Protein AF-A0A2R7Y1U4-F1 (afdb_monomer)

Nearest PDB structures (foldseek):
  4x4o-assembly2_C  TM=8.647E-01  e=2.074E-34  Archaeoglobus fulgidus DSM 4304
  3ovs-assembly1_A  TM=8.631E-01  e=2.302E-34  Archaeoglobus fulgidus
  3ov7-assembly1_A  TM=8.648E-01  e=6.208E-34  Archaeoglobus fulgidus
  4x4u-assembly1_A  TM=8.280E-01  e=6.891E-34  Archaeoglobus fulgidus DSM 4304
  1ueu-assembly1_A  TM=8.247E-01  e=1.035E-31  Archaeoglobus fulgidus

InterPro domains:
  IPR002934 Polymerase, nucleotidyl transferase domain [PF01909] (90-199)
  IPR006116 2-5OAS/ClassI-CCAase, nucleotidyltransferase domain [cd05400] (78-207)
  IPR008229 tRNA nucleotidyltransferase, archaea [MF_01264] (43-530)
  IPR008229 tRNA nucleotidyltransferase, archaea [PTHR39643] (60-505)
  IPR008229 tRNA nucleotidyltransferase, archaea [TIGR03671] (65-480)
  IPR011068 Nucleotidyltransferase, class I-like, C-terminal [SSF55003] (317-501)
  IPR015329 tRNA nucleotidyltransferase, substrate binding [PF09249] (214-331)
  IPR042090 tRNA nucleotidyltransferase, domain 2 [G3DSA:1.10.1410.30] (68-330)
  IPR043519 Nucleotidyltransferase superfamily [G3DSA:3.30.460.10] (74-210)
  IPR043519 Nucleotidyltransferase superfamily [SSF81301] (62-253)
  IPR048833 CCA-adding enzyme, C-terminal domain [PF21133] (350-491)

Mean predicted aligned error: 10.54 Å

Radius of gyration: 30.82 Å; Cα contacts (8 Å, |Δi|>4): 790; chains: 1; bounding box: 58×95×91 Å

Organism: NCBI:txid1980982

pLDDT: mean 85.06, std 21.33, range [22.83, 98.62]

Foldseek 3Di:
DDDDDDDDDDDDDDDDDDDDDDDDDDDDDDDDDDDDDDDDDDDDDDDDDDDDDDDPPQDALVNLLVVLLVQFQDDPVRLVVLVVVLVVLQVLLCVLLVPQPFFDGKDWFDCSLQVQGTPLQAETEIETEGAPPDDQVSLQVSQVRSLVVSQVVLVWDWDFFDDQFGWIWTAHPNHIYIYGYAYQDDQPRGPDPCNCGVVLSVVLNVQDDDCLSSQLSSLQLLCVLLQQEDLFLQRLHAYSSNSSLLQSQQVGNLSSLVVLLVDDFLAEAESQCPDVDPVRLCVLVVNDRYAYQDNRHNSDGNSPSHDPVSSVSSNVSSNVCNVRPDNSSRDQFCCLVPQDDLVLLLVLQPPWWKKKWKFFADDHRRRVVSVQVVQQLVLLVVLCVVVPWAWDDKDKDDDDRMIMIMTTTPDQFADQKDKDWADFCPDPCVVVVCVCAVPDPQFPDDQDDDDRTTITIGGDPGTGNVVSSLVCLVVVVTRGRPSCSVRRNVIDMDGGSVVQSVVCVVDSRSSSVSSCRSVVDRSSRDDDDD

Sequence (530 aa):
MQGQVRKGQVKARIDYKGCRKHGVRVAAGRETVPQEERLNPERPHIQQPFRGRGRVNLNTVEEVTAQVLQKVRPSLVESEKLMRLADRLLEAVKDASRNYEGVLDARLEGSVAKGTWIRGREEVDVFVQFSRELGKDRLEKAILEIGNVVIKKFGGKTRLRYAEHPYVEGMLNGIRVNVVACYRVEPGMWLSAVDRTPYHTEYVKSRLAGALADEIRLTKAFMLGCGVYGAEIRVGGFSGYLAELLTLNYGGFLKMVEAASSWRPPVCIDIEGHYASKKEALEAFGRPHIVVVDPVDKKRNVAAAVTETKLSEFILASRLFLNSPSERFFYIPERVSKCRTMTEVRRALRGRCILGLRLRVQQKPPDVLWGEIKHTLMGIRRALEHEGFRTFRYDAWSEDDTCVMLFELQGLNLPPYYLHCGPPVYLDNAFDFVKKHVEAQDTVAGPWVSGSRLYVLKSRSKTSVVDILRIRLTRGDVSVSAGLMDAIKKARIYKSGEELAKLASRNVSFRQFLFDFLEARPPFLSRQGQ

Structure (mmCIF, N/CA/C/O backbone):
data_AF-A0A2R7Y1U4-F1
#
_entry.id   AF-A0A2R7Y1U4-F1
#
loop_
_atom_site.group_PDB
_atom_site.id
_atom_site.type_symbol
_atom_site.label_atom_id
_atom_site.label_alt_id
_atom_site.label_comp_id
_atom_site.label_asym_id
_atom_site.label_entity_id
_atom_site.label_seq_id
_atom_site.pdbx_PDB_ins_code
_atom_site.Cartn_x
_atom_site.Cartn_y
_atom_site.Cartn_z
_atom_site.occupancy
_atom_site.B_iso_or_equiv
_atom_site.auth_seq_id
_atom_site.auth_comp_id
_atom_site.auth_asym_id
_atom_site.auth_atom_id
_atom_site.pdbx_PDB_model_num
ATOM 1 N N . MET A 1 1 ? -26.266 46.726 -52.551 1.00 34.06 1 MET A N 1
ATOM 2 C CA . MET A 1 1 ? -25.598 45.908 -53.590 1.00 34.06 1 MET A CA 1
ATOM 3 C C . MET A 1 1 ? -25.314 44.551 -52.952 1.00 34.06 1 MET A C 1
ATOM 5 O O . MET A 1 1 ? -24.596 44.524 -51.967 1.00 34.06 1 MET A O 1
ATOM 9 N N . GLN A 1 2 ? -26.159 43.529 -53.163 1.00 27.98 2 GLN A N 1
ATOM 10 C CA . GLN A 1 2 ? -25.957 42.438 -54.150 1.00 27.98 2 GLN A CA 1
ATOM 11 C C . GLN A 1 2 ? -24.521 41.864 -54.083 1.00 27.98 2 GLN A C 1
ATOM 13 O O . GLN A 1 2 ? -23.588 42.627 -54.267 1.00 27.98 2 GLN A O 1
ATOM 18 N N . GLY A 1 3 ? -24.232 40.582 -53.831 1.00 28.14 3 GLY A N 1
ATOM 19 C CA . GLY A 1 3 ? -25.039 39.362 -53.780 1.00 28.14 3 GLY A CA 1
ATOM 20 C C . GLY A 1 3 ? -24.232 38.158 -53.236 1.00 28.14 3 GLY A C 1
ATOM 21 O O . GLY A 1 3 ? -23.062 38.278 -52.884 1.00 28.14 3 GLY A O 1
ATOM 22 N N . GLN A 1 4 ? -24.922 37.019 -53.126 1.00 28.58 4 GLN A N 1
ATOM 23 C CA . GLN A 1 4 ? -24.526 35.705 -52.580 1.00 28.58 4 GLN A CA 1
ATOM 24 C C . GLN A 1 4 ? -23.368 35.011 -53.328 1.00 28.58 4 GLN A C 1
ATOM 26 O O . GLN A 1 4 ? -23.217 35.273 -54.509 1.00 28.58 4 GLN A O 1
ATOM 31 N N . VAL A 1 5 ? -22.699 34.016 -52.704 1.00 30.44 5 VAL A N 1
ATOM 32 C CA . VAL A 1 5 ? -22.713 32.577 -53.107 1.00 30.44 5 VAL A CA 1
ATOM 33 C C . VAL A 1 5 ? -22.249 31.674 -51.936 1.00 30.44 5 VAL A C 1
ATOM 35 O O . VAL A 1 5 ? -21.261 31.945 -51.261 1.00 30.44 5 VAL A O 1
ATOM 38 N N . ARG A 1 6 ? -22.985 30.571 -51.718 1.00 30.47 6 ARG A N 1
ATOM 39 C CA . ARG A 1 6 ? -22.749 29.454 -50.776 1.00 30.47 6 ARG A CA 1
ATOM 40 C C . ARG A 1 6 ? -21.617 28.516 -51.231 1.00 30.47 6 ARG A C 1
ATOM 42 O O . ARG A 1 6 ? -21.578 28.186 -52.410 1.00 30.47 6 ARG A O 1
ATOM 49 N N . LYS A 1 7 ? -20.894 27.882 -50.296 1.00 28.45 7 LYS A N 1
ATOM 50 C CA . LYS A 1 7 ? -20.468 26.466 -50.415 1.00 28.45 7 LYS A CA 1
ATOM 51 C C . LYS A 1 7 ? -20.475 25.788 -49.042 1.00 28.45 7 LYS A C 1
ATOM 53 O O . LYS A 1 7 ? -19.878 26.289 -48.097 1.00 28.45 7 LYS A O 1
ATOM 58 N N . GLY A 1 8 ? -21.191 24.670 -48.947 1.00 25.39 8 GLY A N 1
ATOM 59 C CA . GLY A 1 8 ? -21.202 23.781 -47.787 1.00 25.39 8 GLY A CA 1
ATOM 60 C C . GLY A 1 8 ? -20.561 22.425 -48.084 1.00 25.39 8 GLY A C 1
ATOM 61 O O . GLY A 1 8 ? -20.034 22.221 -49.172 1.00 25.39 8 GLY A O 1
ATOM 62 N N . GLN A 1 9 ? -20.741 21.524 -47.111 1.00 25.47 9 GLN A N 1
ATOM 63 C CA . GLN A 1 9 ? -20.527 20.064 -47.077 1.00 25.47 9 GLN A CA 1
ATOM 64 C C . GLN A 1 9 ? -19.312 19.606 -46.256 1.00 25.47 9 GLN A C 1
ATOM 66 O O . GLN A 1 9 ? -18.181 19.958 -46.550 1.00 25.47 9 GLN A O 1
ATOM 71 N N . VAL A 1 10 ? -19.519 19.048 -45.053 1.00 27.16 10 VAL A N 1
ATOM 72 C CA . VAL A 1 10 ? -20.069 17.724 -44.646 1.00 27.16 10 VAL A CA 1
ATOM 73 C C . VAL A 1 10 ? -18.917 16.776 -44.291 1.00 27.16 10 VAL A C 1
ATOM 75 O O . VAL A 1 10 ? -18.123 16.365 -45.128 1.00 27.16 10 VAL A O 1
ATOM 78 N N . LYS A 1 11 ? -18.866 16.430 -42.998 1.00 26.75 11 LYS A N 1
ATOM 79 C CA . LYS A 1 11 ? -18.093 15.325 -42.424 1.00 26.75 11 LYS A CA 1
ATOM 80 C C . LYS A 1 11 ? -18.663 13.998 -42.930 1.00 26.75 11 LYS A C 1
ATOM 82 O O . LYS A 1 11 ? -19.859 13.767 -42.765 1.00 26.75 11 LYS A O 1
ATOM 87 N N . ALA A 1 12 ? -17.813 13.102 -43.426 1.00 26.19 12 ALA A N 1
ATOM 88 C CA . ALA A 1 12 ? -18.178 11.711 -43.676 1.00 26.19 12 ALA A CA 1
ATOM 89 C C . ALA A 1 12 ? -17.306 10.763 -42.840 1.00 26.19 12 ALA A C 1
ATOM 91 O O . ALA A 1 12 ? -16.081 10.753 -42.940 1.00 26.19 12 ALA A O 1
ATOM 92 N N . ARG A 1 13 ? -17.991 9.989 -41.990 1.00 24.48 13 ARG A N 1
ATOM 93 C CA . ARG A 1 13 ? -17.541 8.733 -41.378 1.00 24.48 13 ARG A CA 1
ATOM 94 C C . ARG A 1 13 ? -17.302 7.695 -42.478 1.00 24.48 13 ARG A C 1
ATOM 96 O O . ARG A 1 13 ? -18.065 7.670 -43.439 1.00 24.48 13 ARG A O 1
ATOM 103 N N . ILE A 1 14 ? -16.346 6.788 -42.285 1.00 27.44 14 ILE A N 1
ATOM 104 C CA . ILE A 1 14 ? -16.296 5.530 -43.040 1.00 27.44 14 ILE A CA 1
ATOM 105 C C . ILE A 1 14 ? -16.290 4.371 -42.041 1.00 27.44 14 ILE A C 1
ATOM 107 O O . ILE A 1 14 ? -15.313 4.144 -41.329 1.00 27.44 14 ILE A O 1
ATOM 111 N N . ASP A 1 15 ? -17.434 3.689 -41.997 1.00 25.16 15 ASP A N 1
ATOM 112 C CA . ASP A 1 15 ? -17.650 2.369 -41.412 1.00 25.16 15 ASP A CA 1
ATOM 113 C C . ASP A 1 15 ? -17.139 1.285 -42.374 1.00 25.16 15 ASP A C 1
ATOM 115 O O . ASP A 1 15 ? -17.360 1.349 -43.584 1.00 25.16 15 ASP A O 1
ATOM 119 N N . TYR A 1 16 ? -16.511 0.247 -41.823 1.00 26.11 16 TYR A N 1
ATOM 120 C CA . TYR A 1 16 ? -16.141 -0.975 -42.537 1.00 26.11 16 TYR A CA 1
ATOM 121 C C . TYR A 1 16 ? -17.285 -2.000 -42.468 1.00 26.11 16 TYR A C 1
ATOM 123 O O . TYR A 1 16 ? -17.517 -2.576 -41.406 1.00 26.11 16 TYR A O 1
ATOM 131 N N . LYS A 1 17 ? -17.945 -2.307 -43.599 1.00 25.41 17 LYS A N 1
ATOM 132 C CA . LYS A 1 17 ? -18.719 -3.555 -43.796 1.00 25.41 17 LYS A CA 1
ATOM 133 C C . LYS A 1 17 ? -18.801 -4.003 -45.269 1.00 25.41 17 LYS A C 1
ATOM 135 O O . LYS A 1 17 ? -19.378 -3.300 -46.084 1.00 25.41 17 LYS A O 1
ATOM 140 N N . GLY A 1 18 ? -18.376 -5.256 -45.516 1.00 23.77 18 GLY A N 1
ATOM 141 C CA . GLY A 1 18 ? -18.828 -6.174 -46.591 1.00 23.77 18 GLY A CA 1
ATOM 142 C C . GLY A 1 18 ? -18.260 -5.922 -48.001 1.00 23.77 18 GLY A C 1
ATOM 143 O O . GLY A 1 18 ? -18.030 -4.789 -48.365 1.00 23.77 18 GLY A O 1
ATOM 144 N N . CYS A 1 19 ? -18.047 -6.893 -48.897 1.00 24.47 19 CYS A N 1
ATOM 145 C CA . CYS A 1 19 ? -18.413 -8.306 -48.932 1.00 24.47 19 CYS A CA 1
ATOM 146 C C . CYS A 1 19 ? -17.718 -9.010 -50.131 1.00 24.47 19 CYS A C 1
ATOM 148 O O . CYS A 1 19 ? -17.633 -8.436 -51.206 1.00 24.47 19 CYS A O 1
ATOM 150 N N . ARG A 1 20 ? -17.408 -10.304 -49.938 1.00 25.50 20 ARG A N 1
ATOM 151 C CA . ARG A 1 20 ? -17.505 -11.455 -50.876 1.00 25.50 20 ARG A CA 1
ATOM 152 C C . ARG A 1 20 ? -16.573 -11.625 -52.099 1.00 25.50 20 ARG A C 1
ATOM 154 O O . ARG A 1 20 ? -16.676 -10.935 -53.097 1.00 25.50 20 ARG A O 1
ATOM 161 N N . LYS A 1 21 ? -15.876 -12.776 -52.023 1.00 27.44 21 LYS A N 1
ATOM 162 C CA . LYS A 1 21 ? -15.829 -13.930 -52.956 1.00 27.44 21 LYS A CA 1
ATOM 163 C C . LYS A 1 21 ? -15.573 -13.636 -54.436 1.00 27.44 21 LYS A C 1
ATOM 165 O O . LYS A 1 21 ? -16.469 -13.126 -55.082 1.00 27.44 21 LYS A O 1
ATOM 170 N N . HIS A 1 22 ? -14.495 -14.205 -54.981 1.00 28.02 22 HIS A N 1
ATOM 171 C CA . HIS A 1 22 ? -14.512 -15.025 -56.203 1.00 28.02 22 HIS A CA 1
ATOM 172 C C . HIS A 1 22 ? -13.488 -16.155 -56.027 1.00 28.02 22 HIS A C 1
ATOM 174 O O . HIS A 1 22 ? -12.379 -15.924 -55.551 1.00 28.02 22 HIS A O 1
ATOM 180 N N . GLY A 1 23 ? -13.908 -17.388 -56.311 1.00 22.83 23 GLY A N 1
ATOM 181 C CA . GLY A 1 23 ? -13.067 -18.577 -56.237 1.00 22.83 23 GLY A CA 1
ATOM 182 C C . GLY A 1 23 ? -12.497 -18.946 -57.599 1.00 22.83 23 GLY A C 1
ATOM 183 O O . GLY A 1 23 ? -13.116 -18.673 -58.621 1.00 22.83 23 GLY A O 1
ATOM 184 N N . VAL A 1 24 ? -11.363 -19.642 -57.588 1.00 25.42 24 VAL A N 1
ATOM 185 C CA . VAL A 1 24 ? -10.916 -20.493 -58.693 1.00 25.42 24 VAL A CA 1
ATOM 186 C C . VAL A 1 24 ? -10.382 -21.789 -58.083 1.00 25.42 24 VAL A C 1
ATOM 188 O O . VAL A 1 24 ? -9.516 -21.772 -57.212 1.00 25.42 24 VAL A O 1
ATOM 191 N N . ARG A 1 25 ? -10.972 -22.910 -58.511 1.00 23.92 25 ARG A N 1
ATOM 192 C CA . ARG A 1 25 ? -10.515 -24.287 -58.280 1.00 23.92 25 ARG A CA 1
ATOM 193 C C . ARG A 1 25 ? -9.400 -24.603 -59.276 1.00 23.92 25 ARG A C 1
ATOM 195 O O . ARG A 1 25 ? -9.642 -24.404 -60.460 1.00 23.92 25 ARG A O 1
ATOM 202 N N . VAL A 1 26 ? -8.306 -25.230 -58.839 1.00 27.55 26 VAL A N 1
ATOM 203 C CA . VAL A 1 26 ? -7.574 -26.237 -59.637 1.00 27.55 26 VAL A CA 1
ATOM 204 C C . VAL A 1 26 ? -7.063 -27.342 -58.699 1.00 27.55 26 VAL A C 1
ATOM 206 O O . VAL A 1 26 ? -6.854 -27.117 -57.510 1.00 27.55 26 VAL A O 1
ATOM 209 N N . ALA A 1 27 ? -7.011 -28.556 -59.238 1.00 25.14 27 ALA A N 1
ATOM 210 C CA . ALA A 1 27 ? -7.126 -29.847 -58.585 1.00 25.14 27 ALA A CA 1
ATOM 211 C C . ALA A 1 27 ? -5.825 -30.470 -58.035 1.00 25.14 27 ALA A C 1
ATOM 213 O O . ALA A 1 27 ? -4.728 -30.208 -58.507 1.00 25.14 27 ALA A O 1
ATOM 214 N N . ALA A 1 28 ? -6.059 -31.349 -57.055 1.00 24.42 28 ALA A N 1
ATOM 215 C CA . ALA A 1 28 ? -5.363 -32.572 -56.644 1.00 24.42 28 ALA A CA 1
ATOM 216 C C . ALA A 1 28 ? -3.987 -32.929 -57.251 1.00 24.42 28 ALA A C 1
ATOM 218 O O . ALA A 1 28 ? -3.880 -33.289 -58.419 1.00 24.42 28 ALA A O 1
ATOM 219 N N . GLY A 1 29 ? -2.999 -33.055 -56.360 1.00 24.56 29 GLY A N 1
ATOM 220 C CA . GLY A 1 29 ? -1.845 -33.946 -56.482 1.00 24.56 29 GLY A CA 1
ATOM 221 C C . GLY A 1 29 ? -1.675 -34.701 -55.161 1.00 24.56 29 GLY A C 1
ATOM 222 O O . GLY A 1 29 ? -1.570 -34.079 -54.107 1.00 24.56 29 GLY A O 1
ATOM 223 N N . ARG A 1 30 ? -1.765 -36.033 -55.214 1.00 25.11 30 ARG A N 1
ATOM 224 C CA . ARG A 1 30 ? -1.589 -36.966 -54.092 1.00 25.11 30 ARG A CA 1
ATOM 225 C C . ARG A 1 30 ? -0.098 -37.124 -53.804 1.00 25.11 30 ARG A C 1
ATOM 227 O O . ARG A 1 30 ? 0.609 -37.529 -54.715 1.00 25.11 30 ARG A O 1
ATOM 234 N N . GLU A 1 31 ? 0.324 -36.969 -52.554 1.00 26.20 31 GLU A N 1
ATOM 235 C CA . GLU A 1 31 ? 1.513 -37.655 -52.039 1.00 26.20 31 GLU A CA 1
ATOM 236 C C . GLU A 1 31 ? 1.228 -38.214 -50.642 1.00 26.20 31 GLU A C 1
ATOM 238 O O . GLU A 1 31 ? 0.614 -37.588 -49.778 1.00 26.20 31 GLU A O 1
ATOM 243 N N . THR A 1 32 ? 1.591 -39.479 -50.514 1.00 26.11 32 THR A N 1
ATOM 244 C CA . THR A 1 32 ? 1.300 -40.448 -49.465 1.00 26.11 32 THR A CA 1
ATOM 245 C C . THR A 1 32 ? 2.274 -40.317 -48.297 1.00 26.11 32 THR A C 1
ATOM 247 O O . THR A 1 32 ? 3.482 -40.306 -48.514 1.00 26.11 32 THR A O 1
ATOM 250 N N . VAL A 1 33 ? 1.763 -40.317 -47.064 1.00 28.05 33 VAL A N 1
ATOM 251 C CA . VAL A 1 33 ? 2.556 -40.500 -45.834 1.00 28.05 33 VAL A CA 1
ATOM 252 C C . VAL A 1 33 ? 2.113 -41.819 -45.179 1.00 28.05 33 VAL A C 1
ATOM 254 O O . VAL A 1 33 ? 0.899 -42.030 -45.083 1.00 28.05 33 VAL A O 1
ATOM 257 N N . PRO A 1 34 ? 3.022 -42.727 -44.765 1.00 29.17 34 PRO A N 1
ATOM 258 C CA . PRO A 1 34 ? 2.639 -44.045 -44.259 1.00 29.17 34 PRO A CA 1
ATOM 259 C C . PRO A 1 34 ? 2.031 -44.002 -42.853 1.00 29.17 34 PRO A C 1
ATOM 261 O O . PRO A 1 34 ? 2.403 -43.181 -42.015 1.00 29.17 34 PRO A O 1
ATOM 264 N N . GLN A 1 35 ? 1.102 -44.932 -42.627 1.00 25.19 35 GLN A N 1
ATOM 265 C CA . GLN A 1 35 ? 0.493 -45.279 -41.347 1.00 25.19 35 GLN A CA 1
ATOM 266 C C . GLN A 1 35 ? 1.374 -46.257 -40.565 1.00 25.19 35 GLN A C 1
ATOM 268 O O . GLN A 1 35 ? 1.851 -47.216 -41.152 1.00 25.19 35 GLN A O 1
ATOM 273 N N . GLU A 1 36 ? 1.457 -46.051 -39.253 1.00 27.39 36 GLU A N 1
ATOM 274 C CA . GLU A 1 36 ? 1.649 -47.026 -38.161 1.00 27.39 36 GLU A CA 1
ATOM 275 C C . GLU A 1 36 ? 1.475 -46.184 -36.873 1.00 27.39 36 GLU A C 1
ATOM 277 O O . GLU A 1 36 ? 1.949 -45.055 -36.816 1.00 27.39 36 GLU A O 1
ATOM 282 N N . GLU A 1 37 ? 0.759 -46.520 -35.804 1.00 26.80 37 GLU A N 1
ATOM 283 C CA . GLU A 1 37 ? -0.024 -47.676 -35.389 1.00 26.80 37 GLU A CA 1
ATOM 284 C C . GLU A 1 37 ? -0.929 -47.164 -34.237 1.00 26.80 37 GLU A C 1
ATOM 286 O O . GLU A 1 37 ? -0.520 -46.312 -33.443 1.00 26.80 37 GLU A O 1
ATOM 291 N N . ARG A 1 38 ? -2.187 -47.618 -34.150 1.00 25.62 38 ARG A N 1
ATOM 292 C CA . ARG A 1 38 ? -3.106 -47.283 -33.044 1.00 25.62 38 ARG A CA 1
ATOM 293 C C . ARG A 1 38 ? -2.990 -48.343 -31.952 1.00 25.62 38 ARG A C 1
ATOM 295 O O . ARG A 1 38 ? -3.300 -49.495 -32.229 1.00 25.62 38 ARG A O 1
ATOM 302 N N . LEU A 1 39 ? -2.724 -47.942 -30.708 1.00 27.94 39 LEU A N 1
ATOM 303 C CA . LEU A 1 39 ? -3.038 -48.729 -29.510 1.00 27.94 39 LEU A CA 1
ATOM 304 C C . LEU A 1 39 ? -3.683 -47.827 -28.442 1.00 27.94 39 LEU A C 1
ATOM 306 O O . LEU A 1 39 ? -3.224 -46.720 -28.166 1.00 27.94 39 LEU A O 1
ATOM 310 N N . ASN A 1 40 ? -4.816 -48.304 -27.924 1.00 29.34 40 ASN A N 1
ATOM 311 C CA . ASN A 1 40 ? -5.717 -47.675 -26.952 1.00 29.34 40 ASN A CA 1
ATOM 312 C C . ASN A 1 40 ? -5.166 -47.823 -25.501 1.00 29.34 40 ASN A C 1
ATOM 314 O O . ASN A 1 40 ? -4.244 -48.607 -25.288 1.00 29.34 40 ASN A O 1
ATOM 318 N N . PRO A 1 41 ? -5.706 -47.094 -24.499 1.00 36.16 41 PRO A N 1
ATOM 319 C CA . PRO A 1 41 ? -5.023 -46.739 -23.255 1.00 36.16 41 PRO A CA 1
ATOM 320 C C . PRO A 1 41 ? -5.261 -47.722 -22.099 1.00 36.16 41 PRO A C 1
ATOM 322 O O . PRO A 1 41 ? -6.386 -48.160 -21.875 1.00 36.16 41 PRO A O 1
ATOM 325 N N . GLU A 1 42 ? -4.242 -47.938 -21.262 1.00 28.98 42 GLU A N 1
ATOM 326 C CA . GLU A 1 42 ? -4.411 -48.487 -19.912 1.00 28.98 42 GLU A CA 1
ATOM 327 C C . GLU A 1 42 ? -3.620 -47.684 -18.856 1.00 28.98 42 GLU A C 1
ATOM 329 O O . GLU A 1 42 ? -2.410 -47.521 -18.948 1.00 28.98 42 GLU A O 1
ATOM 334 N N . ARG A 1 43 ? -4.370 -47.209 -17.847 1.00 29.42 43 ARG A N 1
ATOM 335 C CA . ARG A 1 43 ? -4.039 -46.970 -16.421 1.00 29.42 43 ARG A CA 1
ATOM 336 C C . ARG A 1 43 ? -2.798 -46.122 -16.052 1.00 29.42 43 ARG A C 1
ATOM 338 O O . ARG A 1 43 ? -1.666 -46.560 -16.229 1.00 29.42 43 ARG A O 1
ATOM 345 N N . PRO A 1 44 ? -2.965 -44.978 -15.353 1.00 32.12 44 PRO A N 1
ATOM 346 C CA . PRO A 1 44 ? -1.840 -44.313 -14.706 1.00 32.12 44 PRO A CA 1
ATOM 347 C C . PRO A 1 44 ? -1.431 -45.047 -13.418 1.00 32.12 44 PRO A C 1
ATOM 349 O O . PRO A 1 44 ? -2.225 -45.231 -12.494 1.00 32.12 44 PRO A O 1
ATOM 352 N N . HIS A 1 45 ? -0.156 -45.433 -13.362 1.00 29.53 45 HIS A N 1
ATOM 353 C CA . HIS A 1 45 ? 0.532 -45.902 -12.165 1.00 29.53 45 HIS A CA 1
ATOM 354 C C . HIS A 1 45 ? 0.449 -44.866 -11.033 1.00 29.53 45 HIS A C 1
ATOM 356 O O . HIS A 1 45 ? 0.969 -43.755 -11.136 1.00 29.53 45 HIS A O 1
ATOM 362 N N . ILE A 1 46 ? -0.159 -45.270 -9.918 1.00 32.31 46 ILE A N 1
ATOM 363 C CA . ILE A 1 46 ? -0.089 -44.574 -8.634 1.00 32.31 46 ILE A CA 1
ATOM 364 C C . ILE A 1 46 ? 1.330 -44.770 -8.085 1.00 32.31 46 ILE A C 1
ATOM 366 O O . ILE A 1 46 ? 1.663 -45.837 -7.567 1.00 32.31 46 ILE A O 1
ATOM 370 N N . GLN A 1 47 ? 2.182 -43.750 -8.202 1.00 30.30 47 GLN A N 1
ATOM 371 C CA . GLN A 1 47 ? 3.420 -43.685 -7.426 1.00 30.30 47 GLN A CA 1
ATOM 372 C C . GLN A 1 47 ? 3.071 -43.355 -5.971 1.00 30.30 47 GLN A C 1
ATOM 374 O O . GLN A 1 47 ? 2.531 -42.293 -5.662 1.00 30.30 47 GLN A O 1
ATOM 379 N N . GLN A 1 48 ? 3.353 -44.305 -5.081 1.00 29.91 48 GLN A N 1
ATOM 380 C CA . GLN A 1 48 ? 3.218 -44.155 -3.635 1.00 29.91 48 GLN A CA 1
ATOM 381 C C . GLN A 1 48 ? 4.167 -43.063 -3.108 1.00 29.91 48 GLN A C 1
ATOM 383 O O . GLN A 1 48 ? 5.315 -42.990 -3.555 1.00 29.91 48 GLN A O 1
ATOM 388 N N . PRO A 1 49 ? 3.758 -42.247 -2.121 1.00 31.92 49 PRO A N 1
ATOM 389 C CA . PRO A 1 49 ? 4.665 -41.304 -1.493 1.00 31.92 49 PRO A CA 1
ATOM 390 C C . PRO A 1 49 ? 5.621 -42.022 -0.531 1.00 31.92 49 PRO A C 1
ATOM 392 O O . PRO A 1 49 ? 5.228 -42.864 0.280 1.00 31.92 49 PRO A O 1
ATOM 395 N N . PHE A 1 50 ? 6.892 -41.630 -0.619 1.00 28.31 50 PHE A N 1
ATOM 396 C CA . PHE A 1 50 ? 7.974 -41.932 0.315 1.00 28.31 50 PHE A CA 1
ATOM 397 C C . PHE A 1 50 ? 7.510 -41.822 1.781 1.00 28.31 50 PHE A C 1
ATOM 399 O O . PHE A 1 50 ? 7.196 -40.736 2.271 1.00 28.31 50 PHE A O 1
ATOM 406 N N . ARG A 1 51 ? 7.523 -42.943 2.515 1.00 33.06 51 ARG A N 1
ATOM 407 C CA . ARG A 1 51 ? 7.372 -42.969 3.978 1.00 33.06 51 ARG A CA 1
ATOM 408 C C . ARG A 1 51 ? 8.674 -42.515 4.644 1.00 33.06 51 ARG A C 1
ATOM 410 O O . ARG A 1 51 ? 9.508 -43.333 5.018 1.00 33.06 51 ARG A O 1
ATOM 417 N N . GLY A 1 52 ? 8.825 -41.207 4.827 1.00 30.61 52 GLY A N 1
ATOM 418 C CA . GLY A 1 52 ? 9.754 -40.637 5.803 1.00 30.61 52 GLY A CA 1
ATOM 419 C C . GLY A 1 52 ? 9.081 -40.549 7.173 1.00 30.61 52 GLY A C 1
ATOM 420 O O . GLY A 1 52 ? 8.100 -39.828 7.333 1.00 30.61 52 GLY A O 1
ATOM 421 N N . ARG A 1 53 ? 9.584 -41.299 8.161 1.00 38.69 53 ARG A N 1
ATOM 422 C CA . ARG A 1 53 ? 9.143 -41.218 9.561 1.00 38.69 53 ARG A CA 1
ATOM 423 C C . ARG A 1 53 ? 9.546 -39.866 10.158 1.00 38.69 53 ARG A C 1
ATOM 425 O O . ARG A 1 53 ? 10.723 -39.607 10.370 1.00 38.69 53 ARG A O 1
ATOM 432 N N . GLY A 1 54 ? 8.550 -39.062 10.495 1.00 32.59 54 GLY A N 1
ATOM 433 C CA . GLY A 1 54 ? 8.625 -37.934 11.416 1.00 32.59 54 GLY A CA 1
ATOM 434 C C . GLY A 1 54 ? 7.194 -37.614 11.832 1.00 32.59 54 GLY A C 1
ATOM 435 O O . GLY A 1 54 ? 6.325 -37.548 10.968 1.00 32.59 54 GLY A O 1
ATOM 436 N N . ARG A 1 55 ? 6.908 -37.513 13.134 1.00 36.38 55 ARG A N 1
ATOM 437 C CA . ARG A 1 55 ? 5.569 -37.158 13.638 1.00 36.38 55 ARG A CA 1
ATOM 438 C C . ARG A 1 55 ? 5.156 -35.812 13.034 1.00 36.38 55 ARG A C 1
ATOM 440 O O . ARG A 1 55 ? 5.654 -34.777 13.465 1.00 36.38 55 ARG A O 1
ATOM 447 N N . VAL A 1 56 ? 4.274 -35.820 12.038 1.00 38.84 56 VAL A N 1
ATOM 448 C CA . VAL A 1 56 ? 3.634 -34.597 11.554 1.00 38.84 56 VAL A CA 1
ATOM 449 C C . VAL A 1 56 ? 2.465 -34.339 12.493 1.00 38.84 56 VAL A C 1
ATOM 451 O O . VAL A 1 56 ? 1.391 -34.906 12.319 1.00 38.84 56 VAL A O 1
ATOM 454 N N . ASN A 1 57 ? 2.682 -33.515 13.517 1.00 45.91 57 ASN A N 1
ATOM 455 C CA . ASN A 1 57 ? 1.563 -32.799 14.118 1.00 45.91 57 ASN A CA 1
ATOM 456 C C . ASN A 1 57 ? 1.055 -31.836 13.039 1.00 45.91 57 ASN A C 1
ATOM 458 O O . ASN A 1 57 ? 1.649 -30.783 12.809 1.00 45.91 57 ASN A O 1
ATOM 462 N N . LEU A 1 58 ? 0.024 -32.243 12.298 1.00 57.50 58 LEU A N 1
ATOM 463 C CA . LEU A 1 58 ? -0.768 -31.313 11.505 1.00 57.50 58 LEU A CA 1
ATOM 464 C C . LEU A 1 58 ? -1.627 -30.555 12.512 1.00 57.50 58 LEU A C 1
ATOM 466 O O . LEU A 1 58 ? -2.636 -31.088 12.962 1.00 57.50 58 LEU A O 1
ATOM 470 N N . ASN A 1 59 ? -1.195 -29.359 12.912 1.00 74.69 59 ASN A N 1
ATOM 471 C CA . ASN A 1 59 ? -2.050 -28.504 13.727 1.00 74.69 59 ASN A CA 1
ATOM 472 C C . ASN A 1 59 ? -3.338 -28.230 12.943 1.00 74.69 59 ASN A C 1
ATOM 474 O O . ASN A 1 59 ? -3.291 -27.950 11.738 1.00 74.69 59 ASN A O 1
ATOM 478 N N . THR A 1 60 ? -4.476 -28.296 13.623 1.00 89.62 60 THR A N 1
ATOM 479 C CA . THR A 1 60 ? -5.753 -27.897 13.024 1.00 89.62 60 THR A CA 1
ATOM 480 C C . THR A 1 60 ? -5.786 -26.379 12.822 1.00 89.62 60 THR A C 1
ATOM 482 O O . THR A 1 60 ? -4.995 -25.635 13.416 1.00 89.62 60 THR A O 1
ATOM 485 N N . VAL A 1 61 ? -6.675 -25.888 11.953 1.00 92.00 61 VAL A N 1
ATOM 486 C CA . VAL A 1 61 ? -6.820 -24.436 11.757 1.00 92.00 61 VAL A CA 1
ATOM 487 C C . VAL A 1 61 ? -7.232 -23.776 13.073 1.00 92.00 61 VAL A C 1
ATOM 489 O O . VAL A 1 61 ? -6.699 -22.725 13.419 1.00 92.00 61 VAL A O 1
ATOM 492 N N . GLU A 1 62 ? -8.109 -24.435 13.822 1.00 92.69 62 GLU A N 1
ATOM 493 C CA . GLU A 1 62 ? -8.643 -24.017 15.113 1.00 92.69 62 GLU A CA 1
ATOM 494 C C . GLU A 1 62 ? -7.549 -23.902 16.182 1.00 92.69 62 GLU A C 1
ATOM 496 O O . GLU A 1 62 ? -7.491 -22.913 16.912 1.00 92.69 62 GLU A O 1
ATOM 501 N N . GLU A 1 63 ? -6.640 -24.878 16.261 1.00 94.56 63 GLU A N 1
ATOM 502 C CA . GLU A 1 63 ? -5.506 -24.832 17.191 1.00 94.56 63 GLU A CA 1
ATOM 503 C C . GLU A 1 63 ? -4.575 -23.656 16.887 1.00 94.56 63 GLU A C 1
ATOM 505 O O . GLU A 1 63 ? -4.172 -22.922 17.794 1.00 94.56 63 GLU A O 1
ATOM 510 N N . VAL A 1 64 ? -4.247 -23.451 15.607 1.00 96.19 64 VAL A N 1
ATOM 511 C CA . VAL A 1 64 ? -3.364 -22.357 15.185 1.00 96.19 64 VAL A CA 1
ATOM 512 C C . VAL A 1 64 ? -4.012 -21.004 15.455 1.00 96.19 64 VAL A C 1
ATOM 514 O O . VAL A 1 64 ? -3.360 -20.116 16.005 1.00 96.19 64 VAL A O 1
ATOM 517 N N . THR A 1 65 ? -5.282 -20.816 15.092 1.00 96.38 65 THR A N 1
ATOM 518 C CA . THR A 1 65 ? -5.970 -19.538 15.310 1.00 96.38 65 THR A CA 1
ATOM 519 C C . THR A 1 65 ? -6.140 -19.241 16.795 1.00 96.38 65 THR A C 1
ATOM 521 O O . THR A 1 65 ? -5.924 -18.098 17.192 1.00 96.38 65 THR A O 1
ATOM 524 N N . ALA A 1 66 ? -6.413 -20.242 17.637 1.00 95.94 66 ALA A N 1
ATOM 525 C CA . ALA A 1 66 ? -6.470 -20.063 19.087 1.00 95.94 66 ALA A CA 1
ATOM 526 C C . ALA A 1 66 ? -5.119 -19.608 19.673 1.00 95.94 66 ALA A C 1
ATOM 528 O O . ALA A 1 66 ? -5.075 -18.660 20.462 1.00 95.94 66 ALA A O 1
ATOM 529 N N . GLN A 1 67 ? -4.008 -20.226 19.253 1.00 95.75 67 GLN A N 1
ATOM 530 C CA . GLN A 1 67 ? -2.653 -19.844 19.682 1.00 95.75 67 GLN A CA 1
ATOM 531 C C . GLN A 1 67 ? -2.290 -18.423 19.237 1.00 95.75 67 GLN A C 1
ATOM 533 O O . GLN A 1 67 ? -1.776 -17.625 20.026 1.00 95.75 67 GLN A O 1
ATOM 538 N N . VAL A 1 68 ? -2.598 -18.079 17.984 1.00 96.19 68 VAL A N 1
ATOM 539 C CA . VAL A 1 68 ? -2.378 -16.727 17.459 1.00 96.19 68 VAL A CA 1
ATOM 540 C C . VAL A 1 68 ? -3.218 -15.718 18.230 1.00 96.19 68 VAL A C 1
ATOM 542 O O . VAL A 1 68 ? -2.702 -14.664 18.611 1.00 96.19 68 VAL A O 1
ATOM 545 N N . LEU A 1 69 ? -4.487 -16.035 18.500 1.00 95.50 69 LEU A N 1
ATOM 546 C CA . LEU A 1 69 ? -5.412 -15.136 19.177 1.00 95.50 69 LEU A CA 1
ATOM 547 C C . LEU A 1 69 ? -4.902 -14.735 20.564 1.00 95.50 69 LEU A C 1
ATOM 549 O O . LEU A 1 69 ? -4.931 -13.552 20.888 1.00 95.50 69 LEU A O 1
ATOM 553 N N . GLN A 1 70 ? -4.341 -15.667 21.341 1.00 94.25 70 GLN A N 1
ATOM 554 C CA . GLN A 1 70 ? -3.730 -15.360 22.646 1.00 94.25 70 GLN A CA 1
ATOM 555 C C . GLN A 1 70 ? -2.619 -14.296 22.556 1.00 94.25 70 GLN A C 1
ATOM 557 O O . GLN A 1 70 ? -2.426 -13.494 23.476 1.00 94.25 70 GLN A O 1
ATOM 562 N N . LYS A 1 71 ? -1.896 -14.262 21.432 1.00 93.56 71 LYS A N 1
ATOM 563 C CA . LYS A 1 71 ? -0.781 -13.337 21.197 1.00 93.56 71 LYS A CA 1
ATOM 564 C C . LYS A 1 71 ? -1.256 -11.993 20.646 1.00 93.56 71 LYS A C 1
ATOM 566 O O . LYS A 1 71 ? -0.748 -10.959 21.081 1.00 93.56 71 LYS A O 1
ATOM 571 N N . VAL A 1 72 ? -2.222 -11.991 19.722 1.00 94.12 72 VAL A N 1
ATOM 572 C CA . VAL A 1 72 ? -2.688 -10.768 19.033 1.00 94.12 72 VAL A CA 1
ATOM 573 C C . VAL A 1 72 ? -3.806 -10.036 19.773 1.00 94.12 72 VAL A C 1
ATOM 575 O O . VAL A 1 72 ? -3.982 -8.832 19.569 1.00 94.12 72 VAL A O 1
ATOM 578 N N . ARG A 1 73 ? -4.562 -10.735 20.631 1.00 94.56 73 ARG A N 1
ATOM 579 C CA . ARG A 1 73 ? -5.625 -10.149 21.447 1.00 94.56 73 ARG A CA 1
ATOM 580 C C . ARG A 1 73 ? -5.021 -9.332 22.591 1.00 94.56 73 ARG A C 1
ATOM 582 O O . ARG A 1 73 ? -4.266 -9.883 23.394 1.00 94.56 73 ARG A O 1
ATOM 589 N N . PRO A 1 74 ? -5.378 -8.045 22.713 1.00 92.38 74 PRO A N 1
ATOM 590 C CA . PRO A 1 74 ? -5.042 -7.262 23.890 1.00 92.38 74 PRO A CA 1
ATOM 591 C C . PRO A 1 74 ? -5.638 -7.865 25.162 1.00 92.38 74 PRO A C 1
ATOM 593 O O . PRO A 1 74 ? -6.780 -8.328 25.174 1.00 92.38 74 PRO A O 1
ATOM 596 N N . SER A 1 75 ? -4.885 -7.820 26.255 1.00 92.81 75 SER A N 1
ATOM 597 C CA . SER A 1 75 ? -5.405 -8.142 27.583 1.00 92.81 75 SER A CA 1
ATOM 598 C C . SER A 1 75 ? -6.425 -7.090 28.028 1.00 92.81 75 SER A C 1
ATOM 600 O O . SER A 1 75 ? -6.471 -5.972 27.501 1.00 92.81 75 SER A O 1
ATOM 602 N N . LEU A 1 76 ? -7.234 -7.434 29.033 1.00 91.94 76 LEU A N 1
ATOM 603 C CA . LEU A 1 76 ? -8.175 -6.490 29.643 1.00 91.94 76 LEU A CA 1
ATOM 604 C C . LEU A 1 76 ? -7.441 -5.256 30.187 1.00 91.94 76 LEU A C 1
ATOM 606 O O . LEU A 1 76 ? -7.826 -4.132 29.887 1.00 91.94 76 LEU A O 1
ATOM 610 N N . VAL A 1 77 ? -6.310 -5.462 30.867 1.00 93.62 77 VAL A N 1
ATOM 611 C CA . VAL A 1 77 ? -5.485 -4.379 31.424 1.00 93.62 77 VAL A CA 1
ATOM 612 C C . VAL A 1 77 ? -4.927 -3.462 30.330 1.00 93.62 77 VAL A C 1
ATOM 614 O O . VAL A 1 77 ? -4.954 -2.242 30.483 1.00 93.62 77 VAL A O 1
ATOM 617 N N . GLU A 1 78 ? -4.419 -4.020 29.225 1.00 92.31 78 GLU A N 1
ATOM 618 C CA . GLU A 1 78 ? -3.958 -3.226 28.073 1.00 92.31 78 GLU A CA 1
ATOM 619 C C . GLU A 1 78 ? -5.114 -2.423 27.459 1.00 92.31 78 GLU A C 1
ATOM 621 O O . GLU A 1 78 ? -4.960 -1.233 27.188 1.00 92.31 78 GLU A O 1
ATOM 626 N N . SER A 1 79 ? -6.286 -3.047 27.312 1.00 92.56 79 SER A N 1
ATOM 627 C CA . SER A 1 79 ? -7.486 -2.412 26.751 1.00 92.56 79 SER A CA 1
ATOM 628 C C . SER A 1 79 ? -7.994 -1.260 27.611 1.00 92.56 79 SER A C 1
ATOM 630 O O . SER A 1 79 ? -8.240 -0.174 27.094 1.00 92.56 79 SER A O 1
ATOM 632 N N . GLU A 1 80 ? -8.084 -1.447 28.926 1.00 93.94 80 GLU A N 1
ATOM 633 C CA . GLU A 1 80 ? -8.487 -0.395 29.864 1.00 93.94 80 GLU A CA 1
ATOM 634 C C . GLU A 1 80 ? -7.474 0.749 29.932 1.00 93.94 80 GLU A C 1
ATOM 636 O O . GLU A 1 80 ? -7.844 1.910 30.100 1.00 93.94 80 GLU A O 1
ATOM 641 N N . LYS A 1 81 ? -6.172 0.449 29.853 1.00 93.62 81 LYS A N 1
ATOM 642 C CA . LYS A 1 81 ? -5.129 1.484 29.807 1.00 93.62 81 LYS A CA 1
ATOM 643 C C . LYS A 1 81 ? -5.241 2.314 28.530 1.00 93.62 81 LYS A C 1
ATOM 645 O O . LYS A 1 81 ? -5.202 3.540 28.613 1.00 93.62 81 LYS A O 1
ATOM 650 N N . LEU A 1 82 ? -5.409 1.659 27.380 1.00 94.25 82 LEU A N 1
ATOM 651 C CA . LEU A 1 82 ? -5.534 2.339 26.094 1.00 94.25 82 LEU A CA 1
ATOM 652 C C . LEU A 1 82 ? -6.825 3.161 26.013 1.00 94.25 82 LEU A C 1
ATOM 654 O O . LEU A 1 82 ? -6.765 4.311 25.592 1.00 94.25 82 LEU A O 1
ATOM 658 N N . MET A 1 83 ? -7.959 2.625 26.479 1.00 94.62 83 MET A N 1
ATOM 659 C CA . MET A 1 83 ? -9.217 3.379 26.523 1.00 94.62 83 MET A CA 1
ATOM 660 C C . MET A 1 83 ? -9.135 4.580 27.462 1.00 94.62 83 MET A C 1
ATOM 662 O O . MET A 1 83 ? -9.481 5.677 27.048 1.00 94.62 83 MET A O 1
ATOM 666 N N . ARG A 1 84 ? -8.558 4.441 28.664 1.00 94.88 84 ARG A N 1
ATOM 667 C CA . ARG A 1 84 ? -8.344 5.598 29.556 1.00 94.88 84 ARG A CA 1
ATOM 668 C C . ARG A 1 84 ? -7.489 6.689 28.914 1.00 94.88 84 ARG A C 1
ATOM 670 O O . ARG A 1 84 ? -7.734 7.872 29.138 1.00 94.88 84 ARG A O 1
ATOM 677 N N . LEU A 1 85 ? -6.468 6.313 28.144 1.00 94.19 85 LEU A N 1
ATOM 678 C CA . LEU A 1 85 ? -5.682 7.279 27.378 1.00 94.19 85 LEU A CA 1
ATOM 679 C C . LEU A 1 85 ? -6.530 7.928 26.277 1.00 94.19 85 LEU A C 1
ATOM 681 O O . LEU A 1 85 ? -6.494 9.148 26.140 1.00 94.19 85 LEU A O 1
ATOM 685 N N . ALA A 1 86 ? -7.289 7.132 25.524 1.00 95.56 86 ALA A N 1
ATOM 686 C CA . ALA A 1 86 ? -8.162 7.607 24.457 1.00 95.56 86 ALA A CA 1
ATOM 687 C C . ALA A 1 86 ? -9.226 8.589 24.971 1.00 95.56 86 ALA A C 1
ATOM 689 O O . ALA A 1 86 ? -9.389 9.653 24.384 1.00 95.56 86 ALA A O 1
ATOM 690 N N . ASP A 1 87 ? -9.866 8.294 26.103 1.00 96.31 87 ASP A N 1
ATOM 691 C CA . ASP A 1 87 ? -10.871 9.158 26.730 1.00 96.31 87 ASP A CA 1
ATOM 692 C C . ASP A 1 87 ? -10.253 10.478 27.206 1.00 96.31 87 ASP A C 1
ATOM 694 O O . ASP A 1 87 ? -10.783 11.557 26.946 1.00 96.31 87 ASP A O 1
ATOM 698 N N . ARG A 1 88 ? -9.072 10.420 27.839 1.00 96.00 88 ARG A N 1
ATOM 699 C CA . ARG A 1 88 ? -8.334 11.627 28.246 1.00 96.00 88 ARG A CA 1
ATOM 700 C C . ARG A 1 88 ? -7.913 12.482 27.054 1.00 96.00 88 ARG A C 1
ATOM 702 O O . ARG A 1 88 ? -7.924 13.707 27.158 1.00 96.00 88 ARG A O 1
ATOM 709 N N . LEU A 1 89 ? -7.494 11.854 25.957 1.00 95.50 89 LEU A N 1
ATOM 710 C CA . LEU A 1 89 ? -7.139 12.554 24.725 1.00 95.50 89 LEU A CA 1
ATOM 711 C C . LEU A 1 89 ? -8.366 13.188 24.086 1.00 95.50 89 LEU A C 1
ATOM 713 O O . LEU A 1 89 ? -8.302 14.352 23.708 1.00 95.50 89 LEU A O 1
ATOM 717 N N . LEU A 1 90 ? -9.475 12.453 24.008 1.00 96.75 90 LEU A N 1
ATOM 718 C CA . LEU A 1 90 ? -10.737 12.953 23.485 1.00 96.75 90 LEU A CA 1
ATOM 719 C C . LEU A 1 90 ? -11.207 14.183 24.265 1.00 96.75 90 LEU A C 1
ATOM 721 O O . LEU A 1 90 ? -11.520 15.196 23.647 1.00 96.75 90 LEU A O 1
ATOM 725 N N . GLU A 1 91 ? -11.191 14.130 25.598 1.00 96.62 91 GLU A N 1
ATOM 726 C CA . GLU A 1 91 ? -11.588 15.274 26.424 1.00 96.62 91 GLU A CA 1
ATOM 727 C C . GLU A 1 91 ? -10.639 16.461 26.237 1.00 96.62 91 GLU A C 1
ATOM 729 O O . GLU A 1 91 ? -11.080 17.589 26.047 1.00 96.62 91 GLU A O 1
ATOM 734 N N . ALA A 1 92 ? -9.327 16.216 26.181 1.00 95.62 92 ALA A N 1
ATOM 735 C CA . ALA A 1 92 ? -8.364 17.280 25.926 1.00 95.62 92 ALA A CA 1
ATOM 736 C C . ALA A 1 92 ? -8.518 17.911 24.533 1.00 95.62 92 ALA A C 1
ATOM 738 O O . ALA A 1 92 ? -8.306 19.115 24.395 1.00 95.62 92 ALA A O 1
ATOM 739 N N . VAL A 1 93 ? -8.875 17.121 23.513 1.00 96.06 93 VAL A N 1
ATOM 740 C CA . VAL A 1 93 ? -9.213 17.630 22.177 1.00 96.06 93 VAL A CA 1
ATOM 741 C C . VAL A 1 93 ? -10.474 18.477 22.248 1.00 96.06 93 VAL A C 1
ATOM 743 O O . VAL A 1 93 ? -10.437 19.599 21.756 1.00 96.06 93 VAL A O 1
ATOM 746 N N . LYS A 1 94 ? -11.538 17.997 22.906 1.00 95.81 94 LYS A N 1
ATOM 747 C CA . LYS A 1 94 ? -12.778 18.762 23.099 1.00 95.81 94 LYS A CA 1
ATOM 748 C C . LYS A 1 94 ? -12.508 20.093 23.791 1.00 95.81 94 LYS A C 1
ATOM 750 O O . LYS A 1 94 ? -12.918 21.130 23.280 1.00 95.81 94 LYS A O 1
ATOM 755 N N . ASP A 1 95 ? -11.774 20.079 24.901 1.00 94.50 95 ASP A N 1
ATOM 756 C CA . ASP A 1 95 ? -11.369 21.281 25.632 1.00 94.50 95 ASP A CA 1
ATOM 757 C C . ASP A 1 95 ? -10.599 22.261 24.738 1.00 94.50 95 ASP A C 1
ATOM 759 O O . ASP A 1 95 ? -10.921 23.448 24.698 1.00 94.50 95 ASP A O 1
ATOM 763 N N . ALA A 1 96 ? -9.593 21.770 24.005 1.00 93.62 96 ALA A N 1
ATOM 764 C CA . ALA A 1 96 ? -8.765 22.596 23.131 1.00 93.62 96 ALA A CA 1
ATOM 765 C C . ALA A 1 96 ? -9.542 23.143 21.925 1.00 93.62 96 ALA A C 1
ATOM 767 O O . ALA A 1 96 ? -9.207 24.212 21.425 1.00 93.62 96 ALA A O 1
ATOM 768 N N . SER A 1 97 ? -10.578 22.438 21.463 1.00 93.44 97 SER A N 1
ATOM 769 C CA . SER A 1 97 ? -11.345 22.803 20.275 1.00 93.44 97 SER A CA 1
ATOM 770 C C . SER A 1 97 ? -12.585 23.663 20.560 1.00 93.44 97 SER A C 1
ATOM 772 O O . SER A 1 97 ? -13.157 24.198 19.617 1.00 93.44 97 SER A O 1
ATOM 774 N N . ARG A 1 98 ? -13.009 23.826 21.826 1.00 88.88 98 ARG A N 1
ATOM 775 C CA . ARG A 1 98 ? -14.260 24.526 22.215 1.00 88.88 98 ARG A CA 1
ATOM 776 C C . ARG A 1 98 ? -14.405 25.944 21.654 1.00 88.88 98 ARG A C 1
ATOM 778 O O . ARG A 1 98 ? -15.513 26.342 21.321 1.00 88.88 98 ARG A O 1
ATOM 785 N N . ASN A 1 99 ? -13.306 26.692 21.559 1.00 86.00 99 ASN A N 1
ATOM 786 C CA . ASN A 1 99 ? -13.320 28.099 21.136 1.00 86.00 99 ASN A CA 1
ATOM 787 C C . ASN A 1 99 ? -12.963 28.298 19.656 1.00 86.00 99 ASN A C 1
ATOM 789 O O . ASN A 1 99 ? -12.816 29.435 19.209 1.00 86.00 99 ASN A O 1
ATOM 793 N N . TYR A 1 100 ? -12.784 27.215 18.898 1.00 91.06 100 TYR A N 1
ATOM 794 C CA . TYR A 1 100 ? -12.462 27.304 17.479 1.00 91.06 100 TYR A CA 1
ATOM 795 C C . TYR A 1 100 ? -13.735 27.455 16.646 1.00 91.06 100 TYR A C 1
ATOM 797 O O . TYR A 1 100 ? -14.686 26.685 16.782 1.00 91.06 100 TYR A O 1
ATOM 805 N N . GLU A 1 101 ? -13.728 28.438 15.745 1.00 88.94 101 GLU A N 1
ATOM 806 C CA . GLU A 1 101 ? -14.821 28.673 14.802 1.00 88.94 101 GLU A CA 1
ATOM 807 C C . GLU A 1 101 ? -15.121 27.401 13.994 1.00 88.94 101 GLU A C 1
ATOM 809 O O . GLU A 1 101 ? -14.231 26.774 13.416 1.00 88.94 101 GLU A O 1
ATOM 814 N N . GLY A 1 102 ? -16.399 27.026 13.942 1.00 89.31 102 GLY A N 1
ATOM 815 C CA . GLY A 1 102 ? -16.871 25.917 13.123 1.00 89.31 102 GLY A CA 1
ATOM 816 C C . GLY A 1 102 ? -16.605 24.521 13.687 1.00 89.31 102 GLY A C 1
ATOM 817 O O . GLY A 1 102 ? -17.005 23.568 13.028 1.00 89.31 102 GLY A O 1
ATOM 818 N N . VAL A 1 103 ? -15.993 24.351 14.865 1.00 93.75 103 VAL A N 1
ATOM 819 C CA . VAL A 1 103 ? -15.936 23.036 15.532 1.00 93.75 103 VAL A CA 1
ATOM 820 C C . VAL A 1 103 ? -17.312 22.680 16.093 1.00 93.75 103 VAL A C 1
ATOM 822 O O . VAL A 1 103 ? -17.951 23.490 16.756 1.00 93.75 103 VAL A O 1
ATOM 825 N N . LEU A 1 104 ? -17.762 21.450 15.844 1.00 93.38 104 LEU A N 1
ATOM 826 C CA . LEU A 1 104 ? -19.066 20.947 16.277 1.00 93.38 104 LEU A CA 1
ATOM 827 C C . LEU A 1 104 ? -18.961 19.883 17.373 1.00 93.38 104 LEU A C 1
ATOM 829 O O . LEU A 1 104 ? -19.798 19.857 18.269 1.00 93.38 104 LEU A O 1
ATOM 833 N N . ASP A 1 105 ? -17.980 18.980 17.285 1.00 93.94 105 ASP A N 1
ATOM 834 C CA . ASP A 1 105 ? -17.718 17.926 18.280 1.00 93.94 105 ASP A CA 1
ATOM 835 C C . ASP A 1 105 ? -16.364 17.254 18.000 1.00 93.94 105 ASP A C 1
ATOM 837 O O . ASP A 1 105 ? -15.732 17.505 16.974 1.00 93.94 105 ASP A O 1
ATOM 841 N N . ALA A 1 106 ? -15.950 16.343 18.877 1.00 95.88 106 ALA A N 1
ATOM 842 C CA . ALA A 1 106 ? -14.887 15.387 18.609 1.00 95.88 106 ALA A CA 1
ATOM 843 C C . ALA A 1 106 ? -15.321 13.967 18.995 1.00 95.88 106 ALA A C 1
ATOM 845 O O . ALA A 1 106 ? -16.042 13.766 19.977 1.00 95.88 106 ALA A O 1
ATOM 846 N N . ARG A 1 107 ? -14.863 12.968 18.235 1.00 96.19 107 ARG A N 1
ATOM 847 C CA . ARG A 1 107 ? -15.210 11.553 18.424 1.00 96.19 107 ARG A CA 1
ATOM 848 C C . ARG A 1 107 ? -13.970 10.673 18.352 1.00 96.19 107 ARG A C 1
ATOM 850 O O . ARG A 1 107 ? -13.021 10.971 17.631 1.00 96.19 107 ARG A O 1
ATOM 857 N N . LEU A 1 108 ? -13.994 9.583 19.110 1.00 96.50 108 LEU A N 1
ATOM 858 C CA . LEU A 1 108 ? -13.009 8.516 18.991 1.00 96.50 108 LEU A CA 1
ATOM 859 C C . LEU A 1 108 ? -13.413 7.601 17.834 1.00 96.50 108 LEU A C 1
ATOM 861 O O . LEU A 1 108 ? -14.534 7.095 17.810 1.00 96.50 108 LEU A O 1
ATOM 865 N N . GLU A 1 109 ? -12.487 7.362 16.916 1.00 95.75 109 GLU A N 1
ATOM 866 C CA . GLU A 1 109 ? -12.697 6.571 15.709 1.00 95.75 109 GLU A CA 1
ATOM 867 C C . GLU A 1 109 ? -11.660 5.439 15.607 1.00 95.75 109 GLU A C 1
ATOM 869 O O . GLU A 1 109 ? -10.910 5.138 16.543 1.00 95.75 109 GLU A O 1
ATOM 874 N N . GLY A 1 110 ? -11.641 4.746 14.469 1.00 92.94 110 GLY A N 1
ATOM 875 C CA . GLY A 1 110 ? -10.609 3.755 14.184 1.00 92.94 110 GLY A CA 1
ATOM 876 C C . GLY A 1 110 ? -10.747 2.463 14.996 1.00 92.94 110 GLY A C 1
ATOM 877 O O . GLY A 1 110 ? -11.801 2.118 15.538 1.00 92.94 110 GLY A O 1
ATOM 878 N N . SER A 1 111 ? -9.683 1.659 14.999 1.00 92.94 111 SER A N 1
ATOM 879 C CA . SER A 1 111 ? -9.735 0.288 15.538 1.00 92.94 111 SER A CA 1
ATOM 880 C C . SER A 1 111 ? -9.891 0.224 17.062 1.00 92.94 111 SER A C 1
ATOM 882 O O . SER A 1 111 ? -10.431 -0.761 17.571 1.00 92.94 111 SER A O 1
ATOM 884 N N . VAL A 1 112 ? -9.487 1.277 17.778 1.00 93.44 112 VAL A N 1
ATOM 885 C CA . VAL A 1 112 ? -9.703 1.411 19.225 1.00 93.44 112 VAL A CA 1
ATOM 886 C C . VAL A 1 112 ? -11.181 1.654 19.523 1.00 93.44 112 VAL A C 1
ATOM 888 O O . VAL A 1 112 ? -11.753 0.883 20.289 1.00 93.44 112 VAL A O 1
ATOM 891 N N . ALA A 1 113 ? -11.838 2.602 18.840 1.00 92.62 113 ALA A N 1
ATOM 892 C CA . ALA A 1 113 ? -13.274 2.868 19.013 1.00 92.62 113 ALA A CA 1
ATOM 893 C C . ALA A 1 113 ? -14.165 1.645 18.739 1.00 92.62 113 ALA A C 1
ATOM 895 O O . ALA A 1 113 ? -15.226 1.477 19.349 1.00 92.62 113 ALA A O 1
ATOM 896 N N . LYS A 1 114 ? -13.732 0.801 17.797 1.00 93.00 114 LYS A N 1
ATOM 897 C CA . LYS A 1 114 ? -14.402 -0.448 17.411 1.00 93.00 114 LYS A CA 1
ATOM 898 C C . LYS A 1 114 ? -14.029 -1.637 18.299 1.00 93.00 114 LYS A C 1
ATOM 900 O O . LYS A 1 114 ? -14.675 -2.671 18.213 1.00 93.00 114 LYS A O 1
ATOM 905 N N . GLY A 1 115 ? -12.972 -1.538 19.105 1.00 92.50 115 GLY A N 1
ATOM 906 C CA . GLY A 1 115 ? -12.461 -2.672 19.874 1.00 92.50 115 GLY A CA 1
ATOM 907 C C . GLY A 1 115 ? -11.916 -3.807 18.997 1.00 92.50 115 GLY A C 1
ATOM 908 O O . GLY A 1 115 ? -12.042 -4.968 19.374 1.00 92.50 115 GLY A O 1
ATOM 909 N N . THR A 1 116 ? -11.309 -3.496 17.845 1.00 93.88 116 THR A N 1
ATOM 910 C CA . THR A 1 116 ? -10.763 -4.467 16.865 1.00 93.88 116 THR A CA 1
ATOM 911 C C . THR A 1 116 ? -9.263 -4.284 16.597 1.00 93.88 116 THR A C 1
ATOM 913 O O . THR A 1 116 ? -8.737 -4.721 15.566 1.00 93.88 116 THR A O 1
ATOM 916 N N . TRP A 1 117 ? -8.567 -3.578 17.487 1.00 93.81 117 TRP A N 1
ATOM 917 C CA . TRP A 1 117 ? -7.128 -3.338 17.407 1.00 93.81 117 TRP A CA 1
ATOM 918 C C . TRP A 1 117 ? -6.317 -4.577 17.831 1.00 93.81 117 TRP A C 1
ATOM 920 O O . TRP A 1 117 ? -6.796 -5.421 18.597 1.00 93.81 117 TRP A O 1
ATOM 930 N N . ILE A 1 118 ? -5.097 -4.688 17.300 1.00 92.81 118 ILE A N 1
ATOM 931 C CA . ILE A 1 118 ? -4.151 -5.783 17.569 1.00 92.81 118 ILE A CA 1
ATOM 932 C C . ILE A 1 118 ? -3.077 -5.294 18.543 1.00 92.81 118 ILE A C 1
ATOM 934 O O . ILE A 1 118 ? -2.554 -4.192 18.364 1.00 92.81 118 ILE A O 1
ATOM 938 N N . ARG A 1 119 ? -2.711 -6.129 19.525 1.00 91.19 119 ARG A N 1
ATOM 939 C CA . ARG A 1 119 ? -1.609 -5.865 20.466 1.00 91.19 119 ARG A CA 1
ATOM 940 C C . ARG A 1 119 ? -0.321 -5.461 19.730 1.00 91.19 119 ARG A C 1
ATOM 942 O O . ARG A 1 119 ? 0.063 -6.100 18.751 1.00 91.19 119 ARG A O 1
ATOM 949 N N . GLY A 1 120 ? 0.360 -4.423 20.217 1.00 87.88 120 GLY A N 1
ATOM 950 C CA . GLY A 1 120 ? 1.603 -3.894 19.644 1.00 87.88 120 GLY A CA 1
ATOM 951 C C . GLY A 1 120 ? 1.404 -3.014 18.405 1.00 87.88 120 GLY A C 1
ATOM 952 O O . GLY A 1 120 ? 2.376 -2.644 17.740 1.00 87.88 120 GLY A O 1
ATOM 953 N N . ARG A 1 121 ? 0.151 -2.713 18.043 1.00 88.81 121 ARG A N 1
ATOM 954 C CA . ARG A 1 121 ? -0.221 -1.767 16.980 1.00 88.81 121 ARG A CA 1
ATOM 955 C C . ARG A 1 121 ? -1.279 -0.784 17.468 1.00 88.81 121 ARG A C 1
ATOM 957 O O . ARG A 1 121 ? -2.242 -0.496 16.762 1.00 88.81 121 ARG A O 1
ATOM 964 N N . GLU A 1 122 ? -1.090 -0.301 18.686 1.00 90.19 122 GLU A N 1
ATOM 965 C CA . GLU A 1 122 ? -1.942 0.680 19.340 1.00 90.19 122 GLU A CA 1
ATOM 966 C C . GLU A 1 122 ? -1.948 1.995 18.555 1.00 90.19 122 GLU A C 1
ATOM 968 O O . GLU A 1 122 ? -0.897 2.572 18.253 1.00 90.19 122 GLU A O 1
ATOM 973 N N . GLU A 1 123 ? -3.149 2.475 18.242 1.00 93.06 123 GLU A N 1
ATOM 974 C CA . GLU A 1 123 ? -3.356 3.725 17.522 1.00 93.06 123 GLU A CA 1
ATOM 975 C C . GLU A 1 123 ? -4.674 4.356 17.958 1.00 93.06 123 GLU A C 1
ATOM 977 O O . GLU A 1 123 ? -5.729 3.729 17.864 1.00 93.06 123 GLU A O 1
ATOM 982 N N . VAL A 1 124 ? -4.597 5.573 18.493 1.00 95.19 124 VAL A N 1
ATOM 983 C CA . VAL A 1 124 ? -5.756 6.334 18.962 1.00 95.19 124 VAL A CA 1
ATOM 984 C C . VAL A 1 124 ? -6.086 7.395 17.924 1.00 95.19 124 VAL A C 1
ATOM 986 O O . VAL A 1 124 ? -5.324 8.342 17.739 1.00 95.19 124 VAL A O 1
ATOM 989 N N . ASP A 1 125 ? -7.239 7.248 17.282 1.00 95.56 125 ASP A N 1
ATOM 990 C CA . ASP A 1 125 ? -7.720 8.162 16.252 1.00 95.56 125 ASP A CA 1
ATOM 991 C C . ASP A 1 125 ? -8.826 9.057 16.824 1.00 95.56 125 ASP A C 1
ATOM 993 O O . ASP A 1 125 ? -9.933 8.590 17.089 1.00 95.56 125 ASP A O 1
ATOM 997 N N . VAL A 1 126 ? -8.542 10.346 17.021 1.00 96.56 126 VAL A N 1
ATOM 998 C CA . VAL A 1 126 ? -9.528 11.340 17.468 1.00 96.56 126 VAL A CA 1
ATOM 999 C C . VAL A 1 126 ? -9.900 12.238 16.296 1.00 96.56 126 VAL A C 1
ATOM 1001 O O . VAL A 1 126 ? -9.061 12.954 15.752 1.00 96.56 126 VAL A O 1
ATOM 1004 N N . PHE A 1 127 ? -11.169 12.205 15.908 1.00 96.06 127 PHE A N 1
ATOM 1005 C CA . PHE A 1 127 ? -11.704 12.989 14.803 1.00 96.06 127 PHE A CA 1
ATOM 1006 C C . PHE A 1 127 ? -12.409 14.229 15.341 1.00 96.06 127 PHE A C 1
ATOM 1008 O O . PHE A 1 127 ? -13.348 14.116 16.125 1.00 96.06 127 PHE A O 1
ATOM 1015 N N . VAL A 1 128 ? -11.980 15.408 14.897 1.00 96.12 128 VAL A N 1
ATOM 1016 C CA . VAL A 1 128 ? -12.639 16.689 15.174 1.00 96.12 128 VAL A CA 1
ATOM 1017 C C . VAL A 1 128 ? -13.590 16.992 14.023 1.00 96.12 128 VAL A C 1
ATOM 1019 O O . VAL A 1 128 ? -13.179 17.043 12.862 1.00 96.12 128 VAL A O 1
ATOM 1022 N N . GLN A 1 129 ? -14.870 17.149 14.345 1.00 95.19 129 GLN A N 1
ATOM 1023 C CA . GLN A 1 129 ? -15.933 17.419 13.389 1.00 95.19 129 GLN A CA 1
ATOM 1024 C C . GLN A 1 129 ? -16.132 18.922 13.237 1.00 95.19 129 GLN A C 1
ATOM 1026 O O . GLN A 1 129 ? -16.468 19.606 14.201 1.00 95.19 129 GLN A O 1
ATOM 1031 N N . PHE A 1 130 ? -15.976 19.415 12.014 1.00 95.38 130 PHE A N 1
ATOM 1032 C CA . PHE A 1 130 ? -16.191 20.810 11.651 1.00 95.38 130 PHE A CA 1
ATOM 1033 C C . PHE A 1 130 ? -17.490 20.993 10.855 1.00 95.38 130 PHE A C 1
ATOM 1035 O O . PHE A 1 130 ? -17.972 20.070 10.190 1.00 95.38 130 PHE A O 1
ATOM 1042 N N . SER A 1 131 ? -18.049 22.202 10.893 1.00 94.44 131 SER A N 1
ATOM 1043 C CA . SER A 1 131 ? -19.145 22.630 10.026 1.00 94.44 131 SER A CA 1
ATOM 1044 C C . SER A 1 131 ? -18.711 22.597 8.566 1.00 94.44 131 SER A C 1
ATOM 1046 O O . SER A 1 131 ? -17.618 23.045 8.220 1.00 94.44 131 SER A O 1
ATOM 1048 N N . ARG A 1 132 ? -19.605 22.118 7.697 1.00 92.31 132 ARG A N 1
ATOM 1049 C CA . ARG A 1 132 ? -19.408 22.074 6.241 1.00 92.31 132 ARG A CA 1
ATOM 1050 C C . ARG A 1 132 ? -19.200 23.448 5.593 1.00 92.31 132 ARG A C 1
ATOM 1052 O O . ARG A 1 132 ? -18.748 23.515 4.457 1.00 92.31 132 ARG A O 1
ATOM 1059 N N . GLU A 1 133 ? -19.561 24.520 6.294 1.00 91.44 133 GLU A N 1
ATOM 1060 C CA . GLU A 1 133 ? -19.390 25.907 5.844 1.00 91.44 133 GLU A CA 1
ATOM 1061 C C . GLU A 1 133 ? -17.951 26.408 6.037 1.00 91.44 133 GLU A C 1
ATOM 1063 O O . GLU A 1 133 ? -17.542 27.391 5.418 1.00 91.44 133 GLU A O 1
ATOM 1068 N N . LEU A 1 134 ? -17.155 25.727 6.871 1.00 91.38 134 LEU A N 1
ATOM 1069 C CA . LEU A 1 134 ? -15.782 26.123 7.143 1.00 91.38 134 LEU A CA 1
ATOM 1070 C C . LEU A 1 134 ? -14.870 25.759 5.963 1.00 91.38 134 LEU A C 1
ATOM 1072 O O . LEU A 1 134 ? -14.718 24.591 5.601 1.00 91.38 134 LEU A O 1
ATOM 1076 N N . GLY A 1 135 ? -14.204 26.759 5.387 1.00 89.50 135 GLY A N 1
ATOM 1077 C CA . GLY A 1 135 ? -13.245 26.545 4.303 1.00 89.50 135 GLY A CA 1
ATOM 1078 C C . GLY A 1 135 ? -12.064 25.654 4.713 1.00 89.50 135 GLY A C 1
ATOM 1079 O O . GLY A 1 135 ? -11.592 25.713 5.852 1.00 89.50 135 GLY A O 1
ATOM 1080 N N . LYS A 1 136 ? -11.553 24.864 3.758 1.00 87.56 136 LYS A N 1
ATOM 1081 C CA . LYS A 1 136 ? -10.471 23.885 3.967 1.00 87.56 136 LYS A CA 1
ATOM 1082 C C . LYS A 1 136 ? -9.238 24.487 4.654 1.00 87.56 136 LYS A C 1
ATOM 1084 O O . LYS A 1 136 ? -8.734 23.896 5.601 1.00 87.56 136 LYS A O 1
ATOM 1089 N N . ASP A 1 137 ? -8.814 25.682 4.243 1.00 88.19 137 ASP A N 1
ATOM 1090 C CA . ASP A 1 137 ? -7.631 26.357 4.800 1.00 88.19 137 ASP A CA 1
ATOM 1091 C C . ASP A 1 137 ? -7.797 26.725 6.284 1.00 88.19 137 ASP A C 1
ATOM 1093 O O . ASP A 1 137 ? -6.838 26.679 7.056 1.00 88.19 137 ASP A O 1
ATOM 1097 N N . ARG A 1 138 ? -9.013 27.107 6.707 1.00 90.31 138 ARG A N 1
ATOM 1098 C CA . ARG A 1 138 ? -9.305 27.411 8.119 1.00 90.31 138 ARG A CA 1
ATOM 1099 C C . ARG A 1 138 ? -9.366 26.135 8.949 1.00 90.31 138 ARG A C 1
ATOM 1101 O O . ARG A 1 138 ? -8.787 26.097 10.030 1.00 90.31 138 ARG A O 1
ATOM 1108 N N . LEU A 1 139 ? -10.014 25.097 8.419 1.00 90.38 139 LEU A N 1
ATOM 1109 C CA . LEU A 1 139 ? -10.059 23.769 9.031 1.00 90.38 139 LEU A CA 1
ATOM 1110 C C . LEU A 1 139 ? -8.644 23.209 9.237 1.00 90.38 139 LEU A C 1
ATOM 1112 O O . LEU A 1 139 ? -8.333 22.699 10.312 1.00 90.38 139 LEU A O 1
ATOM 1116 N N . GLU A 1 140 ? -7.772 23.353 8.238 1.00 89.44 140 GLU A N 1
ATOM 1117 C CA . GLU A 1 140 ? -6.372 22.943 8.317 1.00 89.44 140 GLU A CA 1
ATOM 1118 C C . GLU A 1 140 ? -5.626 23.689 9.426 1.00 89.44 140 GLU A C 1
ATOM 1120 O O . GLU A 1 140 ? -5.052 23.056 10.307 1.00 89.44 140 GLU A O 1
ATOM 1125 N N . LYS A 1 141 ? -5.688 25.023 9.462 1.00 89.62 141 LYS A N 1
ATOM 1126 C CA . LYS A 1 141 ? -5.049 25.795 10.542 1.00 89.62 141 LYS A CA 1
ATOM 1127 C C . LYS A 1 141 ? -5.549 25.372 11.926 1.00 89.62 141 LYS A C 1
ATOM 1129 O O . LYS A 1 141 ? -4.733 25.100 12.805 1.00 89.62 141 LYS A O 1
ATOM 1134 N N . ALA A 1 142 ? -6.865 25.235 12.090 1.00 91.69 142 ALA A N 1
ATOM 1135 C CA . ALA A 1 142 ? -7.472 24.840 13.356 1.00 91.69 142 ALA A CA 1
ATOM 1136 C C . ALA A 1 142 ? -6.990 23.458 13.825 1.00 91.69 142 ALA A C 1
ATOM 1138 O O . ALA A 1 142 ? -6.554 23.315 14.966 1.00 91.69 142 ALA A O 1
ATOM 1139 N N . ILE A 1 143 ? -7.005 22.438 12.957 1.00 92.56 143 ILE A N 1
ATOM 1140 C CA . ILE A 1 143 ? -6.592 21.085 13.362 1.00 92.56 143 ILE A CA 1
ATOM 1141 C C . ILE A 1 143 ? -5.100 21.001 13.674 1.00 92.56 143 ILE A C 1
ATOM 1143 O O . ILE A 1 143 ? -4.707 20.280 14.594 1.00 92.56 143 ILE A O 1
ATOM 1147 N N . LEU A 1 144 ? -4.270 21.762 12.952 1.00 90.31 144 LEU A N 1
ATOM 1148 C CA . LEU A 1 144 ? -2.843 21.832 13.234 1.00 90.31 144 LEU A CA 1
ATOM 1149 C C . LEU A 1 144 ? -2.583 22.425 14.617 1.00 90.31 144 LEU A C 1
ATOM 1151 O O . LEU A 1 144 ? -1.755 21.896 15.359 1.00 90.31 144 LEU A O 1
ATOM 1155 N N . GLU A 1 145 ? -3.286 23.489 14.988 1.00 91.38 145 GLU A N 1
ATOM 1156 C CA . GLU A 1 145 ? -3.160 24.101 16.309 1.00 91.38 145 GLU A CA 1
ATOM 1157 C C . GLU A 1 145 ? -3.681 23.177 17.414 1.00 91.38 145 GLU A C 1
ATOM 1159 O O . GLU A 1 145 ? -2.925 22.852 18.334 1.00 91.38 145 GLU A O 1
ATOM 1164 N N . ILE A 1 146 ? -4.916 22.675 17.283 1.00 92.94 146 ILE A N 1
ATOM 1165 C CA . ILE A 1 146 ? -5.550 21.769 18.255 1.00 92.94 146 ILE A CA 1
ATOM 1166 C C . ILE A 1 146 ? -4.666 20.539 18.483 1.00 92.94 146 ILE A C 1
ATOM 1168 O O . ILE A 1 146 ? -4.301 20.227 19.619 1.00 92.94 146 ILE A O 1
ATOM 1172 N N . GLY A 1 147 ? -4.265 19.858 17.405 1.00 92.50 147 GLY A N 1
ATOM 1173 C CA . GLY A 1 147 ? -3.436 18.661 17.486 1.00 92.50 147 GLY A CA 1
ATOM 1174 C C . GLY A 1 147 ? -2.074 18.935 18.127 1.00 92.50 147 GLY A C 1
ATOM 1175 O O . GLY A 1 147 ? -1.638 18.172 18.990 1.00 92.50 147 GLY A O 1
ATOM 1176 N N . ASN A 1 148 ? -1.417 20.050 17.780 1.00 90.69 148 ASN A N 1
ATOM 1177 C CA . ASN A 1 148 ? -0.142 20.429 18.395 1.00 90.69 148 ASN A CA 1
ATOM 1178 C C . ASN A 1 148 ? -0.268 20.735 19.889 1.00 90.69 148 ASN A C 1
ATOM 1180 O O . ASN A 1 148 ? 0.583 20.292 20.662 1.00 90.69 148 ASN A O 1
ATOM 1184 N N . VAL A 1 149 ? -1.297 21.476 20.298 1.00 92.31 149 VAL A N 1
ATOM 1185 C CA . VAL A 1 149 ? -1.541 21.808 21.708 1.00 92.31 149 VAL A CA 1
ATOM 1186 C C . VAL A 1 149 ? -1.791 20.538 22.513 1.00 92.31 149 VAL A C 1
ATOM 1188 O O . VAL A 1 149 ? -1.128 20.313 23.528 1.00 92.31 149 VAL A O 1
ATOM 1191 N N . VAL A 1 150 ? -2.692 19.674 22.041 1.00 93.00 150 VAL A N 1
ATOM 1192 C CA . VAL A 1 150 ? -3.062 18.445 22.751 1.00 93.00 150 VAL A CA 1
ATOM 1193 C C . VAL A 1 150 ? -1.880 17.489 22.840 1.00 93.00 150 VAL A C 1
ATOM 1195 O O . VAL A 1 150 ? -1.537 17.050 23.933 1.00 93.00 150 VAL A O 1
ATOM 1198 N N . ILE A 1 151 ? -1.194 17.195 21.735 1.00 91.56 151 ILE A N 1
ATOM 1199 C CA . ILE A 1 151 ? -0.085 16.230 21.760 1.00 91.56 151 ILE A CA 1
ATOM 1200 C C . ILE A 1 151 ? 1.052 16.728 22.666 1.00 91.56 151 ILE A C 1
ATOM 1202 O O . ILE A 1 151 ? 1.580 15.947 23.461 1.00 91.56 151 ILE A O 1
ATOM 1206 N N . LYS A 1 152 ? 1.389 18.026 22.624 1.00 90.75 152 LYS A N 1
ATOM 1207 C CA . LYS A 1 152 ? 2.402 18.611 23.520 1.00 90.75 152 LYS A CA 1
ATOM 1208 C C . LYS A 1 152 ? 1.973 18.580 24.988 1.00 90.75 152 LYS A C 1
ATOM 1210 O O . LYS A 1 152 ? 2.805 18.278 25.839 1.00 90.75 152 LYS A O 1
ATOM 1215 N N . LYS A 1 153 ? 0.691 18.828 25.294 1.00 91.62 153 LYS A N 1
ATOM 1216 C CA . LYS A 1 153 ? 0.134 18.744 26.661 1.00 91.62 153 LYS A CA 1
ATOM 1217 C C . LYS A 1 153 ? 0.340 17.359 27.286 1.00 91.62 153 LYS A C 1
ATOM 1219 O O . LYS A 1 153 ? 0.520 17.258 28.494 1.00 91.62 153 LYS A O 1
ATOM 1224 N N . PHE A 1 154 ? 0.363 16.305 26.473 1.00 91.12 154 PHE A N 1
ATOM 1225 C CA . PHE A 1 154 ? 0.636 14.933 26.915 1.00 91.12 154 PHE A CA 1
ATOM 1226 C C . PHE A 1 154 ? 2.124 14.538 26.817 1.00 91.12 154 PHE A C 1
ATOM 1228 O O . PHE A 1 154 ? 2.457 13.362 26.955 1.00 91.12 154 PHE A O 1
ATOM 1235 N N . GLY A 1 155 ? 3.031 15.495 26.587 1.00 86.62 155 GLY A N 1
ATOM 1236 C CA . GLY A 1 155 ? 4.475 15.253 26.484 1.00 86.62 155 GLY A CA 1
ATOM 1237 C C . GLY A 1 155 ? 4.917 14.609 25.165 1.00 86.62 155 GLY A C 1
ATOM 1238 O O . GLY A 1 155 ? 6.044 14.127 25.056 1.00 86.62 155 GLY A O 1
ATOM 1239 N N . GLY A 1 156 ? 4.040 14.579 24.160 1.00 85.06 156 GLY A N 1
ATOM 1240 C CA . GLY A 1 156 ? 4.320 13.997 22.855 1.00 85.06 156 GLY A CA 1
ATOM 1241 C C . GLY A 1 156 ? 5.108 14.911 21.929 1.00 85.06 156 GLY A C 1
ATOM 1242 O O . GLY A 1 156 ? 5.057 16.139 22.017 1.00 85.06 156 GLY A O 1
ATOM 1243 N N . LYS A 1 157 ? 5.793 14.294 20.965 1.00 82.88 157 LYS A N 1
ATOM 1244 C CA . LYS A 1 157 ? 6.355 14.997 19.805 1.00 82.88 157 LYS A CA 1
ATOM 1245 C C . LYS A 1 157 ? 5.379 14.891 18.644 1.00 82.88 157 LYS A C 1
ATOM 1247 O O . LYS A 1 157 ? 4.956 13.784 18.309 1.00 82.88 157 LYS A O 1
ATOM 1252 N N . THR A 1 158 ? 5.055 16.020 18.026 1.00 80.88 158 THR A N 1
ATOM 1253 C CA . THR A 1 158 ? 4.231 16.038 16.820 1.00 80.88 158 THR A CA 1
ATOM 1254 C C . THR A 1 158 ? 5.059 15.756 15.578 1.00 80.88 158 THR A C 1
ATOM 1256 O O . THR A 1 158 ? 6.213 16.172 15.451 1.00 80.88 158 THR A O 1
ATOM 1259 N N . ARG A 1 159 ? 4.451 15.039 14.640 1.00 71.81 159 ARG A N 1
ATOM 1260 C CA . ARG A 1 159 ? 4.878 14.943 13.252 1.00 71.81 159 ARG A CA 1
ATOM 1261 C C . ARG A 1 159 ? 3.715 15.438 12.408 1.00 71.81 159 ARG A C 1
ATOM 1263 O O . ARG A 1 159 ? 2.690 14.777 12.284 1.00 71.81 159 ARG A O 1
ATOM 1270 N N . LEU A 1 160 ? 3.879 16.635 11.857 1.00 63.38 160 LEU A N 1
ATOM 1271 C CA . LEU A 1 160 ? 2.959 17.173 10.864 1.00 63.38 160 LEU A CA 1
ATOM 1272 C C . LEU A 1 160 ? 3.012 16.275 9.631 1.00 63.38 160 LEU A C 1
ATOM 1274 O O . LEU A 1 160 ? 4.068 16.133 9.013 1.00 63.38 160 LEU A O 1
ATOM 1278 N N . ARG A 1 161 ? 1.886 15.660 9.281 1.00 64.62 161 ARG A N 1
ATOM 1279 C CA . ARG A 1 161 ? 1.758 14.897 8.046 1.00 64.62 161 ARG A CA 1
ATOM 1280 C C . ARG A 1 161 ? 0.632 15.514 7.235 1.00 64.62 161 ARG A C 1
ATOM 1282 O O . ARG A 1 161 ? -0.537 15.385 7.565 1.00 64.62 161 ARG A O 1
ATOM 1289 N N . TYR A 1 162 ? 1.009 16.200 6.168 1.00 56.06 162 TYR A N 1
ATOM 1290 C CA . TYR A 1 162 ? 0.049 16.660 5.176 1.00 56.06 162 TYR A CA 1
ATOM 1291 C C . TYR A 1 162 ? -0.426 15.447 4.357 1.00 56.06 162 TYR A C 1
ATOM 1293 O O . TYR A 1 162 ? 0.357 14.548 4.076 1.00 56.06 162 TYR A O 1
ATOM 1301 N N . ALA A 1 163 ? -1.700 15.384 3.998 1.00 53.41 163 ALA A N 1
ATOM 1302 C CA . ALA A 1 163 ? -2.265 14.472 2.999 1.00 53.41 163 ALA A CA 1
ATOM 1303 C C . ALA A 1 163 ? -3.405 15.224 2.285 1.00 53.41 163 ALA A C 1
ATOM 1305 O O . ALA A 1 163 ? -3.508 16.441 2.428 1.00 53.41 163 ALA A O 1
ATOM 1306 N N . GLU A 1 164 ? -4.287 14.544 1.541 1.00 59.91 164 GLU A N 1
ATOM 1307 C CA . GLU A 1 164 ? -5.509 15.180 1.004 1.00 59.91 164 GLU A CA 1
ATOM 1308 C C . GLU A 1 164 ? -6.370 15.836 2.105 1.00 59.91 164 GLU A C 1
ATOM 1310 O O . GLU A 1 164 ? -7.061 16.829 1.835 1.00 59.91 164 GLU A O 1
ATOM 1315 N N . HIS A 1 165 ? -6.257 15.331 3.344 1.00 70.62 165 HIS A N 1
ATOM 1316 C CA . HIS A 1 165 ? -6.901 15.848 4.550 1.00 70.62 165 HIS A CA 1
ATOM 1317 C C . HIS A 1 165 ? -5.873 16.156 5.649 1.00 70.62 165 HIS A C 1
ATOM 1319 O O . HIS A 1 165 ? -4.944 15.368 5.844 1.00 70.62 165 HIS A O 1
ATOM 1325 N N . PRO A 1 166 ? -6.023 17.283 6.365 1.00 76.38 166 PRO A N 1
ATOM 1326 C CA . PRO A 1 166 ? -5.078 17.686 7.394 1.00 76.38 166 PRO A CA 1
ATOM 1327 C C . PRO A 1 166 ? -5.267 16.854 8.670 1.00 76.38 166 PRO A C 1
ATOM 1329 O O . PRO A 1 166 ? -6.379 16.695 9.180 1.00 76.38 166 PRO A O 1
ATOM 1332 N N . TYR A 1 167 ? -4.161 16.330 9.192 1.00 86.44 167 TYR A N 1
ATOM 1333 C CA . TYR A 1 167 ? -4.111 15.644 10.477 1.00 86.44 167 TYR A CA 1
ATOM 1334 C C . TYR A 1 167 ? -2.782 15.909 11.182 1.00 86.44 167 TYR A C 1
ATOM 1336 O O . TYR A 1 167 ? -1.765 16.230 10.560 1.00 86.44 167 TYR A O 1
ATOM 1344 N N . VAL A 1 168 ? -2.791 15.757 12.502 1.00 89.62 168 VAL A N 1
ATOM 1345 C CA . VAL A 1 168 ? -1.586 15.816 13.328 1.00 89.62 168 VAL A CA 1
ATOM 1346 C C . VAL A 1 168 ? -1.348 14.441 13.927 1.00 89.62 168 VAL A C 1
ATOM 1348 O O . VAL A 1 168 ? -2.180 13.937 14.678 1.00 89.62 168 VAL A O 1
ATOM 1351 N N . GLU A 1 169 ? -0.202 13.846 13.608 1.00 90.75 169 GLU A N 1
ATOM 1352 C CA . GLU A 1 169 ? 0.252 12.605 14.230 1.00 90.75 169 GLU A CA 1
ATOM 1353 C C . GLU A 1 169 ? 1.180 12.930 15.408 1.00 90.75 169 GLU A C 1
ATOM 1355 O O . GLU A 1 169 ? 2.030 13.826 15.342 1.00 90.75 169 GLU A O 1
ATOM 1360 N N . GLY A 1 170 ? 1.044 12.180 16.494 1.00 90.62 170 GLY A N 1
ATOM 1361 C CA . GLY A 1 170 ? 1.895 12.236 17.671 1.00 90.62 170 GLY A CA 1
ATOM 1362 C C . GLY A 1 170 ? 2.267 10.848 18.173 1.00 90.62 170 GLY A C 1
ATOM 1363 O O . GLY A 1 170 ? 1.630 9.848 17.846 1.00 90.62 170 GLY A O 1
ATOM 1364 N N . MET A 1 171 ? 3.308 10.796 19.001 1.00 89.69 171 MET A N 1
ATOM 1365 C CA . MET A 1 171 ? 3.703 9.588 19.725 1.00 89.69 171 MET A CA 1
ATOM 1366 C C . MET A 1 171 ? 3.654 9.861 21.228 1.00 89.69 171 MET A C 1
ATOM 1368 O O . MET A 1 171 ? 4.375 10.739 21.707 1.00 89.69 171 MET A O 1
ATOM 1372 N N . LEU A 1 172 ? 2.834 9.103 21.959 1.00 88.75 172 LEU A N 1
ATOM 1373 C CA . LEU A 1 172 ? 2.664 9.196 23.412 1.00 88.75 172 LEU A CA 1
ATOM 1374 C C . LEU A 1 172 ? 2.979 7.844 24.048 1.00 88.75 172 LEU A C 1
ATOM 1376 O O . LEU A 1 172 ? 2.242 6.887 23.845 1.00 88.75 172 LEU A O 1
ATOM 1380 N N . ASN A 1 173 ? 4.070 7.744 24.812 1.00 84.06 173 ASN A N 1
ATOM 1381 C CA . ASN A 1 173 ? 4.472 6.498 25.488 1.00 84.06 173 ASN A CA 1
ATOM 1382 C C . ASN A 1 173 ? 4.502 5.262 24.558 1.00 84.06 173 ASN A C 1
ATOM 1384 O O . ASN A 1 173 ? 4.112 4.169 24.956 1.00 84.06 173 ASN A O 1
ATOM 1388 N N . GLY A 1 174 ? 4.936 5.442 23.304 1.00 85.00 174 GLY A N 1
ATOM 1389 C CA . GLY A 1 174 ? 4.974 4.378 22.291 1.00 85.00 174 GLY A CA 1
ATOM 1390 C C . GLY A 1 174 ? 3.653 4.122 21.551 1.00 85.00 174 GLY A C 1
ATOM 1391 O O . GLY A 1 174 ? 3.639 3.307 20.634 1.00 85.00 174 GLY A O 1
ATOM 1392 N N . ILE A 1 175 ? 2.576 4.833 21.893 1.00 89.88 175 ILE A N 1
ATOM 1393 C CA . ILE A 1 175 ? 1.268 4.758 21.231 1.00 89.88 175 ILE A CA 1
ATOM 1394 C C . ILE A 1 175 ? 1.161 5.877 20.194 1.00 89.88 175 ILE A C 1
ATOM 1396 O O . ILE A 1 175 ? 1.427 7.046 20.499 1.00 89.88 175 ILE A O 1
ATOM 1400 N N . ARG A 1 176 ? 0.752 5.529 18.967 1.00 92.06 176 ARG A N 1
ATOM 1401 C CA . ARG A 1 176 ? 0.449 6.524 17.931 1.00 92.06 176 ARG A CA 1
ATOM 1402 C C . ARG A 1 176 ? -0.886 7.194 18.227 1.00 92.06 176 ARG A C 1
ATOM 1404 O O . ARG A 1 176 ? -1.857 6.525 18.572 1.00 92.06 176 ARG A O 1
ATOM 1411 N N . VAL A 1 177 ? -0.929 8.510 18.076 1.00 93.81 177 VAL A N 1
ATOM 1412 C CA . VAL A 1 177 ? -2.143 9.309 18.241 1.00 93.81 177 VAL A CA 1
ATOM 1413 C C . VAL A 1 177 ? -2.328 10.171 17.010 1.00 93.81 177 VAL A C 1
ATOM 1415 O O . VAL A 1 177 ? -1.414 10.908 16.648 1.00 93.81 177 VAL A O 1
ATOM 1418 N N . ASN A 1 178 ? -3.509 10.114 16.409 1.00 93.69 178 ASN A N 1
ATOM 1419 C CA . ASN A 1 178 ? -3.883 10.959 15.287 1.00 93.69 178 ASN A CA 1
ATOM 1420 C C . ASN A 1 178 ? -5.023 11.880 15.704 1.00 93.69 178 ASN A C 1
ATOM 1422 O O . ASN A 1 178 ? -6.052 11.421 16.197 1.00 93.69 178 ASN A O 1
ATOM 1426 N N . VAL A 1 179 ? -4.849 13.177 15.470 1.00 94.12 179 VAL A N 1
ATOM 1427 C CA . VAL A 1 179 ? -5.918 14.172 15.577 1.00 94.12 179 VAL A CA 1
ATOM 1428 C C . VAL A 1 179 ? -6.278 14.594 14.158 1.00 94.12 179 VAL A C 1
ATOM 1430 O O . VAL A 1 179 ? -5.475 15.228 13.472 1.00 94.12 179 VAL A O 1
ATOM 1433 N N . VAL A 1 180 ? -7.451 14.171 13.692 1.00 93.38 180 VAL A N 1
ATOM 1434 C CA . VAL A 1 180 ? -7.865 14.248 12.284 1.00 93.38 180 VAL A CA 1
ATOM 1435 C C . VAL A 1 180 ? -9.049 15.194 12.152 1.00 93.38 180 VAL A C 1
ATOM 1437 O O . VAL A 1 180 ? -9.996 15.109 12.928 1.00 93.38 180 VAL A O 1
ATOM 1440 N N . ALA A 1 181 ? -9.027 16.082 11.163 1.00 93.31 181 ALA A N 1
ATOM 1441 C CA . ALA A 1 181 ? -10.190 16.904 10.860 1.00 93.31 181 ALA A CA 1
ATOM 1442 C C . ALA A 1 181 ? -11.127 16.201 9.876 1.00 93.31 181 ALA A C 1
ATOM 1444 O O . ALA A 1 181 ? -10.679 15.611 8.893 1.00 93.31 181 ALA A O 1
ATOM 1445 N N . CYS A 1 182 ? -12.430 16.324 10.104 1.00 93.81 182 CYS A N 1
ATOM 1446 C CA . CYS A 1 182 ? -13.462 15.904 9.162 1.00 93.81 182 CYS A CA 1
ATOM 1447 C C . CYS A 1 182 ? -14.649 16.867 9.207 1.00 93.81 182 CYS A C 1
ATOM 1449 O O . CYS A 1 182 ? -14.822 17.606 10.179 1.00 93.81 182 CYS A O 1
ATOM 1451 N N . TYR A 1 183 ? -15.482 16.855 8.172 1.00 94.38 183 TYR A N 1
ATOM 1452 C CA . TYR A 1 183 ? -16.730 17.606 8.182 1.00 94.38 183 TYR A CA 1
ATOM 1453 C C . TYR A 1 183 ? -17.873 16.762 8.745 1.00 94.38 183 TYR A C 1
ATOM 1455 O O . TYR A 1 183 ? -17.984 15.569 8.457 1.00 94.38 183 TYR A O 1
ATOM 1463 N N . ARG A 1 184 ? -18.773 17.390 9.512 1.00 94.62 184 ARG A N 1
ATOM 1464 C CA . ARG A 1 184 ? -20.076 16.798 9.832 1.00 94.62 184 ARG A CA 1
ATOM 1465 C C . ARG A 1 184 ? -21.010 17.018 8.645 1.00 94.62 184 ARG A C 1
ATOM 1467 O O . ARG A 1 184 ? -21.458 18.136 8.396 1.00 94.62 184 ARG A O 1
ATOM 1474 N N . VAL A 1 185 ? -21.286 15.946 7.917 1.00 93.88 185 VAL A N 1
ATOM 1475 C CA . VAL A 1 185 ? -22.121 15.943 6.710 1.00 93.88 185 VAL A CA 1
ATOM 1476 C C . VAL A 1 185 ? -23.100 14.788 6.764 1.00 93.88 185 VAL A C 1
ATOM 1478 O O . VAL A 1 185 ? -22.801 13.759 7.354 1.00 93.88 185 VAL A O 1
ATOM 1481 N N . GLU A 1 186 ? -24.256 14.948 6.130 1.00 91.81 186 GLU A N 1
ATOM 1482 C CA . GLU A 1 186 ? -25.217 13.857 5.975 1.00 91.81 186 GLU A CA 1
ATOM 1483 C C . GLU A 1 186 ? -24.664 12.746 5.062 1.00 91.81 186 GLU A C 1
ATOM 1485 O O . GLU A 1 186 ? -23.884 13.037 4.143 1.00 91.81 186 GLU A O 1
ATOM 1490 N N . PRO A 1 187 ? -25.084 11.479 5.257 1.00 90.12 187 PRO A N 1
ATOM 1491 C CA . PRO A 1 187 ? -24.705 10.384 4.374 1.00 90.12 187 PRO A CA 1
ATOM 1492 C C . PRO A 1 187 ? -24.938 10.703 2.894 1.00 90.12 187 PRO A C 1
ATOM 1494 O O . PRO A 1 187 ? -26.026 11.094 2.482 1.00 90.12 187 PRO A O 1
ATOM 1497 N N . GLY A 1 188 ? -23.895 10.531 2.080 1.00 88.69 188 GLY A N 1
ATOM 1498 C CA . GLY A 1 188 ? -23.919 10.829 0.645 1.00 88.69 188 GLY A CA 1
ATOM 1499 C C . GLY A 1 188 ? -23.509 12.258 0.271 1.00 88.69 188 GLY A C 1
ATOM 1500 O O . GLY A 1 188 ? -23.214 12.500 -0.899 1.00 88.69 188 GLY A O 1
ATOM 1501 N N . MET A 1 189 ? -23.403 13.175 1.239 1.00 92.69 189 MET A N 1
ATOM 1502 C CA . MET A 1 189 ? -22.962 14.566 1.042 1.00 92.69 189 MET A CA 1
ATOM 1503 C C . MET A 1 189 ? -21.485 14.769 1.422 1.00 92.69 189 MET A C 1
ATOM 1505 O O . MET A 1 189 ? -21.103 15.806 1.964 1.00 92.69 189 MET A O 1
ATOM 1509 N N . TRP A 1 190 ? -20.652 13.763 1.148 1.00 93.00 190 TRP A N 1
ATOM 1510 C CA . TRP A 1 190 ? -19.228 13.742 1.488 1.00 93.00 190 TRP A CA 1
ATOM 1511 C C . TRP A 1 190 ? -18.464 14.876 0.793 1.00 93.00 190 TRP A C 1
ATOM 1513 O O . TRP A 1 190 ? -18.480 14.967 -0.435 1.00 93.00 190 TRP A O 1
ATOM 1523 N N . LEU A 1 191 ? -17.738 15.693 1.556 1.00 89.38 191 LEU A N 1
ATOM 1524 C CA . LEU A 1 191 ? -16.792 16.678 1.012 1.00 89.38 191 LEU A CA 1
ATOM 1525 C C . LEU A 1 191 ? -15.387 16.082 0.868 1.00 89.38 191 LEU A C 1
ATOM 1527 O O . LEU A 1 191 ? -14.536 16.602 0.148 1.00 89.38 191 LEU A O 1
ATOM 1531 N N . SER A 1 192 ? -15.140 14.998 1.594 1.00 87.75 192 SER A N 1
ATOM 1532 C CA . SER A 1 192 ? -13.816 14.487 1.888 1.00 87.75 192 SER A CA 1
ATOM 1533 C C . SER A 1 192 ? -13.858 12.959 2.054 1.00 87.75 192 SER A C 1
ATOM 1535 O O . SER A 1 192 ? -14.918 12.364 2.280 1.00 87.75 192 SER A O 1
ATOM 1537 N N . ALA A 1 193 ? -12.714 12.281 1.917 1.00 87.19 193 ALA A N 1
ATOM 1538 C CA . ALA A 1 193 ? -12.628 10.840 2.158 1.00 87.19 193 ALA A CA 1
ATOM 1539 C C . ALA A 1 193 ? -12.901 10.497 3.632 1.00 87.19 193 ALA A C 1
ATOM 1541 O O . ALA A 1 193 ? -13.595 9.518 3.916 1.00 87.19 193 ALA A O 1
ATOM 1542 N N . VAL A 1 194 ? -12.387 11.328 4.545 1.00 89.81 194 VAL A N 1
ATOM 1543 C CA . VAL A 1 194 ? -12.412 11.111 6.000 1.00 89.81 194 VAL A CA 1
ATOM 1544 C C . VAL A 1 194 ? -13.767 11.411 6.644 1.00 89.81 194 VAL A C 1
ATOM 1546 O O . VAL A 1 194 ? -14.025 10.929 7.743 1.00 89.81 194 VAL A O 1
ATOM 1549 N N . ASP A 1 195 ? -14.665 12.114 5.948 1.00 93.00 195 ASP A N 1
ATOM 1550 C CA . ASP A 1 195 ? -16.032 12.393 6.423 1.00 93.00 195 ASP A CA 1
ATOM 1551 C C . ASP A 1 195 ? -16.866 11.112 6.598 1.00 93.00 195 ASP A C 1
ATOM 1553 O O . ASP A 1 195 ? -17.816 11.079 7.376 1.00 93.00 195 ASP A O 1
ATOM 1557 N N . ARG A 1 196 ? -16.499 10.035 5.889 1.00 94.56 196 ARG A N 1
ATOM 1558 C CA . ARG A 1 196 ? -17.158 8.724 5.994 1.00 94.56 196 ARG A CA 1
ATOM 1559 C C . ARG A 1 196 ? -16.763 7.961 7.257 1.00 94.56 196 ARG A C 1
ATOM 1561 O O . ARG A 1 196 ? -17.502 7.074 7.672 1.00 94.56 196 ARG A O 1
ATOM 1568 N N . THR A 1 197 ? -15.617 8.278 7.865 1.00 94.31 197 THR A N 1
ATOM 1569 C CA . THR A 1 197 ? -15.038 7.477 8.955 1.00 94.31 197 THR A CA 1
ATOM 1570 C C . THR A 1 197 ? -15.980 7.306 10.154 1.00 94.31 197 THR A C 1
ATOM 1572 O O . THR A 1 197 ? -16.120 6.165 10.597 1.00 94.31 197 THR A O 1
ATOM 1575 N N . PRO A 1 198 ? -16.691 8.344 10.646 1.00 94.62 198 PRO A N 1
ATOM 1576 C CA . PRO A 1 198 ? -17.656 8.162 11.734 1.00 94.62 198 PRO A CA 1
ATOM 1577 C C . PRO A 1 198 ? -18.766 7.160 11.385 1.00 94.62 198 PRO A C 1
ATOM 1579 O O . PRO A 1 198 ? -19.100 6.284 12.183 1.00 94.62 198 PRO A O 1
ATOM 1582 N N . TYR A 1 199 ? -19.277 7.219 10.153 1.00 96.00 199 TYR A N 1
ATOM 1583 C CA . TYR A 1 199 ? -20.291 6.289 9.651 1.00 96.00 199 TYR A CA 1
ATOM 1584 C C . TYR A 1 199 ? -19.736 4.872 9.472 1.00 96.00 199 TYR A C 1
ATOM 1586 O O . TYR A 1 199 ? -20.430 3.896 9.750 1.00 96.00 199 TYR A O 1
ATOM 1594 N N . HIS A 1 200 ? -18.470 4.728 9.065 1.00 96.38 200 HIS A N 1
ATOM 1595 C CA . HIS A 1 200 ? -17.786 3.431 9.021 1.00 96.38 200 HIS A CA 1
ATOM 1596 C C . HIS A 1 200 ? -17.659 2.808 10.407 1.00 96.38 200 HIS A C 1
ATOM 1598 O O . HIS A 1 200 ? -17.908 1.611 10.568 1.00 96.38 200 HIS A O 1
ATOM 1604 N N . THR A 1 201 ? -17.285 3.605 11.408 1.00 95.81 201 THR A N 1
ATOM 1605 C CA . THR A 1 201 ? -17.187 3.152 12.797 1.00 95.81 201 THR A CA 1
ATOM 1606 C C . THR A 1 201 ? -18.545 2.709 13.324 1.00 95.81 201 THR A C 1
ATOM 1608 O O . THR A 1 201 ? -18.644 1.610 13.867 1.00 95.81 201 THR A O 1
ATOM 1611 N N . GLU A 1 202 ? -19.597 3.507 13.129 1.00 95.69 202 GLU A N 1
ATOM 1612 C CA . GLU A 1 202 ? -20.966 3.157 13.531 1.00 95.69 202 GLU A CA 1
ATOM 1613 C C . GLU A 1 202 ? -21.459 1.885 12.834 1.00 95.69 202 GLU A C 1
ATOM 1615 O O . GLU A 1 202 ? -21.942 0.963 13.499 1.00 95.69 202 GLU A O 1
ATOM 1620 N N . TYR A 1 203 ? -21.256 1.786 11.517 1.00 96.56 203 TYR A N 1
ATOM 1621 C CA . TYR A 1 203 ? -21.625 0.612 10.732 1.00 96.56 203 TYR A CA 1
ATOM 1622 C C . TYR A 1 203 ? -20.973 -0.660 11.282 1.00 96.56 203 TYR A C 1
ATOM 1624 O O . TYR A 1 203 ? -21.662 -1.651 11.531 1.00 96.56 203 TYR A O 1
ATOM 1632 N N . VAL A 1 204 ? -19.660 -0.631 11.532 1.00 96.69 204 VAL A N 1
ATOM 1633 C CA . VAL A 1 204 ? -18.944 -1.792 12.077 1.00 96.69 204 VAL A CA 1
ATOM 1634 C C . VAL A 1 204 ? -19.423 -2.097 13.493 1.00 96.69 204 VAL A C 1
ATOM 1636 O O . VAL A 1 204 ? -19.778 -3.241 13.760 1.00 96.69 204 VAL A O 1
ATOM 1639 N N . LYS A 1 205 ? -19.515 -1.100 14.384 1.00 95.19 205 LYS A N 1
ATOM 1640 C CA . LYS A 1 205 ? -19.966 -1.303 15.774 1.00 95.19 205 LYS A CA 1
ATOM 1641 C C . LYS A 1 205 ? -21.356 -1.928 15.852 1.00 95.19 205 LYS A C 1
ATOM 1643 O O . LYS A 1 205 ? -21.547 -2.831 16.657 1.00 95.19 205 LYS A O 1
ATOM 1648 N N . SER A 1 206 ? -22.287 -1.514 14.992 1.00 95.00 206 SER A N 1
ATOM 1649 C CA . SER A 1 206 ? -23.647 -2.075 14.951 1.00 95.00 206 SER A CA 1
ATOM 1650 C C . SER A 1 206 ? -23.699 -3.569 14.597 1.00 95.00 206 SER A C 1
ATOM 1652 O O . SER A 1 206 ? -24.683 -4.236 14.897 1.00 95.00 206 SER A O 1
ATOM 1654 N N . ARG A 1 207 ? -22.641 -4.098 13.967 1.00 94.19 207 ARG A N 1
ATOM 1655 C CA . ARG A 1 207 ? -22.535 -5.488 13.490 1.00 94.19 207 ARG A CA 1
ATOM 1656 C C . ARG A 1 207 ? -21.481 -6.305 14.243 1.00 94.19 207 ARG A C 1
ATOM 1658 O O . ARG A 1 207 ? -21.321 -7.495 13.978 1.00 94.19 207 ARG A O 1
ATOM 1665 N N . LEU A 1 208 ? -20.756 -5.693 15.180 1.00 91.19 208 LEU A N 1
ATOM 1666 C CA . LEU A 1 208 ? -19.838 -6.403 16.064 1.00 91.19 208 LEU A CA 1
ATOM 1667 C C . LEU A 1 208 ? -20.641 -7.107 17.161 1.00 91.19 208 LEU A C 1
ATOM 1669 O O . LEU A 1 208 ? -21.058 -6.487 18.133 1.00 91.19 208 LEU A O 1
ATOM 1673 N N . ALA A 1 209 ? -20.827 -8.416 17.011 1.00 82.50 209 ALA A N 1
ATOM 1674 C CA . ALA A 1 209 ? -21.458 -9.268 18.013 1.00 82.50 209 ALA A CA 1
ATOM 1675 C C . ALA A 1 209 ? -20.575 -10.479 18.352 1.00 82.50 209 ALA A C 1
ATOM 1677 O O . ALA A 1 209 ? -19.841 -10.995 17.504 1.00 82.50 209 ALA A O 1
ATOM 1678 N N . GLY A 1 210 ? -20.659 -10.943 19.602 1.00 81.12 210 GLY A N 1
ATOM 1679 C CA . GLY A 1 210 ? -19.963 -12.141 20.074 1.00 81.12 210 GLY A CA 1
ATOM 1680 C C . GLY A 1 210 ? -18.449 -12.097 19.839 1.00 81.12 210 GLY A C 1
ATOM 1681 O O . GLY A 1 210 ? -17.775 -11.133 20.198 1.00 81.12 210 GLY A O 1
ATOM 1682 N N . ALA A 1 211 ? -17.914 -13.153 19.223 1.00 87.75 211 ALA A N 1
ATOM 1683 C CA . ALA A 1 211 ? -16.480 -13.325 18.982 1.00 87.75 211 ALA A CA 1
ATOM 1684 C C . ALA A 1 211 ? -15.940 -12.574 17.743 1.00 87.75 211 ALA A C 1
ATOM 1686 O O . ALA A 1 211 ? -14.742 -12.632 17.473 1.00 87.75 211 ALA A O 1
ATOM 1687 N N . LEU A 1 212 ? -16.772 -11.836 16.991 1.00 93.56 212 LEU A N 1
ATOM 1688 C CA . LEU A 1 212 ? -16.359 -11.236 15.709 1.00 93.56 212 LEU A CA 1
ATOM 1689 C C . LEU A 1 212 ? -15.199 -10.237 15.824 1.00 93.56 212 LEU A C 1
ATOM 1691 O O . LEU A 1 212 ? -14.419 -10.093 14.883 1.00 93.56 212 LEU A O 1
ATOM 1695 N N . ALA A 1 213 ? -15.040 -9.563 16.964 1.00 94.88 213 ALA A N 1
ATOM 1696 C CA . ALA A 1 213 ? -13.892 -8.683 17.179 1.00 94.88 213 ALA A CA 1
ATOM 1697 C C . ALA A 1 213 ? -12.559 -9.456 17.160 1.00 94.88 213 ALA A C 1
ATOM 1699 O O . ALA A 1 213 ? -11.568 -8.964 16.619 1.00 94.88 213 ALA A O 1
ATOM 1700 N N . ASP A 1 214 ? -12.542 -10.672 17.710 1.00 96.12 214 ASP A N 1
ATOM 1701 C CA . ASP A 1 214 ? -11.372 -11.552 17.723 1.00 96.12 214 ASP A CA 1
ATOM 1702 C C . ASP A 1 214 ? -11.113 -12.162 16.339 1.00 96.12 214 ASP A C 1
ATOM 1704 O O . ASP A 1 214 ? -9.969 -12.184 15.884 1.00 96.12 214 ASP A O 1
ATOM 1708 N N . GLU A 1 215 ? -12.168 -12.515 15.605 1.00 97.56 215 GLU A N 1
ATOM 1709 C CA . GLU A 1 215 ? -12.065 -12.928 14.199 1.00 97.56 215 GLU A CA 1
ATOM 1710 C C . GLU A 1 215 ? -11.445 -11.826 13.323 1.00 97.56 215 GLU A C 1
ATOM 1712 O O . GLU A 1 215 ? -10.564 -12.082 12.503 1.00 97.56 215 GLU A O 1
ATOM 1717 N N . ILE A 1 216 ? -11.832 -10.562 13.533 1.00 97.88 216 ILE A N 1
ATOM 1718 C CA . ILE A 1 216 ? -11.241 -9.420 12.819 1.00 97.88 216 ILE A CA 1
ATOM 1719 C C . ILE A 1 216 ? -9.757 -9.258 13.166 1.00 97.88 216 ILE A C 1
ATOM 1721 O O . ILE A 1 216 ? -8.953 -8.948 12.281 1.00 97.88 216 ILE A O 1
ATOM 1725 N N . ARG A 1 217 ? -9.365 -9.468 14.431 1.00 97.12 217 ARG A N 1
ATOM 1726 C CA . ARG A 1 217 ? -7.947 -9.444 14.831 1.00 97.12 217 ARG A CA 1
ATOM 1727 C C . ARG A 1 217 ? -7.156 -10.529 14.111 1.0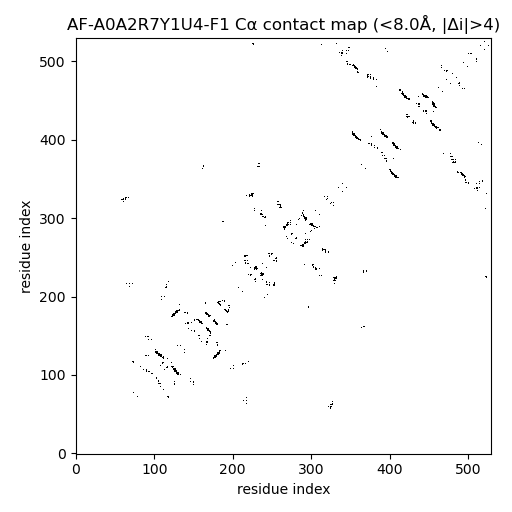0 97.12 217 ARG A C 1
ATOM 1729 O O . ARG A 1 217 ? -6.072 -10.228 13.616 1.00 97.12 217 ARG A O 1
ATOM 1736 N N . LEU A 1 218 ? -7.703 -11.741 14.001 1.00 98.00 218 LEU A N 1
ATOM 1737 C CA . LEU A 1 218 ? -7.095 -12.834 13.240 1.00 98.00 218 LEU A CA 1
ATOM 1738 C C . LEU A 1 218 ? -6.952 -12.475 11.759 1.00 98.00 218 LEU A C 1
ATOM 1740 O O . LEU A 1 218 ? -5.853 -12.599 11.222 1.00 98.00 218 LEU A O 1
ATOM 1744 N N . THR A 1 219 ? -7.997 -11.937 11.119 1.00 98.25 219 THR A N 1
ATOM 1745 C CA . THR A 1 219 ? -7.926 -11.465 9.723 1.00 98.25 219 THR A CA 1
ATOM 1746 C C . THR A 1 219 ? -6.824 -10.430 9.531 1.00 98.25 219 THR A C 1
ATOM 1748 O O . THR A 1 219 ? -5.992 -10.560 8.630 1.00 98.25 219 THR A O 1
ATOM 1751 N N . LYS A 1 220 ? -6.784 -9.402 10.385 1.00 97.50 220 LYS A N 1
ATOM 1752 C CA . LYS A 1 220 ? -5.769 -8.346 10.305 1.00 97.50 220 LYS A CA 1
ATOM 1753 C C . LYS A 1 220 ? -4.362 -8.916 10.531 1.00 97.50 220 LYS A C 1
ATOM 1755 O O . LYS A 1 220 ? -3.450 -8.578 9.780 1.00 97.50 220 LYS A O 1
ATOM 1760 N N . ALA A 1 221 ? -4.182 -9.807 11.509 1.00 96.88 221 ALA A N 1
ATOM 1761 C CA . ALA A 1 221 ? -2.904 -10.462 11.788 1.00 96.88 221 ALA A CA 1
ATOM 1762 C C . ALA A 1 221 ? -2.445 -11.348 10.620 1.00 96.88 221 ALA A C 1
ATOM 1764 O O . ALA A 1 221 ? -1.286 -11.288 10.221 1.00 96.88 221 ALA A O 1
ATOM 1765 N N . PHE A 1 222 ? -3.356 -12.101 10.007 1.00 97.75 222 PHE A N 1
ATOM 1766 C CA . PHE A 1 222 ? -3.072 -12.913 8.827 1.00 97.75 222 PHE A CA 1
ATOM 1767 C C . PHE A 1 222 ? -2.636 -12.050 7.638 1.00 97.75 222 PHE A C 1
ATOM 1769 O O . PHE A 1 222 ? -1.602 -12.303 7.023 1.00 97.75 222 PHE A O 1
ATOM 1776 N N . MET A 1 223 ? -3.365 -10.968 7.344 1.00 97.38 223 MET A N 1
ATOM 1777 C CA . MET A 1 223 ? -2.981 -10.026 6.286 1.00 97.38 223 MET A CA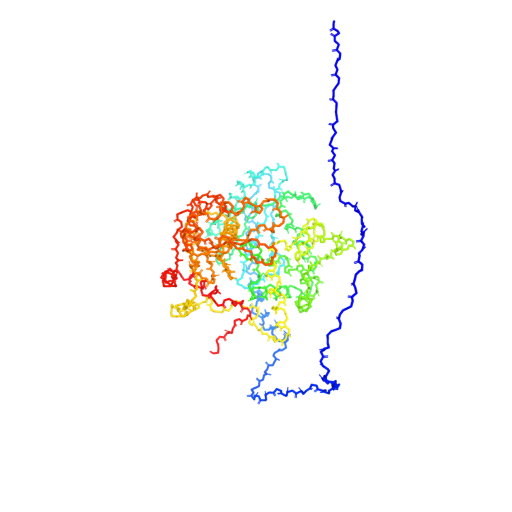 1
ATOM 1778 C C . MET A 1 223 ? -1.618 -9.373 6.564 1.00 97.38 223 MET A C 1
ATOM 1780 O O . MET A 1 223 ? -0.827 -9.170 5.639 1.00 97.38 223 MET A O 1
ATOM 1784 N N . LEU A 1 224 ? -1.326 -9.060 7.831 1.00 94.38 224 LEU A N 1
ATOM 1785 C CA . LEU A 1 224 ? -0.036 -8.524 8.267 1.00 94.38 224 LEU A CA 1
ATOM 1786 C C . LEU A 1 224 ? 1.098 -9.527 8.046 1.00 94.38 224 LEU A C 1
ATOM 1788 O O . LEU A 1 224 ? 2.089 -9.181 7.404 1.00 94.38 224 LEU A O 1
ATOM 1792 N N . GLY A 1 225 ? 0.955 -10.758 8.539 1.00 93.38 225 GLY A N 1
ATOM 1793 C CA . GLY A 1 225 ? 1.963 -11.809 8.391 1.00 93.38 225 GLY A CA 1
ATOM 1794 C C . GLY A 1 225 ? 2.199 -12.207 6.936 1.00 93.38 225 GLY A C 1
ATOM 1795 O O . GLY A 1 225 ? 3.333 -12.468 6.538 1.00 93.38 225 GLY A O 1
ATOM 1796 N N . CYS A 1 226 ? 1.160 -12.138 6.103 1.00 94.19 226 CYS A N 1
ATOM 1797 C CA . CYS A 1 226 ? 1.276 -12.361 4.666 1.00 94.19 226 CYS A CA 1
ATOM 1798 C C . CYS A 1 226 ? 1.879 -11.169 3.899 1.00 94.19 226 CYS A C 1
ATOM 1800 O O . CYS A 1 226 ? 2.223 -11.313 2.727 1.00 94.19 226 CYS A O 1
ATOM 1802 N N . GLY A 1 227 ? 2.038 -10.002 4.533 1.00 92.88 227 GLY A N 1
ATOM 1803 C CA . GLY A 1 227 ? 2.587 -8.803 3.895 1.00 92.88 227 GLY A CA 1
ATOM 1804 C C . GLY A 1 227 ? 1.633 -8.135 2.899 1.00 92.88 227 GLY A C 1
ATOM 1805 O O . GLY A 1 227 ? 2.090 -7.508 1.939 1.00 92.88 227 GLY A O 1
ATOM 1806 N N . VAL A 1 228 ? 0.321 -8.287 3.105 1.00 96.50 228 VAL A N 1
ATOM 1807 C CA . VAL A 1 228 ? -0.733 -7.694 2.261 1.00 96.50 228 VAL A CA 1
ATOM 1808 C C . VAL A 1 228 ? -1.570 -6.641 2.993 1.00 96.50 228 VAL A C 1
ATOM 1810 O O . VAL A 1 228 ? -2.460 -6.061 2.386 1.00 96.50 228 VAL A O 1
ATOM 1813 N N . TYR A 1 229 ? -1.318 -6.387 4.278 1.00 95.75 229 TYR A N 1
ATOM 1814 C CA . TYR A 1 229 ? -2.021 -5.367 5.063 1.00 95.75 229 TYR A CA 1
ATOM 1815 C C . TYR A 1 229 ? -1.423 -3.969 4.861 1.00 95.75 229 TYR A C 1
ATOM 1817 O O . TYR A 1 229 ? -0.207 -3.810 4.962 1.00 95.75 229 TYR A O 1
ATOM 1825 N N . GLY A 1 230 ? -2.284 -2.971 4.663 1.00 93.31 230 GLY A N 1
ATOM 1826 C CA . GLY A 1 230 ? -1.918 -1.570 4.435 1.00 93.31 230 GLY A CA 1
ATOM 1827 C C . GLY A 1 230 ? -2.416 -1.068 3.081 1.00 93.31 230 GLY A C 1
ATOM 1828 O O . GLY A 1 230 ? -2.151 -1.689 2.053 1.00 93.31 230 GLY A O 1
ATOM 1829 N N . ALA A 1 231 ? -3.164 0.037 3.077 1.00 92.56 231 ALA A N 1
ATOM 1830 C CA . ALA A 1 231 ? -3.723 0.643 1.861 1.00 92.56 231 ALA A CA 1
ATOM 1831 C C . ALA A 1 231 ? -2.894 1.823 1.331 1.00 92.56 231 ALA A C 1
ATOM 1833 O O . ALA A 1 231 ? -3.235 2.390 0.296 1.00 92.56 231 ALA A O 1
ATOM 1834 N N . GLU A 1 232 ? -1.806 2.179 2.014 1.00 91.25 232 GLU A N 1
ATOM 1835 C CA . GLU A 1 232 ? -0.828 3.152 1.539 1.00 91.25 232 GLU A CA 1
ATOM 1836 C C . GLU A 1 232 ? -0.261 2.742 0.171 1.00 91.25 232 GLU A C 1
ATOM 1838 O O . GLU A 1 232 ? -0.067 1.554 -0.115 1.00 91.25 232 GLU A O 1
ATOM 1843 N N . ILE A 1 233 ? 0.070 3.724 -0.671 1.00 91.00 233 ILE A N 1
ATOM 1844 C CA . ILE A 1 233 ? 0.492 3.507 -2.070 1.00 91.00 233 ILE A CA 1
ATOM 1845 C C . ILE A 1 233 ? 1.745 2.625 -2.151 1.00 91.00 233 ILE A C 1
ATOM 1847 O O . ILE A 1 233 ? 1.939 1.866 -3.104 1.00 91.00 233 ILE A O 1
ATOM 1851 N N . ARG A 1 234 ? 2.597 2.693 -1.124 1.00 91.06 234 ARG A N 1
ATOM 1852 C CA . ARG A 1 234 ? 3.780 1.839 -0.983 1.00 91.06 234 ARG A CA 1
ATOM 1853 C C . ARG A 1 234 ? 3.431 0.347 -0.997 1.00 91.06 234 ARG A C 1
ATOM 1855 O O . ARG A 1 234 ? 4.163 -0.424 -1.619 1.00 91.06 234 ARG A O 1
ATOM 1862 N N . VAL A 1 235 ? 2.376 -0.050 -0.282 1.00 91.69 235 VAL A N 1
ATOM 1863 C CA . VAL A 1 235 ? 1.970 -1.454 -0.109 1.00 91.69 235 VAL A CA 1
ATOM 1864 C C . VAL A 1 235 ? 0.930 -1.855 -1.150 1.00 91.69 235 VAL A C 1
ATOM 1866 O O . VAL A 1 235 ? 1.078 -2.913 -1.764 1.00 91.69 235 VAL A O 1
ATOM 1869 N N . GLY A 1 236 ? -0.095 -1.021 -1.358 1.00 95.06 236 GLY A N 1
ATOM 1870 C CA . GLY A 1 236 ? -1.200 -1.299 -2.275 1.00 95.06 236 GLY A CA 1
ATOM 1871 C C . GLY A 1 236 ? -1.990 -2.553 -1.886 1.00 95.06 236 GLY A C 1
ATOM 1872 O O . GLY A 1 236 ? -2.240 -3.417 -2.732 1.00 95.06 236 GLY A O 1
ATOM 1873 N N . GLY A 1 237 ? -2.276 -2.708 -0.592 1.00 97.06 237 GLY A N 1
ATOM 1874 C CA . GLY A 1 237 ? -2.901 -3.879 0.016 1.00 97.06 237 GLY A CA 1
ATOM 1875 C C . GLY A 1 237 ? -4.233 -3.574 0.709 1.00 97.06 237 GLY A C 1
ATOM 1876 O O . GLY A 1 237 ? -4.945 -2.629 0.370 1.00 97.06 237 GLY A O 1
ATOM 1877 N N . PHE A 1 238 ? -4.600 -4.425 1.666 1.00 98.19 238 PHE A N 1
ATOM 1878 C CA . PHE A 1 238 ? -5.893 -4.420 2.346 1.00 98.19 238 PHE A CA 1
ATOM 1879 C C . PHE A 1 238 ? -5.885 -3.465 3.548 1.00 98.19 238 PHE A C 1
ATOM 1881 O O . PHE A 1 238 ? -5.060 -3.601 4.452 1.00 98.19 238 PHE A O 1
ATOM 1888 N N . SER A 1 239 ? -6.819 -2.508 3.585 1.00 96.81 239 SER A N 1
ATOM 1889 C CA . SER A 1 239 ? -6.984 -1.600 4.730 1.00 96.81 239 SER A CA 1
ATOM 1890 C C . SER A 1 239 ? -7.601 -2.306 5.944 1.00 96.81 239 SER A C 1
ATOM 1892 O O . SER A 1 239 ? -8.264 -3.337 5.818 1.00 96.81 239 SER A O 1
ATOM 1894 N N . GLY A 1 240 ? -7.458 -1.708 7.131 1.00 96.00 240 GLY A N 1
ATOM 1895 C CA . GLY A 1 240 ? -8.118 -2.205 8.342 1.00 96.00 240 GLY A CA 1
ATOM 1896 C C . GLY A 1 240 ? -9.645 -2.241 8.231 1.00 96.00 240 GLY A C 1
ATOM 1897 O O . GLY A 1 240 ? -10.260 -3.188 8.712 1.00 96.00 240 GLY A O 1
ATOM 1898 N N . TYR A 1 241 ? -10.246 -1.259 7.551 1.00 97.50 241 TYR A N 1
ATOM 1899 C CA . TYR A 1 241 ? -11.688 -1.239 7.293 1.00 97.50 241 TYR A CA 1
ATOM 1900 C C . TYR A 1 241 ? -12.104 -2.320 6.285 1.00 97.50 241 TYR A C 1
ATOM 1902 O O . TYR A 1 241 ? -13.093 -3.012 6.500 1.00 97.50 241 TYR A O 1
ATOM 1910 N N . LEU A 1 242 ? -11.311 -2.552 5.232 1.00 98.38 242 LEU A N 1
ATOM 1911 C CA . LEU A 1 242 ? -11.559 -3.651 4.296 1.00 98.38 242 LEU A CA 1
ATOM 1912 C C . LEU A 1 242 ? -11.501 -5.017 4.997 1.00 98.38 242 LEU A C 1
ATOM 1914 O O . LEU A 1 242 ? -12.360 -5.862 4.768 1.00 98.38 242 LEU A O 1
ATOM 1918 N N . ALA A 1 243 ? -10.516 -5.222 5.874 1.00 98.12 243 ALA A N 1
ATOM 1919 C CA . ALA A 1 243 ? -10.394 -6.436 6.680 1.00 98.12 243 ALA A CA 1
ATOM 1920 C C . ALA A 1 243 ? -11.627 -6.670 7.572 1.00 98.12 243 ALA A C 1
ATOM 1922 O O . ALA A 1 243 ? -12.109 -7.799 7.681 1.00 98.12 243 ALA A O 1
ATOM 1923 N N . GLU A 1 244 ? -12.159 -5.607 8.180 1.00 97.88 244 GLU A N 1
ATOM 1924 C CA . GLU A 1 244 ? -13.396 -5.656 8.966 1.00 97.88 244 GLU A CA 1
ATOM 1925 C C . GLU A 1 244 ? -14.591 -6.051 8.097 1.00 97.88 244 GLU A C 1
ATOM 1927 O O . GLU A 1 244 ? -15.268 -7.023 8.419 1.00 97.88 244 GLU A O 1
ATOM 1932 N N . LEU A 1 245 ? -14.805 -5.372 6.965 1.00 98.38 245 LEU A N 1
ATOM 1933 C CA . LEU A 1 245 ? -15.913 -5.665 6.052 1.00 98.38 245 LEU A CA 1
ATOM 1934 C C . LEU A 1 245 ? -15.879 -7.097 5.514 1.00 98.38 24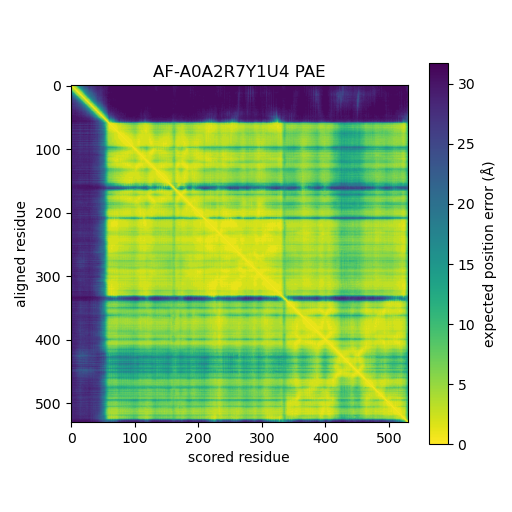5 LEU A C 1
ATOM 1936 O O . LEU A 1 245 ? -16.906 -7.769 5.505 1.00 98.38 245 LEU A O 1
ATOM 1940 N N . LEU A 1 246 ? -14.706 -7.585 5.101 1.00 98.38 246 LEU A N 1
ATOM 1941 C CA . LEU A 1 246 ? -14.552 -8.960 4.624 1.00 98.38 246 LEU A CA 1
ATOM 1942 C C . LEU A 1 246 ? -14.887 -9.968 5.728 1.00 98.38 246 LEU A C 1
ATOM 1944 O O . LEU A 1 246 ? -15.625 -10.919 5.488 1.00 98.38 246 LEU A O 1
ATOM 1948 N N . THR A 1 247 ? -14.391 -9.746 6.945 1.00 97.81 247 THR A N 1
ATOM 1949 C CA . THR A 1 247 ? -14.660 -10.654 8.071 1.00 97.81 247 THR A CA 1
ATOM 1950 C C . THR A 1 247 ? -16.142 -10.654 8.446 1.00 97.81 247 THR A C 1
ATOM 1952 O O . THR A 1 247 ? -16.705 -11.723 8.669 1.00 97.81 247 THR A O 1
ATOM 1955 N N . LEU A 1 248 ? -16.786 -9.481 8.463 1.00 96.69 248 LEU A N 1
ATOM 1956 C CA . LEU A 1 248 ? -18.224 -9.351 8.710 1.00 96.69 248 LEU A CA 1
ATOM 1957 C C . LEU A 1 248 ? -19.047 -10.054 7.623 1.00 96.69 248 LEU A C 1
ATOM 1959 O O . LEU A 1 248 ? -19.934 -10.834 7.951 1.00 96.69 248 LEU A O 1
ATOM 1963 N N . ASN A 1 249 ? -18.716 -9.839 6.345 1.00 97.12 249 ASN A N 1
ATOM 1964 C CA . ASN A 1 249 ? -19.422 -10.434 5.208 1.00 97.12 249 ASN A CA 1
ATOM 1965 C C . ASN A 1 249 ? -19.426 -11.970 5.246 1.00 97.12 249 ASN A C 1
ATOM 1967 O O . ASN A 1 249 ? -20.445 -12.592 4.969 1.00 97.12 249 ASN A O 1
ATOM 1971 N N . TYR A 1 250 ? -18.288 -12.589 5.569 1.00 97.19 250 TYR A N 1
ATOM 1972 C CA . TYR A 1 250 ? -18.182 -14.052 5.624 1.00 97.19 250 TYR A CA 1
ATOM 1973 C C . TYR A 1 250 ? -18.500 -14.638 7.009 1.00 97.19 250 TYR A C 1
ATOM 1975 O O . TYR A 1 250 ? -18.603 -15.856 7.144 1.00 97.19 250 TYR A O 1
ATOM 1983 N N . GLY A 1 251 ? -18.681 -13.799 8.033 1.00 95.38 251 GLY A N 1
ATOM 1984 C CA . GLY A 1 251 ? -19.032 -14.221 9.389 1.00 95.38 251 GLY A CA 1
ATOM 1985 C C . GLY A 1 251 ? -17.887 -14.873 10.172 1.00 95.38 251 GLY A C 1
ATOM 1986 O O . GLY A 1 251 ? -18.147 -15.772 10.968 1.00 95.38 251 GLY A O 1
ATOM 1987 N N . GLY A 1 252 ? -16.637 -14.465 9.930 1.00 96.75 252 GLY A N 1
ATOM 1988 C CA . GLY A 1 252 ? -15.455 -14.961 10.648 1.00 96.75 252 GLY A CA 1
ATOM 1989 C C . GLY A 1 252 ? -14.206 -15.108 9.775 1.00 96.75 252 GLY A C 1
ATOM 1990 O 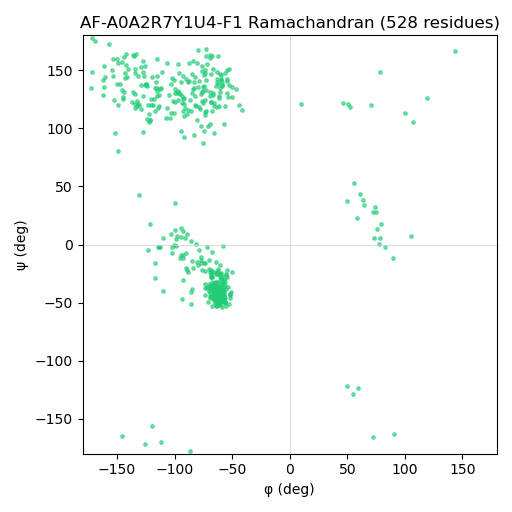O . GLY A 1 252 ? -14.277 -15.066 8.545 1.00 96.75 252 GLY A O 1
ATOM 1991 N N . PHE A 1 253 ? -13.049 -15.289 10.415 1.00 97.88 253 PHE A N 1
ATOM 1992 C CA . PHE A 1 253 ? -11.746 -15.425 9.765 1.00 97.88 253 PHE A CA 1
ATOM 1993 C C . PHE A 1 253 ? -11.677 -16.679 8.891 1.00 97.88 253 PHE A C 1
ATOM 1995 O O . PHE A 1 253 ? -11.321 -16.579 7.718 1.00 97.88 253 PHE A O 1
ATOM 2002 N N . LEU A 1 254 ? -12.056 -17.844 9.434 1.00 97.69 254 LEU A N 1
ATOM 2003 C CA . LEU A 1 254 ? -11.967 -19.120 8.714 1.00 97.69 254 LEU A CA 1
ATOM 2004 C C . LEU A 1 254 ? -12.779 -19.089 7.413 1.00 97.69 254 LEU A C 1
ATOM 2006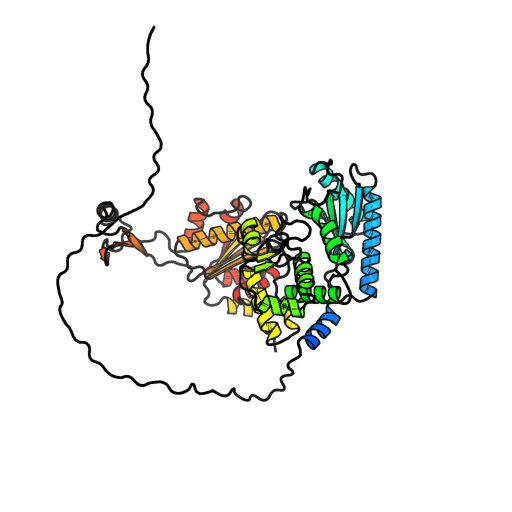 O O . LEU A 1 254 ? -12.218 -19.275 6.336 1.00 97.69 254 LEU A O 1
ATOM 2010 N N . LYS A 1 255 ? -14.066 -18.734 7.500 1.00 98.06 255 LYS A N 1
ATOM 2011 C CA . LYS A 1 255 ? -14.961 -18.619 6.336 1.00 98.06 255 LYS A CA 1
ATOM 2012 C C . LYS A 1 255 ? -14.458 -17.603 5.311 1.00 98.06 255 LYS A C 1
ATOM 2014 O O . LYS A 1 255 ? -14.572 -17.821 4.106 1.00 98.06 255 LYS A O 1
ATOM 2019 N N . MET A 1 256 ? -13.881 -16.493 5.774 1.00 98.00 256 MET A N 1
ATOM 2020 C CA . MET A 1 256 ? -13.286 -15.490 4.891 1.00 98.00 256 MET A CA 1
ATOM 2021 C C . MET A 1 256 ? -12.080 -16.059 4.135 1.00 98.00 256 MET A C 1
ATOM 2023 O O . MET A 1 256 ? -11.985 -15.876 2.922 1.00 98.00 256 MET A O 1
ATOM 2027 N N . VAL A 1 257 ? -11.190 -16.789 4.812 1.00 98.31 257 VAL A N 1
ATOM 2028 C CA . VAL A 1 257 ? -10.017 -17.417 4.188 1.00 98.31 257 VAL A CA 1
ATOM 2029 C C . VAL A 1 257 ? -10.413 -18.557 3.244 1.00 98.31 257 VAL A C 1
ATOM 2031 O O . VAL A 1 257 ? -9.843 -18.661 2.157 1.00 98.31 257 VAL A O 1
ATOM 2034 N N . GLU A 1 258 ? -11.414 -19.364 3.594 1.00 98.44 258 GLU A N 1
ATOM 2035 C CA . GLU A 1 258 ? -12.006 -20.379 2.711 1.00 98.44 258 GLU A CA 1
ATOM 2036 C C . GLU A 1 258 ? -12.540 -19.752 1.423 1.00 98.44 258 GLU A C 1
ATOM 2038 O O . GLU A 1 258 ? -12.161 -20.171 0.323 1.00 98.44 258 GLU A O 1
ATOM 2043 N N . ALA A 1 259 ? -13.334 -18.685 1.538 1.00 98.38 259 ALA A N 1
ATOM 2044 C CA . ALA A 1 259 ? -13.838 -17.955 0.383 1.00 98.38 259 ALA A CA 1
ATOM 2045 C C . ALA A 1 259 ? -12.700 -17.340 -0.446 1.00 98.38 259 ALA A C 1
ATOM 2047 O O . ALA A 1 259 ? -12.663 -17.510 -1.669 1.00 98.38 259 ALA A O 1
ATOM 2048 N N . ALA A 1 260 ? -11.737 -16.684 0.210 1.00 98.38 260 ALA A N 1
ATOM 2049 C CA . ALA A 1 260 ? -10.590 -16.058 -0.441 1.00 98.38 260 ALA A CA 1
ATOM 2050 C C . ALA A 1 260 ? -9.718 -17.067 -1.198 1.00 98.38 260 ALA A C 1
ATOM 2052 O O . ALA A 1 260 ? -9.250 -16.773 -2.298 1.00 98.38 260 ALA A O 1
ATOM 2053 N N . SER A 1 261 ? -9.565 -18.290 -0.683 1.00 98.31 261 SER A N 1
ATOM 2054 C CA . SER A 1 261 ? -8.836 -19.367 -1.366 1.00 98.31 261 SER A CA 1
ATOM 2055 C C . SER A 1 261 ? -9.452 -19.735 -2.728 1.00 98.31 261 SER A C 1
ATOM 2057 O O . SER A 1 261 ? -8.754 -20.187 -3.642 1.00 98.31 261 SER A O 1
ATOM 2059 N N . SER A 1 262 ? -10.751 -19.482 -2.896 1.00 97.81 262 SER A N 1
ATOM 2060 C CA . SER A 1 262 ? -11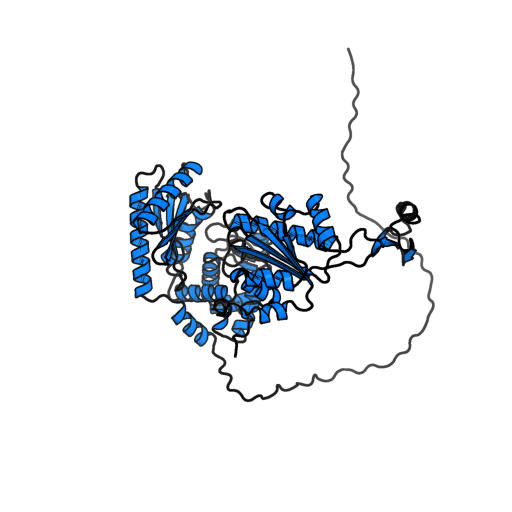.519 -19.787 -4.104 1.00 97.81 262 SER A CA 1
ATOM 2061 C C . SER A 1 262 ? -11.778 -18.568 -4.994 1.00 97.81 262 SER A C 1
ATOM 2063 O O . SER A 1 262 ? -12.347 -18.714 -6.079 1.00 97.81 262 SER A O 1
ATOM 2065 N N . TRP A 1 263 ? -11.346 -17.369 -4.588 1.00 98.31 263 TRP A N 1
ATOM 2066 C CA . TRP A 1 263 ? -11.534 -16.158 -5.382 1.00 98.31 263 TRP A CA 1
ATOM 2067 C C . TRP A 1 263 ? -10.876 -16.257 -6.762 1.00 98.31 263 TRP A C 1
ATOM 2069 O O . TRP A 1 263 ? -9.775 -16.786 -6.940 1.00 98.31 263 TRP A O 1
ATOM 2079 N N . ARG A 1 264 ? -11.571 -15.690 -7.751 1.00 96.56 264 ARG A N 1
ATOM 2080 C CA . ARG A 1 264 ? -11.092 -15.496 -9.120 1.00 96.56 264 ARG A CA 1
ATOM 2081 C C . ARG A 1 264 ? -11.321 -14.033 -9.504 1.00 96.56 264 ARG A C 1
ATOM 2083 O O . ARG A 1 264 ? -12.482 -13.616 -9.526 1.00 96.56 264 ARG A O 1
ATOM 2090 N N . PRO A 1 265 ? -10.262 -13.251 -9.778 1.00 95.81 265 PRO A N 1
ATOM 2091 C CA . PRO A 1 265 ? -10.420 -11.888 -10.267 1.00 95.81 265 PRO A CA 1
ATOM 2092 C C . PRO A 1 265 ? -11.218 -11.843 -11.592 1.00 95.81 265 PRO A C 1
ATOM 2094 O O . PRO A 1 265 ? -11.008 -12.708 -12.445 1.00 95.81 265 PRO A O 1
ATOM 2097 N N . PRO A 1 266 ? -12.121 -10.863 -11.788 1.00 96.50 266 PRO A N 1
ATOM 2098 C CA . PRO A 1 266 ? -12.469 -9.826 -10.827 1.00 96.50 266 PRO A CA 1
ATOM 2099 C C . PRO A 1 266 ? -13.366 -10.347 -9.687 1.00 96.50 266 PRO A C 1
ATOM 2101 O O . PRO A 1 266 ? -14.389 -11.009 -9.912 1.00 96.50 266 PRO A O 1
ATOM 2104 N N . VAL A 1 267 ? -13.001 -10.015 -8.449 1.00 97.62 267 VAL A N 1
ATOM 2105 C CA . VAL A 1 267 ? -13.795 -10.277 -7.237 1.00 97.62 267 VAL A CA 1
ATOM 2106 C C . VAL A 1 267 ? -14.751 -9.106 -7.020 1.00 97.62 267 VAL A C 1
ATOM 2108 O O . VAL A 1 267 ? -14.383 -7.962 -7.257 1.00 97.62 267 VAL A O 1
ATOM 2111 N N . CYS A 1 268 ? -15.985 -9.361 -6.594 1.00 97.94 268 CYS A N 1
ATOM 2112 C CA . CYS A 1 268 ? -16.925 -8.290 -6.270 1.00 97.94 268 CYS A CA 1
ATOM 2113 C C . CYS A 1 268 ? -17.791 -8.714 -5.089 1.00 97.94 268 CYS A C 1
ATOM 2115 O O . CYS A 1 268 ? -18.366 -9.802 -5.117 1.00 97.94 268 CYS A O 1
ATOM 2117 N N . ILE A 1 269 ? -17.832 -7.862 -4.070 1.00 98.19 269 ILE A N 1
ATOM 2118 C CA . ILE A 1 269 ? -18.538 -8.061 -2.808 1.00 98.19 269 ILE A CA 1
ATOM 2119 C C . ILE A 1 269 ? -19.350 -6.792 -2.557 1.00 98.19 269 ILE A C 1
ATOM 2121 O O . ILE A 1 269 ? -18.787 -5.702 -2.467 1.00 98.19 269 ILE A O 1
ATOM 2125 N N . ASP A 1 270 ? -20.664 -6.939 -2.470 1.00 97.81 270 ASP A N 1
ATOM 2126 C CA . ASP A 1 270 ? -21.603 -5.861 -2.168 1.00 97.81 270 ASP A CA 1
ATOM 2127 C C . ASP A 1 270 ? -22.472 -6.322 -1.000 1.00 97.81 270 ASP A C 1
ATOM 2129 O O . ASP A 1 270 ? -23.395 -7.112 -1.181 1.00 97.81 270 ASP A O 1
ATOM 2133 N N . ILE A 1 271 ? -22.085 -5.913 0.211 1.00 96.00 271 ILE A N 1
ATOM 2134 C CA . ILE A 1 271 ? -22.645 -6.437 1.469 1.00 96.00 271 ILE A CA 1
ATOM 2135 C C . ILE A 1 271 ? -24.113 -6.028 1.627 1.00 96.00 271 ILE A C 1
ATOM 2137 O O . ILE A 1 271 ? -24.916 -6.802 2.135 1.00 96.00 271 ILE A O 1
ATOM 2141 N N . GLU A 1 272 ? -24.454 -4.824 1.170 1.00 96.56 272 GLU A N 1
ATOM 2142 C CA . GLU A 1 272 ? -25.790 -4.235 1.316 1.00 96.56 272 GLU A CA 1
ATOM 2143 C C . GLU A 1 272 ? -26.627 -4.356 0.031 1.00 96.56 272 GLU A C 1
ATOM 2145 O O . GLU A 1 272 ? -27.773 -3.918 0.000 1.00 96.56 272 GLU A O 1
ATOM 2150 N N . GLY A 1 273 ? -26.079 -4.954 -1.036 1.00 96.44 273 GLY A N 1
ATOM 2151 C CA . GLY A 1 273 ? -26.794 -5.144 -2.300 1.00 96.44 273 GLY A CA 1
ATOM 2152 C C . GLY A 1 273 ? -27.169 -3.829 -2.990 1.00 96.44 273 GLY A C 1
ATOM 2153 O O . GLY A 1 273 ? -28.254 -3.719 -3.559 1.00 96.44 273 GLY A O 1
ATOM 2154 N N . HIS A 1 274 ? -26.288 -2.825 -2.940 1.00 96.56 274 HIS A N 1
ATOM 2155 C CA . HIS A 1 274 ? -26.484 -1.522 -3.591 1.00 96.56 274 HIS A CA 1
ATOM 2156 C C . HIS A 1 274 ? -26.649 -1.611 -5.113 1.00 96.56 274 HIS A C 1
ATOM 2158 O O . HIS A 1 274 ? -27.229 -0.704 -5.718 1.00 96.56 274 HIS A O 1
ATOM 2164 N N . TYR A 1 275 ? -26.124 -2.669 -5.729 1.00 97.25 275 TYR A N 1
ATOM 2165 C CA . TYR A 1 275 ? -26.204 -2.935 -7.162 1.00 97.25 275 TYR A CA 1
ATOM 2166 C C . TYR A 1 275 ? -27.008 -4.206 -7.452 1.00 97.25 275 TYR A C 1
ATOM 2168 O O . TYR A 1 275 ? -26.898 -5.207 -6.745 1.00 97.25 275 TYR A O 1
ATOM 2176 N N . ALA A 1 276 ? -27.761 -4.213 -8.555 1.00 95.25 276 ALA A N 1
ATOM 2177 C CA . ALA A 1 276 ? -28.616 -5.342 -8.923 1.00 95.25 276 ALA A CA 1
ATOM 2178 C C . ALA A 1 276 ? -27.812 -6.579 -9.352 1.00 95.25 276 ALA A C 1
ATOM 2180 O O . ALA A 1 276 ? -28.325 -7.699 -9.362 1.00 95.25 276 ALA A O 1
ATOM 2181 N N . SER A 1 277 ? -26.547 -6.399 -9.750 1.00 95.81 277 SER A N 1
ATOM 2182 C CA . SER A 1 277 ? -25.674 -7.513 -10.110 1.00 95.81 277 SER A CA 1
ATOM 2183 C C . SER A 1 277 ? -24.189 -7.214 -9.920 1.00 95.81 277 SER A C 1
ATOM 2185 O O . SER A 1 277 ? -23.731 -6.074 -9.999 1.00 95.81 277 SER A O 1
ATOM 2187 N N . LYS A 1 278 ? -23.400 -8.292 -9.821 1.00 93.62 278 LYS A N 1
ATOM 2188 C CA . LYS A 1 278 ? -21.929 -8.250 -9.850 1.00 93.62 278 LYS A CA 1
ATOM 2189 C C . LYS A 1 278 ? -21.384 -7.458 -11.045 1.00 93.62 278 LYS A C 1
ATOM 2191 O O . LYS A 1 278 ? -20.392 -6.744 -10.928 1.00 93.62 278 LYS A O 1
ATOM 2196 N N . LYS A 1 279 ? -22.003 -7.631 -12.217 1.00 95.44 279 LYS A N 1
ATOM 2197 C CA . LYS A 1 279 ? -21.572 -6.989 -13.464 1.00 95.44 279 LYS A CA 1
ATOM 2198 C C . LYS A 1 279 ? -21.752 -5.476 -13.384 1.00 95.44 279 LYS A C 1
ATOM 2200 O O . LYS A 1 279 ? -20.835 -4.751 -13.751 1.00 95.44 279 LYS A O 1
ATOM 2205 N N . GLU A 1 280 ? -22.899 -5.033 -12.884 1.00 96.75 280 GLU A N 1
ATOM 2206 C CA . GLU A 1 280 ? -23.221 -3.616 -12.727 1.00 96.75 280 GLU A CA 1
ATOM 2207 C C . GLU A 1 280 ? -22.250 -2.928 -11.762 1.00 96.75 280 GLU A C 1
ATOM 2209 O O . GLU A 1 280 ? -21.655 -1.913 -12.119 1.00 96.75 280 GLU A O 1
ATOM 2214 N N . ALA A 1 281 ? -22.001 -3.532 -10.595 1.00 96.19 281 ALA A N 1
ATOM 2215 C CA . ALA A 1 281 ? -21.018 -3.018 -9.645 1.00 96.19 281 ALA A CA 1
ATOM 2216 C C . ALA A 1 281 ? -19.623 -2.911 -10.288 1.00 96.19 281 ALA A C 1
ATOM 2218 O O . ALA A 1 281 ? -18.981 -1.866 -10.227 1.00 96.19 281 ALA A O 1
ATOM 2219 N N . LEU A 1 282 ? -19.156 -3.959 -10.978 1.00 95.75 282 LEU A N 1
ATOM 2220 C CA . LEU A 1 282 ? -17.866 -3.920 -11.675 1.00 95.75 282 LEU A CA 1
ATOM 2221 C C . LEU A 1 282 ? -17.805 -2.818 -12.739 1.00 95.75 282 LEU A C 1
ATOM 2223 O O . LEU A 1 282 ? -16.780 -2.151 -12.857 1.00 95.75 282 LEU A O 1
ATOM 2227 N N . GLU A 1 283 ? -18.870 -2.615 -13.512 1.00 96.62 283 GLU A N 1
ATOM 2228 C CA . GLU A 1 283 ? -18.936 -1.556 -14.523 1.00 96.62 283 GLU A CA 1
ATOM 2229 C C . GLU A 1 283 ? -18.909 -0.160 -13.892 1.00 96.62 283 GLU A C 1
ATOM 2231 O O . GLU A 1 283 ? -18.158 0.691 -14.371 1.00 96.62 283 GLU A O 1
ATOM 2236 N N . ALA A 1 284 ? -19.612 0.047 -12.774 1.00 96.19 284 ALA A N 1
ATOM 2237 C CA . ALA A 1 284 ? -19.626 1.315 -12.044 1.00 96.19 284 ALA A CA 1
ATOM 2238 C C . ALA A 1 284 ? -18.232 1.756 -11.556 1.00 96.19 284 ALA A C 1
ATOM 2240 O O . ALA A 1 284 ? -17.965 2.952 -11.457 1.00 96.19 284 ALA A O 1
ATOM 2241 N N . PHE A 1 285 ? -17.328 0.805 -11.299 1.00 96.25 285 PHE A N 1
ATOM 2242 C CA . PHE A 1 285 ? -15.962 1.071 -10.830 1.00 96.25 285 PHE A CA 1
ATOM 2243 C C . PHE A 1 285 ? -14.876 0.926 -11.907 1.00 96.25 285 PHE A C 1
ATOM 2245 O O . PHE A 1 285 ? -13.691 0.942 -11.578 1.00 96.25 285 PHE A O 1
ATOM 2252 N N . GLY A 1 286 ? -15.234 0.769 -13.187 1.00 95.81 286 GLY A N 1
ATOM 2253 C CA . GLY A 1 286 ? -14.244 0.635 -14.267 1.00 95.81 286 GLY A CA 1
ATOM 2254 C C . GLY A 1 286 ? -13.553 -0.735 -14.329 1.00 95.81 286 GLY A C 1
ATOM 2255 O O . GLY A 1 286 ? -12.430 -0.842 -14.814 1.00 95.81 286 GLY A O 1
ATOM 2256 N N . ARG A 1 287 ? -14.233 -1.789 -13.862 1.00 94.56 287 ARG A N 1
ATOM 2257 C CA . ARG A 1 287 ? -13.828 -3.208 -13.902 1.00 94.56 287 ARG A CA 1
ATOM 2258 C C . ARG A 1 287 ? -12.461 -3.517 -13.250 1.00 94.56 287 ARG A C 1
ATOM 2260 O O . ARG A 1 287 ? -11.631 -4.169 -13.887 1.00 94.56 287 ARG A O 1
ATOM 2267 N N . PRO A 1 288 ? -12.212 -3.112 -11.988 1.00 96.19 288 PRO A N 1
ATOM 2268 C CA . PRO A 1 288 ? -10.969 -3.444 -11.292 1.00 96.19 288 PRO A CA 1
ATOM 2269 C C . PRO A 1 288 ? -10.924 -4.932 -10.891 1.00 96.19 288 PRO A C 1
ATOM 2271 O O . PRO A 1 288 ? -11.933 -5.639 -10.920 1.00 96.19 288 PRO A O 1
ATOM 2274 N N . HIS A 1 289 ? -9.751 -5.412 -10.464 1.00 96.38 289 HIS A N 1
ATOM 2275 C CA . HIS A 1 289 ? -9.541 -6.813 -10.051 1.00 96.38 289 HIS A CA 1
ATOM 2276 C C . HIS A 1 289 ? -10.317 -7.203 -8.779 1.00 96.38 289 HIS A C 1
ATOM 2278 O O . HIS A 1 289 ? -10.595 -8.384 -8.560 1.00 96.38 289 HIS A O 1
ATOM 2284 N N . ILE A 1 290 ? -10.670 -6.226 -7.940 1.00 98.25 290 ILE A N 1
ATOM 2285 C CA . ILE A 1 290 ? -11.528 -6.406 -6.770 1.00 98.25 290 ILE A CA 1
ATOM 2286 C C . ILE A 1 290 ? -12.396 -5.164 -6.541 1.00 98.25 290 ILE A C 1
ATOM 2288 O O . ILE A 1 290 ? -11.914 -4.030 -6.555 1.00 98.25 290 ILE A O 1
ATOM 2292 N N . VAL A 1 291 ? -13.685 -5.396 -6.311 1.00 98.50 291 VAL A N 1
ATOM 2293 C CA . VAL A 1 291 ? -14.646 -4.405 -5.826 1.00 98.50 291 VAL A CA 1
ATOM 2294 C C . VAL A 1 291 ? -15.178 -4.875 -4.484 1.00 98.50 291 VAL A C 1
ATOM 2296 O O . VAL A 1 291 ? -15.699 -5.982 -4.372 1.00 98.50 291 VAL A O 1
ATOM 2299 N N . VAL A 1 292 ? -15.067 -4.027 -3.469 1.00 98.50 292 VAL A N 1
ATOM 2300 C CA . VAL A 1 292 ? -15.847 -4.162 -2.239 1.00 98.50 292 VAL A CA 1
ATOM 2301 C C . VAL A 1 292 ? -16.623 -2.869 -2.077 1.00 98.50 292 VAL A C 1
ATOM 2303 O O . VAL A 1 292 ? -16.020 -1.831 -1.802 1.00 98.50 292 VAL A O 1
ATOM 2306 N N . VAL A 1 293 ? -17.926 -2.922 -2.344 1.00 98.50 293 VAL A N 1
ATOM 2307 C CA . VAL A 1 293 ? -18.802 -1.747 -2.285 1.00 98.50 293 VAL A CA 1
ATOM 2308 C C . VAL A 1 293 ? -18.883 -1.288 -0.838 1.00 98.50 293 VAL A C 1
ATOM 2310 O O . VAL A 1 293 ? -19.121 -2.090 0.066 1.00 98.50 293 VAL A O 1
ATOM 2313 N N . ASP A 1 294 ? -18.626 -0.004 -0.612 1.00 98.19 294 ASP A N 1
ATOM 2314 C CA . ASP A 1 294 ? -18.715 0.575 0.717 1.00 98.19 294 ASP A CA 1
ATOM 2315 C C . ASP A 1 294 ? -20.184 0.605 1.171 1.00 98.19 294 ASP A C 1
ATOM 2317 O O . ASP A 1 294 ? -21.019 1.209 0.489 1.00 98.19 294 ASP A O 1
ATOM 2321 N N . PRO A 1 295 ? -20.530 -0.018 2.310 1.00 97.25 295 PRO A N 1
ATOM 2322 C CA . PRO A 1 295 ? -21.911 -0.070 2.761 1.00 97.25 295 PRO A CA 1
ATOM 2323 C C . PRO A 1 295 ? -22.492 1.315 3.074 1.00 97.25 295 PRO A C 1
ATOM 2325 O O . PRO A 1 295 ? -23.705 1.479 2.963 1.00 97.25 295 PRO A O 1
ATOM 2328 N N . VAL A 1 296 ? -21.662 2.314 3.417 1.00 96.50 296 VAL A N 1
ATOM 2329 C CA . VAL A 1 296 ? -22.133 3.687 3.700 1.00 96.50 296 VAL A CA 1
ATOM 2330 C C . VAL A 1 296 ? -22.066 4.614 2.482 1.00 96.50 296 VAL A C 1
ATOM 2332 O O . VAL A 1 296 ? -22.574 5.733 2.529 1.00 96.50 296 VAL A O 1
ATOM 2335 N N . ASP A 1 297 ? -21.438 4.179 1.386 1.00 96.25 297 ASP A N 1
ATOM 2336 C CA . ASP A 1 297 ? -21.323 4.952 0.148 1.00 96.25 297 ASP A CA 1
ATOM 2337 C C . ASP A 1 297 ? -21.211 4.033 -1.074 1.00 96.25 297 ASP A C 1
ATOM 2339 O O . ASP A 1 297 ? -20.117 3.639 -1.482 1.00 96.25 297 ASP A O 1
ATOM 2343 N N . LYS A 1 298 ? -22.338 3.776 -1.745 1.00 95.56 298 LYS A N 1
ATOM 2344 C CA . LYS A 1 298 ? -22.367 2.919 -2.938 1.00 95.56 298 LYS A CA 1
ATOM 2345 C C . LYS A 1 298 ? -21.400 3.339 -4.049 1.00 95.56 298 LYS A C 1
ATOM 2347 O O . LYS A 1 298 ? -21.038 2.507 -4.865 1.00 95.56 298 LYS A O 1
ATOM 2352 N N . LYS A 1 299 ? -20.960 4.605 -4.099 1.00 95.19 299 LYS A N 1
ATOM 2353 C CA . LYS A 1 299 ? -20.024 5.114 -5.119 1.00 95.19 299 LYS A CA 1
ATOM 2354 C C . LYS A 1 299 ? -18.553 4.883 -4.760 1.00 95.19 299 LYS A C 1
ATOM 2356 O O . LYS A 1 299 ? -17.677 5.333 -5.500 1.00 95.19 299 LYS A O 1
ATOM 2361 N N . ARG A 1 300 ? -18.252 4.213 -3.644 1.00 96.25 300 ARG A N 1
ATOM 2362 C CA . ARG A 1 300 ? -16.887 3.962 -3.172 1.00 96.25 300 ARG A CA 1
ATOM 2363 C C . ARG A 1 300 ? -16.545 2.474 -3.214 1.00 96.25 300 ARG A C 1
ATOM 2365 O O . ARG A 1 300 ? -17.238 1.641 -2.642 1.00 96.25 300 ARG A O 1
ATOM 2372 N N . ASN A 1 301 ? -15.406 2.160 -3.831 1.00 98.00 301 ASN A N 1
ATOM 2373 C CA . ASN A 1 301 ? -14.771 0.851 -3.721 1.00 98.00 301 ASN A CA 1
ATOM 2374 C C . ASN A 1 301 ? -13.764 0.878 -2.562 1.00 98.00 301 ASN A C 1
ATOM 2376 O O . ASN A 1 301 ? -12.712 1.512 -2.662 1.00 98.00 301 ASN A O 1
ATOM 2380 N N . VAL A 1 302 ? -14.054 0.166 -1.474 1.00 98.25 302 VAL A N 1
ATOM 2381 C CA . VAL A 1 302 ? -13.179 0.074 -0.292 1.00 98.25 302 VAL A CA 1
ATOM 2382 C C . VAL A 1 302 ? -11.842 -0.603 -0.623 1.00 98.25 302 VAL A C 1
ATOM 2384 O O . VAL A 1 302 ? -10.831 -0.337 0.029 1.00 98.25 302 VAL A O 1
ATOM 2387 N N . ALA A 1 303 ? -11.813 -1.441 -1.661 1.00 97.94 303 ALA A N 1
ATOM 2388 C CA . ALA A 1 303 ? -10.631 -2.159 -2.127 1.00 97.94 303 ALA A CA 1
ATOM 2389 C C . ALA A 1 303 ? -9.870 -1.444 -3.260 1.00 97.94 303 ALA A C 1
ATOM 2391 O O . ALA A 1 303 ? -9.012 -2.058 -3.885 1.00 97.94 303 ALA A O 1
ATOM 2392 N N . ALA A 1 304 ? -10.133 -0.155 -3.520 1.00 96.44 304 ALA A N 1
ATOM 2393 C CA . ALA A 1 304 ? -9.500 0.591 -4.616 1.00 96.44 304 ALA A CA 1
ATOM 2394 C C . ALA A 1 304 ? -7.957 0.618 -4.562 1.00 96.44 304 ALA A C 1
ATOM 2396 O O . ALA A 1 304 ? -7.310 0.673 -5.604 1.00 96.44 304 ALA A O 1
ATOM 2397 N N . ALA A 1 305 ? -7.367 0.556 -3.363 1.00 95.50 305 ALA A N 1
ATOM 2398 C CA . ALA A 1 305 ? -5.915 0.516 -3.182 1.00 95.50 305 ALA A CA 1
ATOM 2399 C C . ALA A 1 305 ? -5.300 -0.882 -3.390 1.00 95.50 305 ALA A C 1
ATOM 2401 O O . ALA A 1 305 ? -4.082 -0.996 -3.529 1.00 95.50 305 ALA A O 1
ATOM 2402 N N . VAL A 1 306 ? -6.112 -1.949 -3.398 1.00 98.12 306 VAL A N 1
ATOM 2403 C CA . VAL A 1 306 ? -5.625 -3.331 -3.488 1.00 98.12 306 VAL A CA 1
ATOM 2404 C C . VAL A 1 306 ? -5.140 -3.608 -4.909 1.00 98.12 306 VAL A C 1
ATOM 2406 O O . VAL A 1 306 ? -5.918 -3.697 -5.857 1.00 98.12 306 VAL A O 1
ATOM 2409 N N . THR A 1 307 ? -3.833 -3.789 -5.053 1.00 96.69 307 THR A N 1
ATOM 2410 C CA . THR A 1 307 ? -3.210 -4.172 -6.323 1.00 96.69 307 THR A CA 1
ATOM 2411 C C . THR A 1 307 ? -3.517 -5.626 -6.680 1.00 96.69 307 THR A C 1
ATOM 2413 O O . THR A 1 307 ? -3.730 -6.472 -5.808 1.00 96.69 307 THR A O 1
ATOM 2416 N N . GLU A 1 308 ? -3.460 -5.954 -7.974 1.00 96.69 308 GLU A N 1
ATOM 2417 C CA . GLU A 1 308 ? -3.614 -7.333 -8.458 1.00 96.69 308 GLU A CA 1
ATOM 2418 C C . GLU A 1 308 ? -2.615 -8.298 -7.799 1.00 96.69 308 GLU A C 1
ATOM 2420 O O . GLU A 1 308 ? -2.978 -9.418 -7.430 1.00 96.69 308 GLU A O 1
ATOM 2425 N N . THR A 1 309 ? -1.376 -7.845 -7.579 1.00 95.44 309 THR A N 1
ATOM 2426 C CA . THR A 1 309 ? -0.347 -8.615 -6.873 1.00 95.44 309 THR A CA 1
ATOM 2427 C C . THR A 1 309 ? -0.765 -8.917 -5.439 1.00 95.44 309 THR A C 1
ATOM 2429 O O . THR A 1 309 ? -0.729 -10.079 -5.043 1.00 95.44 309 THR A O 1
ATOM 2432 N N . LYS A 1 310 ? -1.206 -7.916 -4.662 1.00 97.31 310 LYS A N 1
ATOM 2433 C CA . LYS A 1 310 ? -1.613 -8.126 -3.261 1.00 97.31 310 LYS A CA 1
ATOM 2434 C C . LYS A 1 310 ? -2.871 -8.976 -3.131 1.00 97.31 310 LYS A C 1
ATOM 2436 O O . LYS A 1 310 ? -2.934 -9.817 -2.237 1.00 97.31 310 LYS A O 1
ATOM 2441 N N . LEU A 1 311 ? -3.823 -8.834 -4.052 1.00 98.44 311 LEU A N 1
ATOM 2442 C CA . LEU A 1 311 ? -4.971 -9.734 -4.144 1.00 98.44 311 LEU A CA 1
ATOM 2443 C C . LEU A 1 311 ? -4.525 -11.182 -4.400 1.00 98.44 311 LEU A C 1
ATOM 2445 O O . LEU A 1 311 ? -4.958 -12.096 -3.703 1.00 98.44 311 LEU A O 1
ATOM 2449 N N . SER A 1 312 ? -3.632 -11.392 -5.366 1.00 98.06 312 SER A N 1
ATOM 2450 C CA . SER A 1 312 ? -3.150 -12.729 -5.738 1.00 98.06 312 SER A CA 1
ATOM 2451 C C . SER A 1 312 ? -2.302 -13.376 -4.639 1.00 98.06 312 SER A C 1
ATOM 2453 O O . SER A 1 312 ? -2.446 -14.569 -4.374 1.00 98.06 312 SER A O 1
ATOM 2455 N N . GLU A 1 313 ? -1.452 -12.595 -3.965 1.00 97.56 313 GLU A N 1
ATOM 2456 C CA . GLU A 1 313 ? -0.693 -13.029 -2.786 1.00 97.56 313 GLU A CA 1
ATOM 2457 C C . GLU A 1 313 ? -1.629 -13.479 -1.663 1.00 97.56 313 GLU A C 1
ATOM 2459 O O . GLU A 1 313 ? -1.399 -14.534 -1.076 1.00 97.56 313 GLU A O 1
ATOM 2464 N N . PHE A 1 314 ? -2.707 -12.732 -1.407 1.00 98.31 314 PHE A N 1
ATOM 2465 C CA . PHE A 1 314 ? -3.699 -13.095 -0.400 1.00 98.31 314 PHE A CA 1
ATOM 2466 C C . PHE A 1 314 ? -4.421 -14.403 -0.745 1.00 98.31 314 PHE A C 1
ATOM 2468 O O . PHE A 1 314 ? -4.466 -15.302 0.088 1.00 98.31 314 PHE A O 1
ATOM 2475 N N . ILE A 1 315 ? -4.888 -14.564 -1.990 1.00 98.62 315 ILE A N 1
ATOM 2476 C CA . ILE A 1 315 ? -5.527 -15.807 -2.466 1.00 98.62 315 ILE A CA 1
ATOM 2477 C C . ILE A 1 315 ? -4.588 -17.009 -2.289 1.00 98.62 315 ILE A C 1
ATOM 2479 O O . ILE A 1 315 ? -4.998 -18.069 -1.806 1.00 98.62 315 ILE A O 1
ATOM 2483 N N . LEU A 1 316 ? -3.315 -16.860 -2.671 1.00 98.25 316 LEU A N 1
ATOM 2484 C CA . LEU A 1 316 ? -2.317 -17.918 -2.524 1.00 98.25 316 LEU A CA 1
ATOM 2485 C C . LEU A 1 316 ? -2.040 -18.235 -1.050 1.00 98.25 316 LEU A C 1
ATOM 2487 O O . LEU A 1 316 ? -1.995 -19.409 -0.681 1.00 98.25 316 LEU A O 1
ATOM 2491 N N . ALA A 1 317 ? -1.872 -17.213 -0.210 1.00 97.75 317 ALA A N 1
ATOM 2492 C CA . ALA A 1 317 ? -1.655 -17.389 1.219 1.00 97.75 317 ALA A CA 1
ATOM 2493 C C . ALA A 1 317 ? -2.831 -18.122 1.877 1.00 97.75 317 ALA A C 1
ATOM 2495 O O . ALA A 1 317 ? -2.603 -19.063 2.633 1.00 97.75 317 ALA A O 1
ATOM 2496 N N . SER A 1 318 ? -4.072 -17.771 1.523 1.00 98.31 318 SER A N 1
ATOM 2497 C CA . SER A 1 318 ? -5.283 -18.455 1.984 1.00 98.31 318 SER A CA 1
ATOM 2498 C C . SER A 1 318 ? -5.284 -19.942 1.625 1.00 98.31 318 SER A C 1
ATOM 2500 O O . SER A 1 318 ? -5.509 -20.781 2.493 1.00 98.31 318 SER A O 1
ATOM 2502 N N . ARG A 1 319 ? -4.953 -20.297 0.373 1.00 97.75 319 ARG A N 1
ATOM 2503 C CA . ARG A 1 319 ? -4.843 -21.707 -0.057 1.00 97.75 319 ARG A CA 1
ATOM 2504 C C . ARG A 1 319 ? -3.796 -22.478 0.740 1.00 97.75 319 ARG A C 1
ATOM 2506 O O . ARG A 1 319 ? -4.046 -23.596 1.181 1.00 97.75 319 ARG A O 1
ATOM 2513 N N . LEU A 1 320 ? -2.614 -21.890 0.908 1.00 96.88 320 LEU A N 1
ATOM 2514 C CA . LEU A 1 320 ? -1.504 -22.542 1.600 1.00 96.88 320 LEU A CA 1
ATOM 2515 C C . LEU A 1 320 ? -1.762 -22.688 3.099 1.00 96.88 320 LEU A C 1
ATOM 2517 O O . LEU A 1 320 ? -1.353 -23.692 3.678 1.00 96.88 320 LEU A O 1
ATOM 2521 N N . PHE A 1 321 ? -2.435 -21.714 3.711 1.00 97.06 321 PHE A N 1
ATOM 2522 C CA . PHE A 1 321 ? -2.831 -21.784 5.109 1.00 97.06 321 PHE A CA 1
ATOM 2523 C C . PHE A 1 321 ? -3.841 -22.906 5.349 1.00 97.06 321 PHE A C 1
ATOM 2525 O O . PHE A 1 321 ? -3.617 -23.715 6.239 1.00 97.06 321 PHE A O 1
ATOM 2532 N N . LEU A 1 322 ? -4.886 -23.016 4.523 1.00 96.69 322 LEU A N 1
ATOM 2533 C CA . LEU A 1 322 ? -5.879 -24.091 4.654 1.00 96.69 322 LEU A CA 1
ATOM 2534 C C . LEU A 1 322 ? -5.268 -25.481 4.428 1.00 96.69 322 LEU A C 1
ATOM 2536 O O . LEU A 1 322 ? -5.639 -26.436 5.100 1.00 96.69 322 LEU A O 1
ATOM 2540 N N . ASN A 1 323 ? -4.305 -25.601 3.509 1.00 95.56 323 ASN A N 1
ATOM 2541 C CA . ASN A 1 323 ? -3.624 -26.870 3.246 1.00 95.56 323 ASN A CA 1
ATOM 2542 C C . ASN A 1 323 ? -2.632 -27.268 4.353 1.00 95.56 323 ASN A C 1
ATOM 2544 O O . ASN A 1 323 ? -2.375 -28.449 4.579 1.00 95.56 323 ASN A O 1
ATOM 2548 N N . SER A 1 324 ? -1.971 -26.298 4.984 1.00 94.62 324 SER A N 1
ATOM 2549 C CA . SER A 1 324 ? -0.958 -26.549 6.015 1.00 94.62 324 SER A CA 1
ATOM 2550 C C . SER A 1 324 ? -0.950 -25.407 7.035 1.00 94.62 324 SER A C 1
ATOM 2552 O O . SER A 1 324 ? -0.101 -24.505 6.937 1.00 94.62 324 SER A O 1
ATOM 2554 N N . PRO A 1 325 ? -1.891 -25.433 8.001 1.00 94.75 325 PRO A N 1
ATOM 2555 C CA . PRO A 1 325 ? -2.071 -24.364 8.975 1.00 94.75 325 PRO A CA 1
ATOM 2556 C C . PRO A 1 325 ? -0.806 -24.137 9.798 1.00 94.75 325 PRO A C 1
ATOM 2558 O O . PRO A 1 325 ? -0.132 -25.073 10.226 1.00 94.75 325 PRO A O 1
ATOM 2561 N N . SER A 1 326 ? -0.442 -22.872 10.001 1.00 93.75 326 SER A N 1
ATOM 2562 C CA . SER A 1 326 ? 0.749 -22.512 10.768 1.00 93.75 326 SER A CA 1
ATOM 2563 C C . SER A 1 326 ? 0.681 -21.070 11.253 1.00 93.75 326 SER A C 1
ATOM 2565 O O . SER A 1 326 ? 0.249 -20.176 10.526 1.00 93.75 326 SER A O 1
ATOM 2567 N N . GLU A 1 327 ? 1.196 -20.827 12.456 1.00 93.00 327 GLU A N 1
ATOM 2568 C CA . GLU A 1 327 ? 1.339 -19.486 13.028 1.00 93.00 327 GLU A CA 1
ATOM 2569 C C . GLU A 1 327 ? 2.127 -18.525 12.118 1.00 93.00 327 GLU A C 1
ATOM 2571 O O . GLU A 1 327 ? 1.872 -17.323 12.111 1.00 93.00 327 GLU A O 1
ATOM 2576 N N . ARG A 1 328 ? 3.044 -19.038 11.283 1.00 89.56 328 ARG A N 1
ATOM 2577 C CA . ARG A 1 328 ? 3.903 -18.222 10.403 1.00 89.56 328 ARG A CA 1
ATOM 2578 C C . ARG A 1 328 ? 3.136 -17.278 9.472 1.00 89.56 328 ARG A C 1
ATOM 2580 O O . ARG A 1 328 ? 3.707 -16.294 9.022 1.00 89.56 328 ARG A O 1
ATOM 2587 N N . PHE A 1 329 ? 1.883 -17.594 9.141 1.00 94.44 329 PHE A N 1
ATOM 2588 C CA . PHE A 1 329 ? 1.059 -16.763 8.261 1.00 94.44 329 PHE A CA 1
ATOM 2589 C C . PHE A 1 329 ? 0.544 -15.492 8.950 1.00 94.44 329 PHE A C 1
ATOM 2591 O O . PHE A 1 329 ? 0.115 -14.565 8.271 1.00 94.44 329 PHE A O 1
ATOM 2598 N N . PHE A 1 330 ? 0.607 -15.428 10.282 1.00 94.62 330 PHE A N 1
ATOM 2599 C CA . PHE A 1 330 ? 0.099 -14.316 11.089 1.00 94.62 330 PHE A CA 1
ATOM 2600 C C . PHE A 1 330 ? 1.201 -13.380 11.591 1.00 94.62 330 PHE A C 1
ATOM 2602 O O . PHE A 1 330 ? 0.911 -12.323 12.152 1.00 94.62 330 PHE A O 1
ATOM 2609 N N . TYR A 1 331 ? 2.467 -13.740 11.374 1.00 87.56 331 TYR A N 1
ATOM 2610 C CA . TYR A 1 331 ? 3.613 -12.975 11.850 1.00 87.56 331 TYR A CA 1
ATOM 2611 C C . TYR A 1 331 ? 4.531 -12.600 10.703 1.00 87.56 331 TYR A C 1
ATOM 2613 O O . TYR A 1 331 ? 4.872 -13.420 9.853 1.00 87.56 331 TYR A O 1
ATOM 2621 N N . ILE A 1 332 ? 4.986 -11.349 10.714 1.00 75.88 332 ILE A N 1
ATOM 2622 C CA . ILE A 1 332 ? 6.093 -10.936 9.858 1.00 75.88 332 ILE A CA 1
ATOM 2623 C C . ILE A 1 332 ? 7.322 -11.707 10.362 1.00 75.88 332 ILE A C 1
ATOM 2625 O O . ILE A 1 332 ? 7.645 -11.584 11.545 1.00 75.88 332 ILE A O 1
ATOM 2629 N N . PRO A 1 333 ? 7.995 -12.520 9.524 1.00 61.72 333 PRO A N 1
ATOM 2630 C CA . PRO A 1 333 ? 9.112 -13.336 9.979 1.00 61.72 333 PRO A CA 1
ATOM 2631 C C . PRO A 1 333 ? 10.164 -12.492 10.709 1.00 61.72 333 PRO A C 1
ATOM 2633 O O . PRO A 1 333 ? 10.573 -11.448 10.200 1.00 61.72 333 PRO A O 1
ATOM 2636 N N . GLU A 1 334 ? 10.697 -12.987 11.832 1.00 49.22 334 GLU A N 1
ATOM 2637 C CA . GLU A 1 334 ? 11.792 -12.352 12.599 1.00 49.22 334 GLU A CA 1
ATOM 2638 C C . GLU A 1 334 ? 13.084 -12.115 11.785 1.00 49.22 334 GLU A C 1
ATOM 2640 O O . GLU A 1 334 ? 14.038 -11.509 12.262 1.00 49.22 334 GLU A O 1
ATOM 2645 N N . ARG A 1 335 ? 13.120 -12.508 10.506 1.00 46.94 335 ARG A N 1
ATOM 2646 C CA . ARG A 1 335 ? 14.1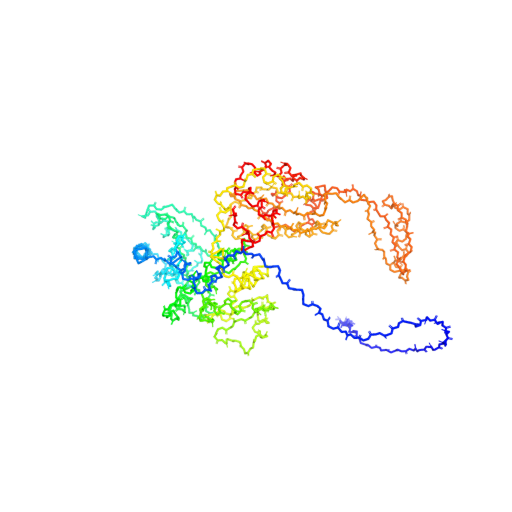32 -12.068 9.533 1.00 46.94 335 ARG A CA 1
ATOM 2647 C C . ARG A 1 335 ? 14.301 -10.540 9.505 1.00 46.94 335 ARG A C 1
ATOM 2649 O O . ARG A 1 335 ? 15.373 -10.080 9.141 1.00 46.94 335 ARG A O 1
ATOM 2656 N N . VAL A 1 336 ? 13.290 -9.772 9.919 1.00 46.03 336 VAL A N 1
ATOM 2657 C CA . VAL A 1 336 ? 13.364 -8.305 10.022 1.00 46.03 336 VAL A CA 1
ATOM 2658 C C . VAL A 1 336 ? 14.213 -7.830 11.219 1.00 46.03 336 VAL A C 1
ATOM 2660 O O . VAL A 1 336 ? 14.747 -6.726 11.168 1.00 46.03 336 VAL A O 1
ATOM 2663 N N . SER A 1 337 ? 14.409 -8.641 12.270 1.00 42.28 337 SER A N 1
ATOM 2664 C CA . SER A 1 337 ? 15.221 -8.257 13.442 1.00 42.28 337 SER A CA 1
ATOM 2665 C C . SER A 1 337 ? 16.691 -8.687 13.337 1.00 42.28 337 SER A C 1
ATOM 2667 O O . SER A 1 337 ? 17.573 -7.972 13.814 1.00 42.28 337 SER A O 1
ATOM 2669 N N . LYS A 1 338 ? 17.000 -9.794 12.644 1.00 50.56 338 LYS A N 1
ATOM 2670 C CA . LYS A 1 338 ? 18.383 -10.154 12.278 1.00 50.56 338 LYS A CA 1
ATOM 2671 C C . LYS A 1 338 ? 18.726 -9.587 10.905 1.00 50.56 338 LYS A C 1
ATOM 2673 O O . LYS A 1 338 ? 18.519 -10.239 9.885 1.00 50.56 338 LYS A O 1
ATOM 2678 N N . CYS A 1 339 ? 19.295 -8.382 10.901 1.00 60.12 339 CYS A N 1
ATOM 2679 C CA . CYS A 1 339 ? 19.876 -7.762 9.712 1.00 60.12 339 CYS A CA 1
ATOM 2680 C C . CYS A 1 339 ? 20.724 -8.785 8.939 1.00 60.12 339 CYS A C 1
ATOM 2682 O O . CYS A 1 339 ? 21.677 -9.351 9.483 1.00 60.12 339 CYS A O 1
ATOM 2684 N N . ARG A 1 340 ? 20.361 -9.038 7.676 1.00 75.00 340 ARG A N 1
ATOM 2685 C CA . ARG A 1 340 ? 21.065 -10.004 6.827 1.00 75.00 340 ARG A CA 1
ATOM 2686 C C . ARG A 1 340 ? 22.551 -9.696 6.764 1.00 75.00 340 ARG A C 1
ATOM 2688 O O . ARG A 1 340 ? 22.977 -8.535 6.698 1.00 75.00 340 ARG A O 1
ATOM 2695 N N . THR A 1 341 ? 23.357 -10.748 6.774 1.00 85.50 341 THR A N 1
ATOM 2696 C CA . THR A 1 341 ? 24.805 -10.594 6.691 1.00 85.50 341 THR A CA 1
ATOM 2697 C C . THR A 1 341 ? 25.181 -10.075 5.306 1.00 85.50 341 THR A C 1
ATOM 2699 O O . THR A 1 341 ? 24.567 -10.414 4.290 1.00 85.50 341 THR A O 1
ATOM 2702 N N . MET A 1 342 ? 26.241 -9.271 5.227 1.00 89.19 342 MET A N 1
ATOM 2703 C CA . MET A 1 342 ? 26.750 -8.819 3.928 1.00 89.19 342 MET A CA 1
ATOM 2704 C C . MET A 1 342 ? 27.198 -9.989 3.042 1.00 89.19 342 MET A C 1
ATOM 2706 O O . MET A 1 342 ? 27.164 -9.879 1.818 1.00 89.19 342 MET A O 1
ATOM 2710 N N . THR A 1 343 ? 27.579 -11.116 3.645 1.00 89.88 343 THR A N 1
ATOM 2711 C CA . THR A 1 343 ? 27.918 -12.358 2.945 1.00 89.88 343 THR A CA 1
ATOM 2712 C C . THR A 1 343 ? 26.709 -12.942 2.215 1.00 89.88 343 THR A C 1
ATOM 2714 O O . THR A 1 343 ? 26.819 -13.299 1.042 1.00 89.88 343 THR A O 1
ATOM 2717 N N . GLU A 1 344 ? 25.538 -12.988 2.860 1.00 89.31 344 GLU A N 1
ATOM 2718 C CA . GLU A 1 344 ? 24.290 -13.432 2.228 1.00 89.31 344 GLU A CA 1
ATOM 2719 C C . GLU A 1 344 ? 23.888 -12.521 1.065 1.00 89.31 344 GLU A C 1
ATOM 2721 O O . GLU A 1 344 ? 23.573 -13.024 -0.013 1.00 89.31 344 GLU A O 1
ATOM 2726 N N . VAL A 1 345 ? 23.962 -11.199 1.257 1.00 90.94 345 VAL A N 1
ATOM 2727 C CA . VAL A 1 345 ? 23.639 -10.206 0.216 1.00 90.94 345 VAL A CA 1
ATOM 2728 C C . VAL A 1 345 ? 24.565 -10.360 -0.987 1.00 90.94 345 VAL A C 1
ATOM 2730 O O . VAL A 1 345 ? 24.095 -10.484 -2.117 1.00 90.94 345 VAL A O 1
ATOM 2733 N N . ARG A 1 346 ? 25.885 -10.424 -0.764 1.00 93.00 346 ARG A N 1
ATOM 2734 C CA . ARG A 1 346 ? 26.855 -10.628 -1.850 1.00 93.00 346 ARG A CA 1
ATOM 2735 C C . ARG A 1 346 ? 26.607 -11.931 -2.589 1.00 93.00 346 ARG A C 1
ATOM 2737 O O . ARG A 1 346 ? 26.608 -11.933 -3.814 1.00 93.00 346 ARG A O 1
ATOM 2744 N N . ARG A 1 347 ? 26.344 -13.026 -1.867 1.00 92.19 347 ARG A N 1
ATOM 2745 C CA . ARG A 1 347 ? 26.002 -14.317 -2.476 1.00 92.19 347 ARG A CA 1
ATOM 2746 C C . ARG A 1 347 ? 24.760 -14.209 -3.357 1.00 92.19 347 ARG A C 1
ATOM 2748 O O . ARG A 1 347 ? 24.796 -14.721 -4.470 1.00 92.19 347 ARG A O 1
ATOM 2755 N N . ALA A 1 348 ? 23.710 -13.545 -2.878 1.00 91.12 348 ALA A N 1
ATOM 2756 C CA . ALA A 1 348 ? 22.455 -13.379 -3.606 1.00 91.12 348 ALA A CA 1
ATOM 2757 C C . ALA A 1 348 ? 22.579 -12.468 -4.842 1.00 91.12 348 ALA A C 1
ATOM 2759 O O . ALA A 1 348 ? 21.755 -12.578 -5.745 1.00 91.12 348 ALA A O 1
ATOM 2760 N N . LEU A 1 349 ? 23.596 -11.599 -4.898 1.00 92.75 349 LEU A N 1
ATOM 2761 C CA . LEU A 1 349 ? 23.900 -10.722 -6.037 1.00 92.75 349 LEU A CA 1
ATOM 2762 C C . LEU A 1 349 ? 24.740 -11.392 -7.136 1.00 92.75 349 LEU A C 1
ATOM 2764 O O . LEU A 1 349 ? 24.772 -10.892 -8.262 1.00 92.75 349 LEU A O 1
ATOM 2768 N N . ARG A 1 350 ? 25.453 -12.487 -6.836 1.00 91.69 350 ARG A N 1
ATOM 2769 C CA . ARG A 1 350 ? 26.378 -13.117 -7.794 1.00 91.69 350 ARG A CA 1
ATOM 2770 C C . ARG A 1 350 ? 25.648 -13.584 -9.054 1.00 91.69 350 ARG A C 1
ATOM 2772 O O . ARG A 1 350 ? 24.634 -14.264 -8.969 1.00 91.69 350 ARG A O 1
ATOM 2779 N N . GLY A 1 351 ? 26.200 -13.229 -10.216 1.00 89.88 351 GLY A N 1
ATOM 2780 C CA . GLY A 1 351 ? 25.679 -13.629 -11.527 1.00 89.88 351 GLY A CA 1
ATOM 2781 C C . GLY A 1 351 ? 24.388 -12.924 -11.958 1.00 89.88 351 GLY A C 1
ATOM 2782 O O . GLY A 1 351 ? 23.840 -13.269 -13.000 1.00 89.88 351 GLY A O 1
ATOM 2783 N N . ARG A 1 352 ? 23.892 -11.944 -11.190 1.00 93.00 352 ARG A N 1
ATOM 2784 C CA . ARG A 1 352 ? 22.648 -11.227 -11.502 1.00 93.00 352 ARG A CA 1
ATOM 2785 C C . ARG A 1 352 ? 22.933 -9.876 -12.137 1.00 93.00 352 ARG A C 1
ATOM 2787 O O . ARG A 1 352 ? 23.834 -9.152 -11.719 1.00 93.00 352 ARG A O 1
ATOM 2794 N N . CYS A 1 353 ? 22.116 -9.514 -13.118 1.00 95.56 353 CYS A N 1
ATOM 2795 C CA . CYS A 1 353 ? 22.165 -8.211 -13.767 1.00 95.56 353 CYS A CA 1
ATOM 2796 C C . CYS A 1 353 ? 21.162 -7.274 -13.091 1.00 95.56 353 CYS A C 1
ATOM 2798 O O . CYS A 1 353 ? 19.969 -7.319 -13.381 1.00 95.56 353 CYS A O 1
ATOM 2800 N N . ILE A 1 354 ? 21.645 -6.438 -12.169 1.00 96.00 354 ILE A N 1
ATOM 2801 C CA . ILE A 1 354 ? 20.802 -5.497 -11.425 1.00 96.00 354 ILE A CA 1
ATOM 2802 C C . ILE A 1 354 ? 21.273 -4.078 -11.682 1.00 96.00 354 ILE A C 1
ATOM 2804 O O . ILE A 1 354 ? 22.434 -3.737 -11.458 1.00 96.00 354 ILE A O 1
ATOM 2808 N N . LEU A 1 355 ? 20.336 -3.256 -12.133 1.00 97.44 355 LEU A N 1
ATOM 2809 C CA . LEU A 1 355 ? 20.491 -1.825 -12.284 1.00 97.44 355 LEU A CA 1
ATOM 2810 C C . LEU A 1 355 ? 19.892 -1.138 -11.054 1.00 97.44 355 LEU A C 1
ATOM 2812 O O . LEU A 1 355 ? 18.722 -1.347 -10.740 1.00 97.44 355 LEU A O 1
ATOM 2816 N N . GLY A 1 356 ? 20.684 -0.312 -10.372 1.00 97.50 356 GLY A N 1
ATOM 2817 C CA . GLY A 1 356 ? 20.211 0.499 -9.250 1.00 97.50 356 GLY A CA 1
ATOM 2818 C C . GLY A 1 356 ? 20.336 1.989 -9.526 1.00 97.50 356 GLY A C 1
ATOM 2819 O O . GLY A 1 356 ? 21.384 2.442 -9.974 1.00 97.50 356 GLY A O 1
ATOM 2820 N N . LEU A 1 357 ? 19.300 2.766 -9.227 1.00 97.38 357 LEU A N 1
ATOM 2821 C CA . LEU A 1 357 ? 19.321 4.225 -9.308 1.00 97.38 357 LEU A CA 1
ATOM 2822 C C . LEU A 1 357 ? 19.095 4.797 -7.918 1.00 97.38 357 LEU A C 1
ATOM 2824 O O . LEU A 1 357 ? 18.014 4.634 -7.362 1.00 97.38 357 LEU A O 1
ATOM 2828 N N . ARG A 1 358 ? 20.096 5.487 -7.365 1.00 96.81 358 ARG A N 1
ATOM 2829 C CA . ARG A 1 358 ? 19.952 6.232 -6.111 1.00 96.81 358 ARG A CA 1
ATOM 2830 C C . ARG A 1 358 ? 19.785 7.714 -6.393 1.00 96.81 358 ARG A C 1
ATOM 2832 O O . ARG A 1 358 ? 20.677 8.332 -6.979 1.00 96.81 358 ARG A O 1
ATOM 2839 N N . LEU A 1 359 ? 18.698 8.277 -5.892 1.00 95.38 359 LEU A N 1
ATOM 2840 C CA . LEU A 1 359 ? 18.377 9.693 -5.978 1.00 95.38 359 LEU A CA 1
ATOM 2841 C C . LEU A 1 359 ? 18.057 10.266 -4.593 1.00 95.38 359 LEU A C 1
ATOM 2843 O O . LEU A 1 359 ? 17.697 9.534 -3.670 1.00 95.38 359 LEU A O 1
ATOM 2847 N N . ARG A 1 360 ? 18.206 11.586 -4.472 1.00 94.94 360 ARG A N 1
ATOM 2848 C CA . ARG A 1 360 ? 17.776 12.343 -3.298 1.00 94.94 360 ARG A CA 1
ATOM 2849 C C . ARG A 1 360 ? 16.368 12.877 -3.547 1.00 94.94 360 ARG A C 1
ATOM 2851 O O . ARG A 1 360 ? 16.145 13.499 -4.582 1.00 94.94 360 ARG A O 1
ATOM 2858 N N . VAL A 1 361 ? 15.442 12.624 -2.634 1.00 93.12 361 VAL A N 1
ATOM 2859 C CA . VAL A 1 361 ? 14.033 13.020 -2.728 1.00 93.12 361 VAL A CA 1
ATOM 2860 C C . VAL A 1 361 ? 13.712 14.106 -1.709 1.00 93.12 361 VAL A C 1
ATOM 2862 O O . VAL A 1 361 ? 14.317 14.176 -0.641 1.00 93.12 361 VAL A O 1
ATOM 2865 N N . GLN A 1 362 ? 12.772 14.982 -2.054 1.00 88.06 362 GLN A N 1
ATOM 2866 C CA . GLN A 1 362 ? 12.267 15.986 -1.122 1.00 88.06 362 GLN A CA 1
ATOM 2867 C C . GLN A 1 362 ? 11.337 15.333 -0.098 1.00 88.06 362 GLN A C 1
ATOM 2869 O O . GLN A 1 362 ? 10.596 14.408 -0.434 1.00 88.06 362 GLN A O 1
ATOM 2874 N N . GLN A 1 363 ? 11.349 15.850 1.132 1.00 81.25 363 GLN A N 1
ATOM 2875 C CA . GLN A 1 363 ? 10.402 15.428 2.158 1.00 81.25 363 GLN A CA 1
ATOM 2876 C C . GLN A 1 363 ? 8.990 15.835 1.745 1.00 81.25 363 GLN A C 1
ATOM 2878 O O . GLN A 1 363 ? 8.697 17.013 1.546 1.00 81.25 363 GLN A O 1
ATOM 2883 N N . LYS A 1 364 ? 8.133 14.834 1.592 1.00 83.81 364 LYS A N 1
ATOM 2884 C CA . LYS A 1 364 ? 6.734 14.957 1.194 1.00 83.81 364 LYS A CA 1
ATOM 2885 C C . LYS A 1 364 ? 5.914 13.940 1.983 1.00 83.81 364 LYS A C 1
ATOM 2887 O O . LYS A 1 364 ? 6.484 12.983 2.517 1.00 83.81 364 LYS A O 1
ATOM 2892 N N . PRO A 1 365 ? 4.585 14.099 2.025 1.00 83.31 365 PRO A N 1
ATOM 2893 C CA . PRO A 1 365 ? 3.697 13.047 2.495 1.00 83.31 365 PRO A CA 1
ATOM 2894 C C . PRO A 1 365 ? 4.048 11.688 1.871 1.00 83.31 365 PRO A C 1
ATOM 2896 O O . PRO A 1 365 ? 4.238 11.635 0.650 1.00 83.31 365 PRO A O 1
ATOM 2899 N N . PRO A 1 366 ? 4.127 10.597 2.659 1.00 85.00 366 PRO A N 1
ATOM 2900 C CA . PRO A 1 366 ? 4.571 9.301 2.158 1.00 85.00 366 PRO A CA 1
ATOM 2901 C C . PRO A 1 366 ? 3.818 8.834 0.912 1.00 85.00 366 PRO A C 1
ATOM 2903 O O . PRO A 1 366 ? 4.459 8.447 -0.058 1.00 85.00 366 PRO A O 1
ATOM 2906 N N . ASP A 1 367 ? 2.488 8.924 0.889 1.00 86.94 367 ASP A N 1
ATOM 2907 C CA . ASP A 1 367 ? 1.706 8.478 -0.270 1.00 86.94 367 ASP A CA 1
ATOM 2908 C C . ASP A 1 367 ? 1.967 9.323 -1.518 1.00 86.94 367 ASP A C 1
ATOM 2910 O O . ASP A 1 367 ? 2.136 8.767 -2.600 1.00 86.94 367 ASP A O 1
ATOM 2914 N N . VAL A 1 368 ? 2.111 10.645 -1.380 1.00 88.50 368 VAL A N 1
ATOM 2915 C CA . VAL A 1 368 ? 2.474 11.519 -2.509 1.00 88.50 368 VAL A CA 1
ATOM 2916 C C . VAL A 1 368 ? 3.834 11.108 -3.074 1.00 88.50 368 VAL A C 1
ATOM 2918 O O . VAL A 1 368 ? 3.970 10.895 -4.279 1.00 88.50 368 VAL A O 1
ATOM 2921 N N . LEU A 1 369 ? 4.831 10.931 -2.202 1.00 91.56 369 LEU A N 1
ATOM 2922 C CA . LEU A 1 369 ? 6.168 10.501 -2.606 1.00 91.56 369 LEU A CA 1
ATOM 2923 C C . LEU A 1 369 ? 6.143 9.114 -3.266 1.00 91.56 369 LEU A C 1
ATOM 2925 O O . LEU A 1 369 ? 6.746 8.923 -4.320 1.00 91.56 369 LEU A O 1
ATOM 2929 N N . TRP A 1 370 ? 5.436 8.143 -2.686 1.00 93.19 370 TRP A N 1
ATOM 2930 C CA . TRP A 1 370 ? 5.340 6.792 -3.239 1.00 93.19 370 TRP A CA 1
ATOM 2931 C C . TRP A 1 370 ? 4.561 6.748 -4.554 1.00 93.19 370 TRP A C 1
ATOM 2933 O O . TRP A 1 370 ? 4.935 5.974 -5.436 1.00 93.19 370 TRP A O 1
ATOM 2943 N N . GLY A 1 371 ? 3.559 7.610 -4.736 1.00 93.31 371 GLY A N 1
ATOM 2944 C CA . GLY A 1 371 ? 2.899 7.826 -6.022 1.00 93.31 371 GLY A CA 1
ATOM 2945 C C . GLY A 1 371 ? 3.884 8.323 -7.080 1.00 93.31 371 GLY A C 1
ATOM 2946 O O . GLY A 1 371 ? 3.998 7.725 -8.155 1.00 93.31 371 GLY A O 1
ATOM 2947 N N . GLU A 1 372 ? 4.680 9.347 -6.750 1.00 94.88 372 GLU A N 1
ATOM 2948 C CA . GLU A 1 372 ? 5.716 9.869 -7.647 1.00 94.88 372 GLU A CA 1
ATOM 2949 C C . GLU A 1 372 ? 6.779 8.809 -7.988 1.00 94.88 372 GLU A C 1
ATOM 2951 O O . GLU A 1 372 ? 7.162 8.680 -9.160 1.00 94.88 372 GLU A O 1
ATOM 2956 N N . ILE A 1 373 ? 7.229 8.040 -6.988 1.00 96.12 373 ILE A N 1
ATOM 2957 C CA . ILE A 1 373 ? 8.208 6.954 -7.128 1.00 96.12 373 ILE A CA 1
ATOM 2958 C C . ILE A 1 373 ? 7.657 5.846 -8.023 1.00 96.12 373 ILE A C 1
ATOM 2960 O O . ILE A 1 373 ? 8.330 5.477 -8.981 1.00 96.12 373 ILE A O 1
ATOM 2964 N N . LYS A 1 374 ? 6.457 5.310 -7.755 1.00 95.31 374 LYS A N 1
ATOM 2965 C CA . LYS A 1 374 ? 5.887 4.186 -8.524 1.00 95.31 374 LYS A CA 1
ATOM 2966 C C . LYS A 1 374 ? 5.619 4.580 -9.978 1.00 95.31 374 LYS A C 1
ATOM 2968 O O . LYS A 1 374 ? 5.929 3.795 -10.876 1.00 95.31 374 LYS A O 1
ATOM 2973 N N . HIS A 1 375 ? 5.133 5.799 -10.222 1.00 95.69 375 HIS A N 1
ATOM 2974 C CA . HIS A 1 375 ? 4.960 6.326 -11.577 1.00 95.69 375 HIS A CA 1
ATOM 2975 C C . HIS A 1 375 ? 6.302 6.412 -12.327 1.00 95.69 375 HIS A C 1
ATOM 2977 O O . HIS A 1 375 ? 6.440 5.863 -13.421 1.00 95.69 375 HIS A O 1
ATOM 2983 N N . THR A 1 376 ? 7.326 6.998 -11.699 1.00 96.38 376 THR A N 1
ATOM 2984 C CA . THR A 1 376 ? 8.678 7.120 -12.277 1.00 96.38 376 THR A CA 1
ATOM 2985 C C . THR A 1 376 ? 9.332 5.757 -12.513 1.00 96.38 376 THR A C 1
ATOM 2987 O O . THR A 1 376 ? 9.920 5.514 -13.566 1.00 96.38 376 THR A O 1
ATOM 2990 N N . LEU A 1 377 ? 9.196 4.836 -11.558 1.00 96.69 377 LEU A N 1
ATOM 2991 C CA . LEU A 1 377 ? 9.702 3.469 -11.639 1.00 96.69 377 LEU A CA 1
ATOM 2992 C C . LEU A 1 377 ? 9.092 2.724 -12.840 1.00 96.69 377 LEU A C 1
ATOM 2994 O O . LEU A 1 377 ? 9.818 2.077 -13.597 1.00 96.69 377 LEU A O 1
ATOM 2998 N N . MET A 1 378 ? 7.779 2.866 -13.064 1.00 96.12 378 MET A N 1
ATOM 2999 C CA . MET A 1 378 ? 7.105 2.297 -14.234 1.00 96.12 378 MET A CA 1
ATOM 3000 C C . MET A 1 378 ? 7.546 2.968 -15.541 1.00 96.12 378 MET A C 1
ATOM 3002 O O . MET A 1 378 ? 7.736 2.278 -16.543 1.00 96.12 378 MET A O 1
ATOM 3006 N N . GLY A 1 379 ? 7.739 4.288 -15.546 1.00 96.62 379 GLY A N 1
ATOM 3007 C CA . GLY A 1 379 ? 8.248 5.011 -16.710 1.00 96.62 379 GLY A CA 1
ATOM 3008 C C . GLY A 1 379 ? 9.641 4.545 -17.132 1.00 96.62 379 GLY A C 1
ATOM 3009 O O . GLY A 1 379 ? 9.861 4.253 -18.307 1.00 96.62 379 GLY A O 1
ATOM 3010 N N . ILE A 1 380 ? 10.558 4.383 -16.173 1.00 96.75 380 ILE A N 1
ATOM 3011 C CA . ILE A 1 380 ? 11.908 3.858 -16.430 1.00 96.75 380 ILE A CA 1
ATOM 3012 C C . ILE A 1 380 ? 11.842 2.411 -16.923 1.00 96.75 380 ILE A C 1
ATOM 3014 O O . ILE A 1 380 ? 12.493 2.089 -17.912 1.00 96.75 380 ILE A O 1
ATOM 3018 N N . ARG A 1 381 ? 11.020 1.552 -16.300 1.00 97.25 381 ARG A N 1
ATOM 3019 C CA . ARG A 1 381 ? 10.799 0.174 -16.772 1.00 97.25 381 ARG A CA 1
ATOM 3020 C C . ARG A 1 381 ? 10.387 0.153 -18.249 1.00 97.25 381 ARG A C 1
ATOM 3022 O O . ARG A 1 381 ? 11.001 -0.558 -19.038 1.00 97.25 381 ARG A O 1
ATOM 3029 N N . ARG A 1 382 ? 9.379 0.949 -18.626 1.00 96.75 382 ARG A N 1
ATOM 3030 C CA . ARG A 1 382 ? 8.884 1.034 -20.011 1.00 96.75 382 ARG A CA 1
ATOM 3031 C C . ARG A 1 382 ? 9.963 1.530 -20.971 1.00 96.75 382 ARG A C 1
ATOM 3033 O O . ARG A 1 382 ? 10.085 0.992 -22.065 1.00 96.75 382 ARG A O 1
ATOM 3040 N N . ALA A 1 383 ? 10.762 2.515 -20.561 1.00 95.69 383 ALA A N 1
ATOM 3041 C CA . ALA A 1 383 ? 11.875 3.010 -21.366 1.00 95.69 383 ALA A CA 1
ATOM 3042 C C . ALA A 1 383 ? 12.954 1.933 -21.584 1.00 95.69 383 ALA A C 1
ATOM 3044 O O . ALA A 1 383 ? 13.445 1.779 -22.697 1.00 95.69 383 ALA A O 1
ATOM 3045 N N . LEU A 1 384 ? 13.290 1.152 -20.551 1.00 95.94 384 LEU A N 1
ATOM 3046 C CA . LEU A 1 384 ? 14.223 0.027 -20.665 1.00 95.94 384 LEU A CA 1
ATOM 3047 C C . LEU A 1 384 ? 13.687 -1.058 -21.615 1.00 95.94 384 LEU A C 1
ATOM 3049 O O . LEU A 1 384 ? 14.411 -1.505 -22.505 1.00 95.94 384 LEU A O 1
ATOM 3053 N N . GLU A 1 385 ? 12.417 -1.442 -21.469 1.00 95.56 385 GLU A N 1
ATOM 3054 C CA . GLU A 1 385 ? 11.766 -2.439 -22.330 1.00 95.56 385 GLU A CA 1
ATOM 3055 C C . GLU A 1 385 ? 11.688 -1.974 -23.793 1.00 95.56 385 GLU A C 1
ATOM 3057 O O . GLU A 1 385 ? 11.997 -2.752 -24.694 1.00 95.56 385 GLU A O 1
ATOM 3062 N N . HIS A 1 386 ? 11.371 -0.697 -24.034 1.00 93.06 386 HIS A N 1
ATOM 3063 C CA . HIS A 1 386 ? 11.342 -0.102 -25.375 1.00 93.06 386 HIS A CA 1
ATOM 3064 C C . HIS A 1 386 ? 12.705 -0.170 -26.086 1.00 93.06 386 HIS A C 1
ATOM 3066 O O . HIS A 1 386 ? 12.774 -0.348 -27.299 1.00 93.06 386 HIS A O 1
ATOM 3072 N N . GLU A 1 387 ? 13.807 -0.061 -25.344 1.00 92.31 387 GLU A N 1
ATOM 3073 C CA . GLU A 1 387 ? 15.167 -0.154 -25.896 1.00 92.31 387 GLU A CA 1
ATOM 3074 C C . GLU A 1 387 ? 15.612 -1.593 -26.199 1.00 92.31 387 GLU A C 1
ATOM 3076 O O . GLU A 1 387 ? 16.592 -1.811 -26.924 1.00 92.31 387 GLU A O 1
ATOM 3081 N N . GLY A 1 388 ? 14.871 -2.577 -25.684 1.00 92.75 388 GLY A N 1
ATOM 3082 C CA . GLY A 1 388 ? 15.142 -4.004 -25.833 1.00 92.75 388 GLY A CA 1
ATOM 3083 C C . GLY A 1 388 ? 15.708 -4.672 -24.579 1.00 92.75 388 GLY A C 1
ATOM 3084 O O . GLY A 1 388 ? 16.088 -5.841 -24.642 1.00 92.75 388 GLY A O 1
ATOM 3085 N N . PHE A 1 389 ? 15.769 -3.981 -23.434 1.00 95.81 389 PHE A N 1
ATOM 3086 C CA . PHE A 1 389 ? 16.132 -4.625 -22.172 1.00 95.81 389 PHE A CA 1
ATOM 3087 C C . PHE A 1 389 ? 14.940 -5.395 -21.611 1.00 95.81 389 PHE A C 1
ATOM 3089 O O . PHE A 1 389 ? 13.927 -4.820 -21.214 1.00 95.81 389 PHE A O 1
ATOM 3096 N N . ARG A 1 390 ? 15.080 -6.715 -21.500 1.00 96.12 390 ARG A N 1
ATOM 3097 C CA . ARG A 1 390 ? 14.090 -7.536 -20.806 1.00 96.12 390 ARG A CA 1
ATOM 3098 C C . ARG A 1 390 ? 14.212 -7.332 -19.295 1.00 96.12 390 ARG A C 1
ATOM 3100 O O . ARG A 1 390 ? 15.214 -7.728 -18.699 1.00 96.12 390 ARG A O 1
ATOM 3107 N N . THR A 1 391 ? 13.181 -6.745 -18.690 1.00 96.94 391 THR A N 1
ATOM 3108 C CA . THR A 1 391 ? 13.077 -6.555 -17.236 1.00 96.94 391 THR A CA 1
ATOM 3109 C C . THR A 1 391 ? 12.327 -7.726 -16.609 1.00 96.94 391 THR A C 1
ATOM 3111 O O . THR A 1 391 ? 11.208 -8.030 -17.012 1.00 96.94 391 THR A O 1
ATOM 3114 N N . PHE A 1 392 ? 12.928 -8.390 -15.621 1.00 95.38 392 PHE A N 1
ATOM 3115 C CA . PHE A 1 392 ? 12.281 -9.470 -14.874 1.00 95.38 392 PHE A CA 1
ATOM 3116 C C . PHE A 1 392 ? 11.450 -8.926 -13.718 1.00 95.38 392 PHE A C 1
ATOM 3118 O O . PHE A 1 392 ? 10.285 -9.285 -13.570 1.00 95.38 392 PHE A O 1
ATOM 3125 N N . ARG A 1 393 ? 12.052 -8.068 -12.889 1.00 94.94 393 ARG A N 1
ATOM 3126 C CA . ARG A 1 393 ? 11.424 -7.490 -11.695 1.00 94.94 393 ARG A CA 1
ATOM 3127 C C . ARG A 1 393 ? 11.979 -6.104 -11.428 1.00 94.94 393 ARG A C 1
ATOM 3129 O O . ARG A 1 393 ? 13.095 -5.786 -11.830 1.00 94.94 393 ARG A O 1
ATOM 3136 N N . TYR A 1 394 ? 11.202 -5.292 -10.734 1.00 96.69 394 TYR A N 1
ATOM 3137 C CA . TYR A 1 394 ? 11.594 -3.949 -10.347 1.00 96.69 394 TYR A CA 1
ATOM 3138 C C . TYR A 1 394 ? 10.842 -3.553 -9.085 1.00 96.69 394 TYR A C 1
ATOM 3140 O O . TYR A 1 394 ? 9.692 -3.945 -8.894 1.00 96.69 394 TYR A O 1
ATOM 3148 N N . ASP A 1 395 ? 11.500 -2.794 -8.222 1.00 96.38 395 ASP A N 1
ATOM 3149 C CA . ASP A 1 395 ? 10.871 -2.203 -7.047 1.00 96.38 395 ASP A CA 1
ATOM 3150 C C . ASP A 1 395 ? 11.671 -0.981 -6.588 1.00 96.38 395 ASP A C 1
ATOM 3152 O O . ASP A 1 395 ? 12.754 -0.696 -7.106 1.00 96.38 395 ASP A O 1
ATOM 3156 N N . ALA A 1 396 ? 11.140 -0.245 -5.622 1.00 96.94 396 ALA A N 1
ATOM 3157 C CA . ALA A 1 396 ? 11.803 0.905 -5.041 1.00 96.94 396 ALA A CA 1
ATOM 3158 C C . ALA A 1 396 ? 11.829 0.817 -3.519 1.00 96.94 396 ALA A C 1
ATOM 3160 O O . ALA A 1 396 ? 10.943 0.248 -2.889 1.00 96.94 396 ALA A O 1
ATOM 3161 N N . TRP A 1 397 ? 12.838 1.450 -2.941 1.00 96.06 397 TRP A N 1
ATOM 3162 C CA . TRP A 1 397 ? 12.977 1.678 -1.514 1.00 96.06 397 TRP A CA 1
ATOM 3163 C C . TRP A 1 397 ? 13.191 3.162 -1.267 1.00 96.06 397 TRP A C 1
ATOM 3165 O O . TRP A 1 397 ? 13.825 3.846 -2.073 1.00 96.06 397 TRP A O 1
ATOM 3175 N N . SER A 1 398 ? 12.655 3.664 -0.162 1.00 94.00 398 SER A N 1
ATOM 3176 C CA . SER A 1 398 ? 12.894 5.030 0.276 1.00 94.00 398 SER A CA 1
ATOM 3177 C C . SER A 1 398 ? 12.886 5.107 1.793 1.00 94.00 398 SER A C 1
ATOM 3179 O O . SER A 1 398 ? 12.049 4.484 2.448 1.00 94.00 398 SER A O 1
ATOM 3181 N N . GLU A 1 399 ? 13.830 5.874 2.319 1.00 91.31 399 GLU A N 1
ATOM 3182 C CA . GLU A 1 399 ? 13.973 6.216 3.727 1.00 91.31 399 GLU A CA 1
ATOM 3183 C C . GLU A 1 399 ? 14.611 7.600 3.799 1.00 91.31 399 GLU A C 1
ATOM 3185 O O . GLU A 1 399 ? 15.514 7.915 3.015 1.00 91.31 399 GLU A O 1
ATOM 3190 N N . ASP A 1 400 ? 14.107 8.428 4.709 1.00 87.25 400 ASP A N 1
ATOM 3191 C CA . ASP A 1 400 ? 14.480 9.832 4.833 1.00 87.25 400 ASP A CA 1
ATOM 3192 C C . ASP A 1 400 ? 14.418 10.555 3.477 1.00 87.25 400 ASP A C 1
ATOM 3194 O O . ASP A 1 400 ? 13.361 10.626 2.852 1.00 87.25 400 ASP A O 1
ATOM 3198 N N . ASP A 1 401 ? 15.530 11.132 3.027 1.00 90.56 401 ASP A N 1
ATOM 3199 C CA . ASP A 1 401 ? 15.648 11.861 1.766 1.00 90.56 401 ASP A CA 1
ATOM 3200 C C . ASP A 1 401 ? 16.272 11.015 0.649 1.00 90.56 401 ASP A C 1
ATOM 3202 O O . ASP A 1 401 ? 16.666 11.546 -0.389 1.00 90.56 401 ASP A O 1
ATOM 3206 N N . THR A 1 402 ? 16.394 9.702 0.838 1.00 94.31 402 THR A N 1
ATOM 3207 C CA . THR A 1 402 ? 17.016 8.802 -0.132 1.00 94.31 402 THR A CA 1
ATOM 3208 C C . THR A 1 402 ? 15.976 7.869 -0.736 1.00 94.31 402 THR A C 1
ATOM 3210 O O . THR A 1 402 ? 15.172 7.256 -0.037 1.00 94.31 402 THR A O 1
ATOM 3213 N N . CYS A 1 403 ? 16.019 7.716 -2.060 1.00 96.50 403 CYS A N 1
ATOM 3214 C CA . CYS A 1 403 ? 15.277 6.691 -2.782 1.00 96.50 403 CYS A CA 1
ATOM 3215 C C . CYS A 1 403 ? 16.230 5.867 -3.655 1.00 96.50 403 CYS A C 1
ATOM 3217 O O . CYS A 1 403 ? 17.136 6.409 -4.297 1.00 96.50 403 CYS A O 1
ATOM 3219 N N . VAL A 1 404 ? 16.032 4.549 -3.664 1.00 97.44 404 VAL A N 1
ATOM 3220 C CA . VAL A 1 404 ? 16.736 3.603 -4.527 1.00 97.44 404 VAL A CA 1
ATOM 3221 C C . VAL A 1 404 ? 15.717 2.825 -5.349 1.00 97.44 404 VAL A C 1
ATOM 3223 O O . VAL A 1 404 ? 14.887 2.115 -4.792 1.00 97.44 404 VAL A O 1
ATOM 3226 N N . MET A 1 405 ? 15.801 2.932 -6.670 1.00 98.06 405 MET A N 1
ATOM 3227 C CA . MET A 1 405 ? 15.017 2.134 -7.615 1.00 98.06 405 MET A CA 1
ATOM 3228 C C . MET A 1 405 ? 15.879 0.987 -8.139 1.00 98.06 405 MET A C 1
ATOM 3230 O O . MET A 1 405 ? 17.013 1.225 -8.560 1.00 98.06 405 MET A O 1
ATOM 3234 N N . LEU A 1 406 ? 15.362 -0.239 -8.115 1.00 98.00 406 LEU A N 1
ATOM 3235 C CA . LEU A 1 406 ? 16.054 -1.437 -8.583 1.00 98.00 406 LEU A CA 1
ATOM 3236 C C . LEU A 1 406 ? 15.323 -2.053 -9.772 1.00 98.00 406 LEU A C 1
ATOM 3238 O O . LEU A 1 406 ? 14.099 -2.163 -9.765 1.00 98.00 406 LEU A O 1
ATOM 3242 N N . PHE A 1 407 ? 16.095 -2.512 -10.752 1.00 97.94 407 PHE A N 1
ATOM 3243 C CA . PHE A 1 407 ? 15.618 -3.266 -11.905 1.00 97.94 407 PHE A CA 1
ATOM 3244 C C . PHE A 1 407 ? 16.499 -4.497 -12.084 1.00 97.94 407 PHE A C 1
ATOM 3246 O O . PHE A 1 407 ? 17.711 -4.384 -12.264 1.00 97.94 407 PHE A O 1
ATOM 3253 N N . GLU A 1 408 ? 15.894 -5.676 -12.036 1.00 97.31 408 GLU A N 1
ATOM 3254 C CA . GLU A 1 408 ? 16.546 -6.928 -12.391 1.00 97.31 408 GLU A CA 1
ATOM 3255 C C . GLU A 1 408 ? 16.311 -7.201 -13.877 1.00 97.31 408 GLU A C 1
ATOM 3257 O O . GLU A 1 408 ? 15.169 -7.339 -14.320 1.00 97.31 408 GLU A O 1
ATOM 3262 N N . LEU A 1 409 ? 17.395 -7.246 -14.646 1.00 96.94 409 LEU A N 1
ATOM 3263 C CA . LEU A 1 409 ? 17.390 -7.313 -16.104 1.00 96.94 409 LEU A CA 1
ATOM 3264 C C . LEU A 1 409 ? 17.994 -8.634 -16.586 1.00 96.94 409 LEU A C 1
ATOM 3266 O O . LEU A 1 409 ? 18.777 -9.267 -15.884 1.00 96.94 409 LEU A O 1
ATOM 3270 N N . GLN A 1 410 ? 17.691 -9.020 -17.824 1.00 95.56 410 GLN A N 1
ATOM 3271 C CA . GLN A 1 410 ? 18.372 -10.142 -18.480 1.00 95.56 410 GLN A CA 1
ATOM 3272 C C . GLN A 1 410 ? 19.863 -9.855 -18.729 1.00 95.56 410 GLN A C 1
ATOM 3274 O O . GLN A 1 410 ? 20.687 -10.763 -18.673 1.00 95.56 410 GLN A O 1
ATOM 3279 N N . GLY A 1 411 ? 20.212 -8.597 -18.999 1.00 95.44 411 GLY A N 1
ATOM 3280 C CA . GLY A 1 411 ? 21.577 -8.159 -19.264 1.00 95.44 411 GLY A CA 1
ATOM 3281 C C . GLY A 1 411 ? 21.713 -6.650 -19.086 1.00 95.44 411 GLY A C 1
ATOM 3282 O O . GLY A 1 411 ? 20.742 -5.913 -19.238 1.00 95.44 411 GLY A O 1
ATOM 3283 N N . LEU A 1 412 ? 22.921 -6.189 -18.756 1.00 95.38 412 LEU A N 1
ATOM 3284 C CA . LEU A 1 412 ? 23.231 -4.756 -18.607 1.00 95.38 412 LEU A CA 1
ATOM 3285 C C . LEU A 1 412 ? 23.777 -4.118 -19.892 1.00 95.38 412 LEU A C 1
ATOM 3287 O O . LEU A 1 412 ? 23.908 -2.897 -19.966 1.00 95.38 412 LEU A O 1
ATOM 3291 N N . ASN A 1 413 ? 24.083 -4.942 -20.895 1.00 95.62 413 ASN A N 1
ATOM 3292 C CA . ASN A 1 413 ? 24.491 -4.514 -22.224 1.00 95.62 413 ASN A CA 1
ATOM 3293 C C . ASN A 1 413 ? 23.639 -5.243 -23.262 1.00 95.62 413 ASN A C 1
ATOM 3295 O O . ASN A 1 413 ? 23.412 -6.447 -23.140 1.00 95.62 413 ASN A O 1
ATOM 3299 N N . LEU A 1 414 ? 23.192 -4.516 -24.279 1.00 94.88 414 LEU A N 1
ATOM 3300 C CA . LEU A 1 414 ? 22.562 -5.096 -25.460 1.00 94.88 414 LEU A CA 1
ATOM 3301 C C . LEU A 1 414 ? 23.624 -5.547 -26.473 1.00 94.88 414 LEU A C 1
ATOM 3303 O O . LEU A 1 414 ? 24.737 -5.012 -26.470 1.00 94.88 414 LEU A O 1
ATOM 3307 N N . PRO A 1 415 ? 23.289 -6.485 -27.375 1.00 93.81 415 PRO A N 1
ATOM 3308 C CA . PRO A 1 415 ? 24.116 -6.762 -28.543 1.00 93.81 415 PRO A CA 1
ATOM 3309 C C . PRO A 1 415 ? 24.380 -5.479 -29.352 1.00 93.81 415 PRO A C 1
ATOM 3311 O O . PRO A 1 415 ? 23.528 -4.587 -29.374 1.00 93.81 415 PRO A O 1
ATOM 3314 N N . PRO A 1 416 ? 25.525 -5.372 -30.051 1.00 93.50 416 PRO A N 1
ATOM 3315 C CA . PRO A 1 416 ? 25.885 -4.177 -30.820 1.00 93.50 416 PRO A CA 1
ATOM 3316 C C . PRO A 1 416 ? 24.984 -3.936 -32.035 1.00 93.50 416 PRO A C 1
ATOM 3318 O O . PRO A 1 416 ? 25.093 -2.896 -32.677 1.00 93.50 416 PRO A O 1
ATOM 3321 N N . TYR A 1 417 ? 24.084 -4.866 -32.344 1.00 93.38 417 TYR A N 1
ATOM 3322 C CA . TYR A 1 417 ? 23.135 -4.771 -33.437 1.00 93.38 417 TYR A CA 1
ATOM 3323 C C . TYR A 1 417 ? 21.726 -5.196 -33.010 1.00 93.38 417 TYR A C 1
ATOM 3325 O O . TYR A 1 417 ? 21.532 -5.850 -31.984 1.00 93.38 417 TYR A O 1
ATOM 3333 N N . TYR A 1 418 ? 20.724 -4.815 -33.795 1.00 92.94 418 TYR A N 1
ATOM 3334 C CA . TYR A 1 418 ? 19.341 -5.248 -33.630 1.00 92.94 418 TYR A CA 1
ATOM 3335 C C . TYR A 1 418 ? 18.668 -5.471 -34.981 1.00 92.94 418 TYR A C 1
ATOM 3337 O O . TYR A 1 418 ? 19.053 -4.888 -35.994 1.00 92.94 418 TYR A O 1
ATOM 3345 N N . LEU A 1 419 ? 17.650 -6.327 -34.981 1.00 94.25 419 LEU A N 1
ATOM 3346 C CA . LEU A 1 419 ? 16.833 -6.584 -36.156 1.00 94.25 419 LEU A CA 1
ATOM 3347 C C . LEU A 1 419 ? 15.758 -5.500 -36.282 1.00 94.25 419 LEU A C 1
ATOM 3349 O O . LEU A 1 419 ? 14.913 -5.361 -35.399 1.00 94.25 419 LEU A O 1
ATOM 3353 N N . HIS A 1 420 ? 15.768 -4.760 -37.386 1.00 94.56 420 HIS A N 1
ATOM 3354 C CA . HIS A 1 420 ? 14.716 -3.815 -37.737 1.00 94.56 420 HIS A CA 1
ATOM 3355 C C . HIS A 1 420 ? 13.791 -4.468 -38.770 1.00 94.56 420 HIS A C 1
ATOM 3357 O O . HIS A 1 420 ? 14.193 -4.761 -39.897 1.00 94.56 420 HIS A O 1
ATOM 3363 N N . CYS A 1 421 ? 12.549 -4.726 -38.353 1.00 94.50 421 CYS A N 1
ATOM 3364 C CA . CYS A 1 421 ? 11.497 -5.273 -39.204 1.00 94.50 421 CYS A CA 1
ATOM 3365 C C . CYS A 1 421 ? 10.900 -4.167 -40.083 1.00 94.50 421 CYS A C 1
ATOM 3367 O O . CYS A 1 421 ? 10.341 -3.198 -39.568 1.00 94.50 421 CYS A O 1
ATOM 3369 N N . GLY A 1 422 ? 11.024 -4.325 -41.395 1.00 94.06 422 GLY A N 1
ATOM 3370 C CA . GLY A 1 422 ? 10.426 -3.457 -42.397 1.00 94.06 422 GLY A CA 1
ATOM 3371 C C . GLY A 1 422 ? 8.990 -3.857 -42.763 1.00 94.06 422 GLY A C 1
ATOM 3372 O O . GLY A 1 422 ? 8.403 -4.791 -42.192 1.00 94.06 422 GLY A O 1
ATOM 3373 N N . PRO A 1 423 ? 8.385 -3.134 -43.718 1.00 95.56 423 PRO A N 1
ATOM 3374 C CA . PRO A 1 423 ? 7.056 -3.457 -44.216 1.00 95.56 423 PRO A CA 1
ATOM 3375 C C . PRO A 1 423 ? 7.056 -4.770 -45.024 1.00 95.56 423 PRO A C 1
ATOM 3377 O O . PRO A 1 423 ? 8.113 -5.261 -45.440 1.00 95.56 423 PRO A O 1
ATOM 3380 N N . PRO A 1 424 ? 5.873 -5.368 -45.254 1.00 96.69 424 PRO A N 1
ATOM 3381 C CA . PRO A 1 424 ? 5.709 -6.371 -46.294 1.00 96.69 424 PRO A CA 1
ATOM 3382 C C . PRO A 1 424 ? 6.162 -5.860 -47.668 1.00 96.69 424 PRO A C 1
ATOM 3384 O O . PRO A 1 424 ? 5.925 -4.702 -47.999 1.00 96.69 424 PRO A O 1
ATOM 3387 N N . VAL A 1 425 ? 6.782 -6.729 -48.471 1.00 95.19 425 VAL A N 1
ATOM 3388 C CA . VAL A 1 425 ? 7.427 -6.366 -49.754 1.00 95.19 425 VAL A CA 1
ATOM 3389 C C . VAL A 1 425 ? 6.463 -5.812 -50.806 1.00 95.19 425 VAL A C 1
ATOM 3391 O O . VAL A 1 425 ? 6.888 -5.115 -51.716 1.00 95.19 425 VAL A O 1
ATOM 3394 N N . TYR A 1 426 ? 5.175 -6.130 -50.687 1.00 93.69 426 TYR A N 1
ATOM 3395 C CA . TYR A 1 426 ? 4.120 -5.742 -51.627 1.00 93.69 426 TYR A CA 1
ATOM 3396 C C . TYR A 1 426 ? 3.429 -4.416 -51.266 1.00 93.69 426 TYR A C 1
ATOM 3398 O O . TYR A 1 426 ? 2.419 -4.078 -51.875 1.00 93.69 426 TYR A O 1
ATOM 3406 N N . LEU A 1 427 ? 3.907 -3.694 -50.246 1.00 95.00 427 LEU A N 1
ATOM 3407 C CA . LEU A 1 427 ? 3.436 -2.343 -49.932 1.00 95.00 427 LEU A CA 1
ATOM 3408 C C . LEU A 1 427 ? 4.364 -1.298 -50.554 1.00 95.00 427 LEU A C 1
ATOM 3410 O O . LEU A 1 427 ? 5.576 -1.493 -50.596 1.00 95.00 427 LEU A O 1
ATOM 3414 N N . ASP A 1 428 ? 3.813 -0.150 -50.942 1.00 89.44 428 ASP A N 1
ATOM 3415 C CA . ASP A 1 428 ? 4.566 0.913 -51.627 1.00 89.44 428 ASP A CA 1
ATOM 3416 C C . ASP A 1 428 ? 5.754 1.440 -50.804 1.00 89.44 428 ASP A C 1
ATOM 3418 O O . ASP A 1 428 ? 6.817 1.750 -51.340 1.00 89.44 428 ASP A O 1
ATOM 3422 N N . ASN A 1 429 ? 5.627 1.453 -49.473 1.00 92.81 429 ASN A N 1
ATOM 3423 C CA . ASN A 1 429 ? 6.694 1.883 -48.567 1.00 92.81 429 ASN A CA 1
ATOM 3424 C C . ASN A 1 429 ? 7.870 0.889 -48.456 1.00 92.81 429 ASN A C 1
ATOM 3426 O O . ASN A 1 429 ? 8.845 1.172 -47.753 1.00 92.81 429 ASN A O 1
ATOM 3430 N N . ALA A 1 430 ? 7.811 -0.267 -49.128 1.00 93.00 430 ALA A N 1
ATOM 3431 C CA . ALA A 1 430 ? 8.928 -1.203 -49.222 1.00 93.00 430 ALA A CA 1
ATOM 3432 C C . ALA A 1 430 ? 10.115 -0.591 -49.980 1.00 93.00 430 ALA A C 1
ATOM 3434 O O . ALA A 1 430 ? 11.257 -0.727 -49.535 1.00 93.00 430 ALA A O 1
ATOM 3435 N N . PHE A 1 431 ? 9.856 0.143 -51.067 1.00 91.44 431 PHE A N 1
ATOM 3436 C CA . PHE A 1 431 ? 10.903 0.812 -51.844 1.00 91.44 431 PHE A CA 1
ATOM 3437 C C . PHE A 1 431 ? 11.639 1.871 -51.015 1.00 91.44 431 PHE A C 1
ATOM 3439 O O . PHE A 1 431 ? 12.872 1.901 -51.001 1.00 91.44 431 PHE A O 1
ATOM 3446 N N . ASP A 1 432 ? 10.897 2.678 -50.252 1.00 93.31 432 ASP A N 1
ATOM 3447 C CA . ASP A 1 432 ? 11.470 3.687 -49.358 1.00 93.31 432 ASP A CA 1
ATOM 3448 C C . ASP A 1 432 ? 12.338 3.058 -48.264 1.00 93.31 432 ASP A C 1
ATOM 3450 O O . ASP A 1 432 ? 13.420 3.563 -4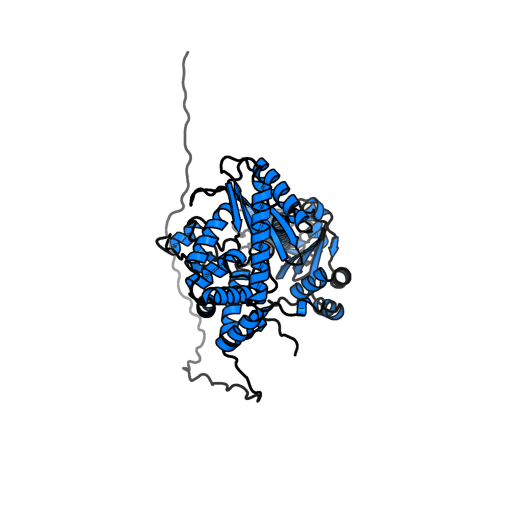7.954 1.00 93.31 432 ASP A O 1
ATOM 3454 N N . PHE A 1 433 ? 11.894 1.933 -47.693 1.00 93.44 433 PHE A N 1
ATOM 3455 C CA . PHE A 1 433 ? 12.664 1.196 -46.692 1.00 93.44 433 PHE A CA 1
ATOM 3456 C C . PHE A 1 433 ? 14.001 0.713 -47.259 1.00 93.44 433 PHE A C 1
ATOM 3458 O O . PHE A 1 433 ? 15.038 0.900 -46.620 1.00 93.44 433 PHE A O 1
ATOM 3465 N N . VAL A 1 434 ? 13.992 0.125 -48.461 1.00 92.75 434 VAL A N 1
ATOM 3466 C CA . VAL A 1 434 ? 15.217 -0.341 -49.127 1.00 92.75 434 VAL A CA 1
ATOM 3467 C C . VAL A 1 434 ? 16.153 0.835 -49.385 1.00 92.75 434 VAL A C 1
ATOM 3469 O O . VAL A 1 434 ? 17.296 0.798 -48.930 1.00 92.75 434 VAL A O 1
ATOM 3472 N N . LYS A 1 435 ? 15.662 1.912 -50.013 1.00 92.81 435 LYS A N 1
ATOM 3473 C CA . LYS A 1 435 ? 16.460 3.110 -50.322 1.00 92.81 435 LYS A CA 1
ATOM 3474 C C . LYS A 1 435 ? 17.092 3.722 -49.072 1.00 92.81 435 LYS A C 1
ATOM 3476 O O . LYS A 1 435 ? 18.255 4.108 -49.088 1.00 92.81 435 LYS A O 1
ATOM 3481 N N . LYS A 1 436 ? 16.341 3.781 -47.970 1.00 93.31 436 LYS A N 1
ATOM 3482 C CA . LYS A 1 436 ? 16.818 4.327 -46.694 1.00 93.31 436 LYS A CA 1
ATOM 3483 C C . LYS A 1 436 ? 17.913 3.479 -46.049 1.00 93.31 436 LYS A C 1
ATOM 3485 O O . LYS A 1 436 ? 18.677 4.007 -45.247 1.00 93.31 436 LYS A O 1
ATOM 3490 N N . HIS A 1 437 ? 17.949 2.174 -46.307 1.00 93.12 437 HIS A N 1
ATOM 3491 C CA . HIS A 1 437 ? 18.747 1.242 -45.511 1.00 93.12 437 HIS A CA 1
ATOM 3492 C C . HIS A 1 437 ? 19.863 0.524 -46.271 1.00 93.12 437 HIS A C 1
ATOM 3494 O O . HIS A 1 437 ? 20.760 0.024 -45.597 1.00 93.12 437 HIS A O 1
ATOM 3500 N N . VAL A 1 438 ? 19.854 0.519 -47.609 1.00 92.12 438 VAL A N 1
ATOM 3501 C CA . VAL A 1 438 ? 20.901 -0.094 -48.453 1.00 92.12 438 VAL A CA 1
ATOM 3502 C C . VAL A 1 438 ? 22.282 0.540 -48.234 1.00 92.12 438 VAL A C 1
ATOM 3504 O O . VAL A 1 438 ? 23.258 -0.180 -48.072 1.00 92.12 438 VAL A O 1
ATOM 3507 N N . GLU A 1 439 ? 22.357 1.870 -48.152 1.00 90.12 439 GLU A N 1
ATOM 3508 C CA . GLU A 1 439 ? 23.619 2.628 -48.020 1.00 90.12 439 GLU A CA 1
ATOM 3509 C C . GLU A 1 439 ? 23.795 3.270 -46.635 1.00 90.12 439 GLU A C 1
ATOM 3511 O O . GLU A 1 439 ? 24.723 4.043 -46.393 1.00 90.12 439 GLU A O 1
ATOM 3516 N N . ALA A 1 440 ? 22.889 2.989 -45.697 1.00 92.00 440 ALA A N 1
ATOM 3517 C CA . ALA A 1 440 ? 22.960 3.603 -44.381 1.00 92.00 440 ALA A CA 1
ATOM 3518 C C . ALA A 1 440 ? 24.164 3.069 -43.594 1.00 92.00 440 ALA A C 1
ATOM 3520 O O . ALA A 1 440 ? 24.303 1.864 -43.407 1.00 92.00 440 ALA A O 1
ATOM 3521 N N . GLN A 1 441 ? 24.992 3.972 -43.064 1.00 90.75 441 GLN A N 1
ATOM 3522 C CA . GLN A 1 441 ? 26.207 3.624 -42.311 1.00 90.75 441 GLN A CA 1
ATOM 3523 C C . GLN A 1 441 ? 25.940 2.758 -41.073 1.00 90.75 441 GLN A C 1
ATOM 3525 O O . GLN A 1 441 ? 26.797 2.000 -40.630 1.00 90.75 441 GLN A O 1
ATOM 3530 N N . ASP A 1 442 ? 24.746 2.869 -40.494 1.00 91.88 442 ASP A N 1
ATOM 3531 C CA . ASP A 1 442 ? 24.301 2.068 -39.360 1.00 91.88 442 ASP A CA 1
ATOM 3532 C C . ASP A 1 442 ? 23.621 0.753 -39.789 1.00 91.88 442 ASP A C 1
ATOM 3534 O O . ASP A 1 442 ? 23.024 0.073 -38.960 1.00 91.88 442 ASP A O 1
ATOM 3538 N N . THR A 1 443 ? 23.657 0.374 -41.070 1.00 94.44 443 THR A N 1
ATOM 3539 C CA . THR A 1 443 ? 23.257 -0.957 -41.555 1.00 94.44 443 THR A CA 1
ATOM 3540 C C . THR A 1 443 ? 24.456 -1.905 -41.522 1.00 94.44 443 THR A C 1
ATOM 3542 O O . THR A 1 443 ? 25.434 -1.717 -42.231 1.00 94.44 443 THR A O 1
ATOM 3545 N N . VAL A 1 444 ? 24.366 -2.947 -40.695 1.00 93.50 444 VAL A N 1
ATOM 3546 C CA . VAL A 1 444 ? 25.386 -4.001 -40.562 1.00 93.50 444 VAL A CA 1
ATOM 3547 C C . VAL A 1 444 ? 25.190 -5.093 -41.612 1.00 93.50 444 VAL A C 1
ATOM 3549 O O . VAL A 1 444 ? 26.160 -5.639 -42.123 1.00 93.50 444 VAL A O 1
ATOM 3552 N N . ALA A 1 445 ? 23.935 -5.435 -41.913 1.00 93.62 445 ALA A N 1
ATOM 3553 C CA . ALA A 1 445 ? 23.588 -6.438 -42.914 1.00 93.62 445 ALA A CA 1
ATOM 3554 C C . ALA A 1 445 ? 22.188 -6.186 -43.483 1.00 93.62 445 ALA A C 1
ATOM 3556 O O . ALA A 1 445 ? 21.297 -5.712 -42.770 1.00 93.62 445 ALA A O 1
ATOM 3557 N N . GLY A 1 446 ? 21.979 -6.572 -44.740 1.00 93.00 446 GLY A N 1
ATOM 3558 C CA . GLY A 1 446 ? 20.732 -6.344 -45.466 1.00 93.00 446 GLY A CA 1
ATOM 3559 C C . GLY A 1 446 ? 20.706 -5.022 -46.233 1.00 93.00 446 GLY A C 1
ATOM 3560 O O . GLY A 1 446 ? 21.757 -4.416 -46.424 1.00 93.00 446 GLY A O 1
ATOM 3561 N N . PRO A 1 447 ? 19.515 -4.550 -46.641 1.00 94.88 447 PRO A N 1
ATOM 3562 C CA . PRO A 1 447 ? 18.201 -5.174 -46.457 1.00 94.88 447 PRO A CA 1
ATOM 3563 C C . PRO A 1 447 ? 18.083 -6.569 -47.096 1.00 94.88 447 PRO A C 1
ATOM 3565 O O . PRO A 1 447 ? 18.671 -6.818 -48.142 1.00 94.88 447 PRO A O 1
ATOM 3568 N N . TRP A 1 448 ? 17.322 -7.485 -46.493 1.00 96.56 448 TRP A N 1
ATOM 3569 C CA . TRP A 1 448 ? 16.965 -8.779 -47.098 1.00 96.56 448 TRP A CA 1
ATOM 3570 C C . TRP A 1 448 ? 15.472 -9.065 -46.941 1.00 96.56 448 TRP A C 1
ATOM 3572 O O . TRP A 1 448 ? 14.786 -8.450 -46.121 1.00 96.56 448 TRP A O 1
ATOM 3582 N N . VAL A 1 449 ? 14.969 -10.019 -47.722 1.00 96.75 449 VAL A N 1
ATOM 3583 C CA . VAL A 1 449 ? 13.592 -10.511 -47.625 1.00 96.75 449 VAL A CA 1
ATOM 3584 C C . VAL A 1 449 ? 13.583 -11.823 -46.847 1.00 96.75 449 VAL A C 1
ATOM 3586 O O . VAL A 1 449 ? 14.388 -12.712 -47.112 1.00 96.75 449 VAL A O 1
ATOM 3589 N N . SER A 1 450 ? 12.663 -11.956 -45.895 1.00 95.75 450 SER A N 1
ATOM 3590 C CA . SER A 1 450 ? 12.352 -13.236 -45.253 1.00 95.75 450 SER A CA 1
ATOM 3591 C C . SER A 1 450 ? 10.836 -13.405 -45.181 1.00 95.75 450 SER A C 1
ATOM 3593 O O . SER A 1 450 ? 10.123 -12.553 -44.644 1.00 95.75 450 SER A O 1
ATOM 3595 N N . GLY A 1 451 ? 10.317 -14.474 -45.790 1.00 95.62 451 GLY A N 1
ATOM 3596 C CA . GLY A 1 451 ? 8.882 -14.619 -46.031 1.00 95.62 451 GLY A CA 1
ATOM 3597 C C . GLY A 1 451 ? 8.345 -13.465 -46.884 1.00 95.62 451 GLY A C 1
ATOM 3598 O O . GLY A 1 451 ? 8.839 -13.214 -47.977 1.00 95.62 451 GLY A O 1
ATOM 3599 N N . SER A 1 452 ? 7.341 -12.746 -46.378 1.00 95.75 452 SER A N 1
ATOM 3600 C CA . SER A 1 452 ? 6.714 -11.620 -47.082 1.00 95.75 452 SER A CA 1
ATOM 3601 C C . SER A 1 452 ? 7.230 -10.240 -46.664 1.00 95.75 452 SER A C 1
ATOM 3603 O O . SER A 1 452 ? 6.643 -9.240 -47.073 1.00 95.75 452 SER A O 1
ATOM 3605 N N . ARG A 1 453 ? 8.281 -10.150 -45.835 1.00 97.38 453 ARG A N 1
ATOM 3606 C CA . ARG A 1 453 ? 8.731 -8.895 -45.207 1.00 97.38 453 ARG A CA 1
ATOM 3607 C C . ARG A 1 453 ? 10.198 -8.576 -45.460 1.00 97.38 453 ARG A C 1
ATOM 3609 O O . ARG A 1 453 ? 11.019 -9.474 -45.638 1.00 97.38 453 ARG A O 1
ATOM 3616 N N . LEU A 1 454 ? 10.500 -7.279 -45.416 1.00 96.50 454 LEU A N 1
ATOM 3617 C CA . LEU A 1 454 ? 11.860 -6.748 -45.418 1.00 96.50 454 LEU A CA 1
ATOM 3618 C C . LEU A 1 454 ? 12.449 -6.710 -44.010 1.00 96.50 454 LEU A C 1
ATOM 3620 O O . LEU A 1 454 ? 11.752 -6.445 -43.030 1.00 96.50 454 LEU A O 1
ATOM 3624 N N . TYR A 1 455 ? 13.756 -6.913 -43.928 1.00 96.94 455 TYR A N 1
ATOM 3625 C CA . TYR A 1 455 ? 14.526 -6.858 -42.695 1.00 96.94 455 TYR A CA 1
ATOM 3626 C C . TYR A 1 455 ? 15.871 -6.193 -42.941 1.00 96.94 455 TYR A C 1
ATOM 3628 O O . TYR A 1 455 ? 16.428 -6.280 -44.032 1.00 96.94 455 TYR A O 1
ATOM 3636 N N . VAL A 1 456 ? 16.408 -5.548 -41.912 1.00 97.12 456 VAL A N 1
ATOM 3637 C CA . VAL A 1 456 ? 17.781 -5.044 -41.903 1.00 97.12 456 VAL A CA 1
ATOM 3638 C C . VAL A 1 456 ? 18.369 -5.212 -40.506 1.00 97.12 456 VAL A C 1
ATOM 3640 O O . VAL A 1 456 ? 17.671 -5.060 -39.500 1.00 97.12 456 VAL A O 1
ATOM 3643 N N . LEU A 1 457 ? 19.655 -5.539 -40.429 1.00 96.00 457 LEU A N 1
ATOM 3644 C CA . LEU A 1 457 ? 20.396 -5.589 -39.179 1.00 96.00 457 LEU A CA 1
ATOM 3645 C C . LEU A 1 457 ? 21.049 -4.223 -38.977 1.00 96.00 457 LEU A C 1
ATOM 3647 O O . LEU A 1 457 ? 21.898 -3.819 -39.769 1.00 96.00 457 LEU A O 1
ATOM 3651 N N . LYS A 1 458 ? 20.637 -3.492 -37.945 1.00 94.88 458 LYS A N 1
ATOM 3652 C CA . LYS A 1 458 ? 21.136 -2.143 -37.651 1.00 94.88 458 LYS A CA 1
ATOM 3653 C C . LYS A 1 458 ? 22.139 -2.178 -36.510 1.00 94.88 458 LYS A C 1
ATOM 3655 O O . LYS A 1 458 ? 21.936 -2.927 -35.557 1.00 94.88 458 LYS A O 1
ATOM 3660 N N . SER A 1 459 ? 23.179 -1.354 -36.565 1.00 93.88 459 SER A N 1
ATOM 3661 C CA . SER A 1 459 ? 24.089 -1.146 -35.440 1.00 93.88 459 SER A CA 1
ATOM 3662 C C . SER A 1 459 ? 23.442 -0.248 -34.382 1.00 93.88 459 SER A C 1
ATOM 3664 O O . SER A 1 459 ? 22.599 0.606 -34.668 1.00 93.88 459 SER A O 1
ATOM 3666 N N . ARG A 1 460 ? 23.810 -0.458 -33.118 1.00 92.50 460 ARG A N 1
ATOM 3667 C CA . ARG A 1 460 ? 23.428 0.408 -32.001 1.00 92.50 460 ARG A CA 1
ATOM 3668 C C . ARG A 1 460 ? 24.550 1.391 -31.719 1.00 92.50 460 ARG A C 1
ATOM 3670 O O . ARG A 1 460 ? 25.695 0.995 -31.534 1.00 92.50 460 ARG A O 1
ATOM 3677 N N . SER A 1 461 ? 24.205 2.666 -31.575 1.00 88.06 461 SER A N 1
ATOM 3678 C CA . SER A 1 461 ? 25.164 3.697 -31.160 1.00 88.06 461 SER A CA 1
ATOM 3679 C C . SER A 1 461 ? 25.631 3.531 -29.708 1.00 88.06 461 SER A C 1
ATOM 3681 O O . SER A 1 461 ? 26.738 3.944 -29.361 1.00 88.06 461 SER A O 1
ATOM 3683 N N . LYS A 1 462 ? 24.797 2.927 -28.850 1.00 92.06 462 LYS A N 1
ATOM 3684 C CA . LYS A 1 462 ? 25.091 2.586 -27.452 1.00 92.06 462 LYS A CA 1
ATOM 3685 C C . LYS A 1 462 ? 24.490 1.228 -27.104 1.00 92.06 462 LYS A C 1
ATOM 3687 O O . LYS A 1 462 ? 23.395 0.897 -27.550 1.00 92.06 462 LYS A O 1
ATOM 3692 N N . THR A 1 463 ? 25.198 0.466 -26.278 1.00 93.62 463 THR A N 1
ATOM 3693 C CA . THR A 1 463 ? 24.783 -0.873 -25.825 1.00 93.62 463 THR A CA 1
ATOM 3694 C C . THR A 1 463 ? 24.573 -0.945 -24.316 1.00 93.62 463 THR A C 1
ATOM 3696 O O . THR A 1 463 ? 23.749 -1.728 -23.851 1.00 93.62 463 THR A O 1
ATOM 3699 N N . SER A 1 464 ? 25.286 -0.116 -23.552 1.00 95.44 464 SER A N 1
ATOM 3700 C CA . SER A 1 464 ? 25.196 -0.036 -22.094 1.00 95.44 464 SER A CA 1
ATOM 3701 C C . SER A 1 464 ? 23.863 0.558 -21.648 1.00 95.44 464 SER A C 1
ATOM 3703 O O . SER A 1 464 ? 23.473 1.645 -22.084 1.00 95.44 464 SER A O 1
ATOM 3705 N N . VAL A 1 465 ? 23.204 -0.114 -20.701 1.00 95.38 465 VAL A N 1
ATOM 3706 C CA . VAL A 1 465 ? 21.952 0.356 -20.090 1.00 95.38 465 VAL A CA 1
ATOM 3707 C C . VAL A 1 465 ? 22.088 1.746 -19.471 1.00 95.38 465 VAL A C 1
ATOM 3709 O O . VAL A 1 465 ? 21.163 2.550 -19.533 1.00 95.38 465 VAL A O 1
ATOM 3712 N N . VAL A 1 466 ? 23.260 2.059 -18.911 1.00 94.19 466 VAL A N 1
ATOM 3713 C CA . VAL A 1 466 ? 23.523 3.341 -18.246 1.00 94.19 466 VAL A CA 1
ATOM 3714 C C . VAL A 1 466 ? 23.533 4.479 -19.261 1.00 94.19 466 VAL A C 1
ATOM 3716 O O . VAL A 1 466 ? 22.934 5.525 -19.014 1.00 94.19 466 VAL A O 1
ATOM 3719 N N . ASP A 1 467 ? 24.185 4.270 -20.404 1.00 93.88 467 ASP A N 1
ATOM 3720 C CA . ASP A 1 467 ? 24.319 5.294 -21.441 1.00 93.88 467 ASP A CA 1
ATOM 3721 C C . ASP A 1 467 ? 22.970 5.560 -22.104 1.00 93.88 467 ASP A C 1
ATOM 3723 O O . ASP A 1 467 ? 22.557 6.711 -22.243 1.00 93.88 467 ASP A O 1
ATOM 3727 N N . ILE A 1 468 ? 22.256 4.484 -22.447 1.00 93.12 468 ILE A N 1
ATOM 3728 C CA . ILE A 1 468 ? 20.923 4.554 -23.048 1.00 93.12 468 ILE A CA 1
ATOM 3729 C C . ILE A 1 468 ? 19.953 5.266 -22.101 1.00 93.12 468 ILE A C 1
ATOM 3731 O O . ILE A 1 468 ? 19.272 6.210 -22.508 1.00 93.12 468 ILE A O 1
ATOM 3735 N N . LEU A 1 469 ? 19.928 4.873 -20.824 1.00 93.81 469 LEU A N 1
ATOM 3736 C CA . LEU A 1 469 ? 19.029 5.475 -19.845 1.00 93.81 469 LEU A CA 1
ATOM 3737 C C . LEU A 1 469 ? 19.347 6.957 -19.616 1.00 93.81 469 LEU A C 1
ATOM 3739 O O . LEU A 1 469 ? 18.426 7.767 -19.566 1.00 93.81 469 LEU A O 1
ATOM 3743 N N . ARG A 1 470 ? 20.629 7.341 -19.538 1.00 92.69 470 ARG A N 1
ATOM 3744 C CA . ARG A 1 470 ? 21.025 8.756 -19.435 1.00 92.69 470 ARG A CA 1
ATOM 3745 C C . ARG A 1 470 ? 20.546 9.568 -20.635 1.00 92.69 470 ARG A C 1
ATOM 3747 O O . ARG A 1 470 ? 19.955 10.622 -20.435 1.00 92.69 470 ARG A O 1
ATOM 3754 N N . ILE A 1 471 ? 20.739 9.070 -21.858 1.00 91.50 471 ILE A N 1
ATOM 3755 C CA . ILE A 1 471 ? 20.278 9.752 -23.078 1.00 91.50 471 ILE A CA 1
ATOM 3756 C C . ILE A 1 471 ? 18.759 9.953 -23.041 1.00 91.50 471 ILE A C 1
ATOM 3758 O O . ILE A 1 471 ? 18.284 11.065 -23.273 1.00 91.50 471 ILE A O 1
ATOM 3762 N N . ARG A 1 472 ? 17.999 8.901 -22.712 1.00 90.69 472 ARG A N 1
ATOM 3763 C CA . ARG A 1 472 ? 16.532 8.957 -22.646 1.00 90.69 472 ARG A CA 1
ATOM 3764 C C . ARG A 1 472 ? 16.031 9.913 -21.561 1.00 90.69 472 ARG A C 1
ATOM 3766 O O . ARG A 1 472 ? 15.123 10.700 -21.819 1.00 90.69 472 ARG A O 1
ATOM 3773 N N . LEU A 1 473 ? 16.651 9.904 -20.379 1.00 89.38 473 LEU A N 1
ATOM 3774 C CA . LEU A 1 473 ? 16.320 10.832 -19.292 1.00 89.38 473 LEU A CA 1
ATOM 3775 C C . LEU A 1 473 ? 16.634 12.292 -19.655 1.00 89.38 473 LEU A C 1
ATOM 3777 O O . LEU A 1 473 ? 15.853 13.182 -19.325 1.00 89.38 473 LEU A O 1
ATOM 3781 N N . THR A 1 474 ? 17.744 12.554 -20.351 1.00 88.12 474 THR A N 1
ATOM 3782 C CA . THR A 1 474 ? 18.105 13.909 -20.798 1.00 88.12 474 THR A CA 1
ATOM 3783 C C . THR A 1 474 ? 17.169 14.425 -21.889 1.00 88.12 474 THR A C 1
ATOM 3785 O O . THR A 1 474 ? 16.821 15.602 -21.867 1.00 88.12 474 THR A O 1
ATOM 3788 N N . ARG A 1 475 ? 16.728 13.557 -22.809 1.00 87.56 475 ARG A N 1
ATOM 3789 C CA . ARG A 1 475 ? 15.787 13.911 -23.888 1.00 87.56 475 ARG A CA 1
ATOM 3790 C C . ARG A 1 475 ? 14.344 14.112 -23.421 1.00 87.56 475 ARG A C 1
ATOM 3792 O O . ARG A 1 475 ? 13.562 14.700 -24.153 1.00 87.56 475 ARG A O 1
ATOM 3799 N N . GLY A 1 476 ? 14.002 13.659 -22.214 1.00 85.12 476 GLY A N 1
ATOM 3800 C CA . GLY A 1 476 ? 12.627 13.715 -21.709 1.00 85.12 476 GLY A CA 1
ATOM 3801 C C . GLY A 1 476 ? 11.724 12.610 -22.264 1.00 85.12 476 GLY A C 1
ATOM 3802 O O . GLY A 1 476 ? 10.509 12.698 -22.143 1.00 85.12 476 GLY A O 1
ATOM 3803 N N . ASP A 1 477 ? 12.308 11.547 -22.823 1.00 86.50 477 ASP A N 1
ATOM 3804 C CA . ASP A 1 477 ? 11.574 10.421 -23.421 1.00 86.50 477 ASP A CA 1
ATOM 3805 C C . ASP A 1 477 ? 11.026 9.435 -22.368 1.00 86.50 477 ASP A C 1
ATOM 3807 O O . ASP A 1 477 ? 10.357 8.455 -22.697 1.00 86.50 477 ASP A O 1
ATOM 3811 N N . VAL A 1 478 ? 11.356 9.646 -21.092 1.00 90.81 478 VAL A N 1
ATOM 3812 C CA . VAL A 1 478 ? 10.935 8.794 -19.976 1.00 90.81 478 VAL A CA 1
ATOM 3813 C C . VAL A 1 478 ? 9.833 9.504 -19.206 1.00 90.81 478 VAL A C 1
ATOM 3815 O O . VAL A 1 478 ? 10.004 10.642 -18.772 1.00 90.81 478 VAL A O 1
ATOM 3818 N N . SER A 1 479 ? 8.718 8.811 -18.978 1.00 92.62 479 SER A N 1
ATOM 3819 C CA . SER A 1 479 ? 7.641 9.325 -18.131 1.00 92.62 479 SER A CA 1
ATOM 3820 C C . SER A 1 479 ? 8.101 9.374 -16.670 1.00 92.62 479 SER A C 1
ATOM 3822 O O . SER A 1 479 ? 8.214 8.348 -16.001 1.00 92.62 479 SER A O 1
ATOM 3824 N N . VAL A 1 480 ? 8.425 10.570 -16.186 1.00 92.81 480 VAL A N 1
ATOM 3825 C CA . VAL A 1 480 ? 8.926 10.817 -14.829 1.00 92.81 480 VAL A CA 1
ATOM 3826 C C . VAL A 1 480 ? 8.029 11.844 -14.157 1.00 92.81 480 VAL A C 1
ATOM 3828 O O . VAL A 1 480 ? 7.633 12.832 -14.772 1.00 92.81 480 VAL A O 1
ATOM 3831 N N . SER A 1 481 ? 7.716 11.622 -12.883 1.00 92.56 481 SER A N 1
ATOM 3832 C CA . SER A 1 481 ? 6.928 12.566 -12.090 1.00 92.56 481 SER A CA 1
ATOM 3833 C C . SER A 1 481 ? 7.680 13.890 -11.928 1.00 92.56 481 SER A C 1
ATOM 3835 O O . SER A 1 481 ? 8.875 13.880 -11.629 1.00 92.56 481 SER A O 1
ATOM 3837 N N . ALA A 1 482 ? 6.990 15.026 -12.078 1.00 88.12 482 ALA A N 1
ATOM 3838 C CA . ALA A 1 482 ? 7.612 16.355 -12.057 1.00 88.12 482 ALA A CA 1
ATOM 3839 C C . ALA A 1 482 ? 8.495 16.578 -10.814 1.00 88.12 482 ALA A C 1
ATOM 3841 O O . ALA A 1 482 ? 9.635 17.020 -10.938 1.00 88.12 482 ALA A O 1
ATOM 3842 N N . GLY A 1 483 ? 8.021 16.155 -9.635 1.00 87.69 483 GLY A N 1
ATOM 3843 C CA . GLY A 1 483 ? 8.757 16.261 -8.372 1.00 87.69 483 GLY A CA 1
ATOM 3844 C C . GLY A 1 483 ? 10.060 15.455 -8.283 1.00 87.69 483 GLY A C 1
ATOM 3845 O O . GLY A 1 483 ? 10.868 15.721 -7.397 1.00 87.69 483 GLY A O 1
ATOM 3846 N N . LEU A 1 484 ? 10.293 14.494 -9.185 1.00 91.75 484 LEU A N 1
ATOM 3847 C CA . LEU A 1 484 ? 11.492 13.647 -9.216 1.00 91.75 484 LEU A CA 1
ATOM 3848 C C . LEU A 1 484 ? 12.379 13.893 -10.446 1.00 91.75 484 LEU A C 1
ATOM 3850 O O . LEU A 1 484 ? 13.444 13.285 -10.557 1.00 91.75 484 LEU A O 1
ATOM 3854 N N . MET A 1 485 ? 11.982 14.780 -11.363 1.00 89.19 485 MET A N 1
ATOM 3855 C CA . MET A 1 485 ? 12.663 14.962 -12.649 1.00 89.19 485 MET A CA 1
ATOM 3856 C C . MET A 1 485 ? 14.114 15.449 -12.502 1.00 89.19 485 MET A C 1
ATOM 3858 O O . MET A 1 485 ? 15.021 14.926 -13.153 1.00 89.19 485 MET A O 1
ATOM 3862 N N . ASP A 1 486 ? 14.368 16.400 -11.607 1.00 88.56 486 ASP A N 1
ATOM 3863 C CA . ASP A 1 486 ? 15.731 16.884 -11.359 1.00 88.56 486 ASP A CA 1
ATOM 3864 C C . ASP A 1 486 ? 16.578 15.858 -10.605 1.00 88.56 486 ASP A C 1
ATOM 3866 O O . ASP A 1 486 ? 17.767 15.676 -10.888 1.00 88.56 486 ASP A O 1
ATOM 3870 N N . ALA A 1 487 ? 15.951 15.156 -9.660 1.00 92.06 487 ALA A N 1
ATOM 3871 C CA . ALA A 1 487 ? 16.596 14.129 -8.857 1.00 92.06 487 ALA A CA 1
ATOM 3872 C C . ALA A 1 487 ? 17.030 12.932 -9.715 1.00 92.06 487 ALA A C 1
ATOM 3874 O O . ALA A 1 487 ? 18.133 12.415 -9.526 1.00 92.06 487 ALA A O 1
ATOM 3875 N N . ILE A 1 488 ? 16.206 12.519 -10.688 1.00 92.38 488 ILE A N 1
ATOM 3876 C CA . ILE A 1 488 ? 16.515 11.379 -11.556 1.00 92.38 488 ILE A CA 1
ATOM 3877 C C . ILE A 1 488 ? 17.633 11.697 -12.553 1.00 92.38 488 ILE A C 1
ATOM 3879 O O . ILE A 1 488 ? 18.497 10.855 -12.789 1.00 92.38 488 ILE A O 1
ATOM 3883 N N . LYS A 1 489 ? 17.688 12.927 -13.087 1.00 88.19 489 LYS A N 1
ATOM 3884 C CA . LYS A 1 489 ? 18.770 13.367 -13.989 1.00 88.19 489 LYS A CA 1
ATOM 3885 C C . LYS A 1 489 ? 20.133 13.352 -13.293 1.00 88.19 489 LYS A C 1
ATOM 3887 O O . LYS A 1 489 ? 21.149 13.068 -13.922 1.00 88.19 489 LYS A O 1
ATOM 3892 N N . LYS A 1 490 ? 20.147 13.622 -11.984 1.00 90.44 490 LYS A N 1
ATOM 3893 C CA . LYS A 1 490 ? 21.340 13.606 -11.123 1.00 90.44 490 LYS A CA 1
ATOM 3894 C C . LYS A 1 490 ? 21.540 12.265 -10.401 1.00 90.44 490 LYS A C 1
ATOM 3896 O O . LYS A 1 490 ? 22.416 12.164 -9.540 1.00 90.44 490 LYS A O 1
ATOM 3901 N N . ALA A 1 491 ? 20.739 11.243 -10.713 1.00 93.62 491 ALA A N 1
ATOM 3902 C CA . ALA A 1 491 ? 20.781 9.976 -10.000 1.00 93.62 491 ALA A CA 1
ATOM 3903 C C . ALA A 1 491 ? 22.133 9.276 -10.173 1.00 93.62 491 ALA A C 1
ATOM 3905 O O . ALA A 1 491 ? 22.716 9.211 -11.261 1.00 93.62 491 ALA A O 1
ATOM 3906 N N . ARG A 1 492 ? 22.616 8.680 -9.083 1.00 95.06 492 ARG A N 1
ATOM 3907 C CA . ARG A 1 492 ? 23.771 7.789 -9.133 1.00 95.06 492 ARG A CA 1
ATOM 3908 C C . ARG A 1 492 ? 23.305 6.414 -9.593 1.00 95.06 492 ARG A C 1
ATOM 3910 O O . ARG A 1 492 ? 22.495 5.783 -8.918 1.00 95.06 492 ARG A O 1
ATOM 3917 N N . ILE A 1 493 ? 23.841 5.967 -10.724 1.00 95.50 493 ILE A N 1
ATOM 3918 C CA . ILE A 1 493 ? 23.503 4.685 -11.343 1.00 95.50 493 ILE A CA 1
ATOM 3919 C C . ILE A 1 493 ? 24.559 3.646 -10.953 1.00 95.50 493 ILE A C 1
ATOM 3921 O O . ILE A 1 493 ? 25.755 3.902 -11.082 1.00 95.50 493 ILE A O 1
ATOM 3925 N N . TYR A 1 494 ? 24.108 2.486 -10.487 1.00 94.31 494 TYR A N 1
ATOM 3926 C CA . TYR A 1 494 ? 24.922 1.336 -10.111 1.00 94.31 494 TYR A CA 1
ATOM 3927 C C . TYR A 1 494 ? 24.669 0.190 -11.084 1.00 94.31 494 TYR A C 1
ATOM 3929 O O . TYR A 1 494 ? 23.516 -0.118 -11.393 1.00 94.31 494 TYR A O 1
ATOM 3937 N N . LYS A 1 495 ? 25.753 -0.441 -11.543 1.00 89.44 495 LYS A N 1
ATOM 3938 C CA . LYS A 1 495 ? 25.716 -1.536 -12.529 1.00 89.44 495 LYS A CA 1
ATOM 3939 C C . LYS A 1 495 ? 26.381 -2.816 -12.029 1.00 89.44 495 LYS A C 1
ATOM 3941 O O . LYS A 1 495 ? 26.395 -3.817 -12.733 1.00 89.44 495 LYS A O 1
ATOM 3946 N N . SER A 1 496 ? 26.986 -2.784 -10.845 1.00 87.69 496 SER A N 1
ATOM 3947 C CA . SER A 1 496 ? 27.658 -3.943 -10.267 1.00 87.69 496 SER A CA 1
ATOM 3948 C C . SER A 1 496 ? 27.035 -4.335 -8.933 1.00 87.69 496 SER A C 1
ATOM 3950 O O . SER A 1 496 ? 26.653 -3.485 -8.124 1.00 87.69 496 SER A O 1
ATOM 3952 N N . GLY A 1 497 ? 26.986 -5.644 -8.679 1.00 88.12 497 GLY A N 1
ATOM 3953 C CA . GLY A 1 497 ? 26.556 -6.167 -7.386 1.00 88.12 497 GLY A CA 1
ATOM 3954 C C . GLY A 1 497 ? 27.407 -5.627 -6.233 1.00 88.12 497 GLY A C 1
ATOM 3955 O O . GLY A 1 497 ? 26.867 -5.309 -5.181 1.00 88.12 497 GLY A O 1
ATOM 3956 N N . GLU A 1 498 ? 28.715 -5.428 -6.423 1.00 90.19 498 GLU A N 1
ATOM 3957 C CA . GLU A 1 498 ? 29.577 -4.923 -5.346 1.00 90.19 498 GLU A CA 1
ATOM 3958 C C . GLU A 1 498 ? 29.294 -3.453 -4.999 1.00 90.19 498 GLU A C 1
ATOM 3960 O O . GLU A 1 498 ? 29.349 -3.076 -3.830 1.00 90.19 498 GLU A O 1
ATOM 3965 N N . GLU A 1 499 ? 28.929 -2.610 -5.968 1.00 92.81 499 GLU A N 1
ATOM 3966 C CA . GLU A 1 499 ? 28.482 -1.244 -5.673 1.00 92.81 499 GLU A CA 1
ATOM 3967 C C . GLU A 1 499 ? 27.178 -1.227 -4.865 1.00 92.81 499 GLU A C 1
ATOM 3969 O O . GLU A 1 499 ? 27.066 -0.477 -3.892 1.00 92.81 499 GLU A O 1
ATOM 3974 N N . LEU A 1 500 ? 26.214 -2.079 -5.231 1.00 93.75 500 LEU A N 1
ATOM 3975 C CA . LEU A 1 500 ? 24.964 -2.233 -4.482 1.00 93.75 500 LEU A CA 1
ATOM 3976 C C . LEU A 1 500 ? 25.216 -2.803 -3.080 1.00 93.75 500 LEU A C 1
ATOM 3978 O O . LEU A 1 500 ? 24.631 -2.324 -2.110 1.00 93.75 500 LEU A O 1
ATOM 3982 N N . ALA A 1 501 ? 26.141 -3.756 -2.943 1.00 93.38 501 ALA A N 1
ATOM 3983 C CA . ALA A 1 501 ? 26.558 -4.294 -1.653 1.00 93.38 501 ALA A CA 1
ATOM 3984 C C . ALA A 1 501 ? 27.217 -3.218 -0.771 1.00 93.38 501 ALA A C 1
ATOM 3986 O O . ALA A 1 501 ? 26.926 -3.137 0.420 1.00 93.38 501 ALA A O 1
ATOM 3987 N N . LYS A 1 502 ? 28.052 -2.339 -1.341 1.00 93.19 502 LYS A N 1
ATOM 3988 C CA . LYS A 1 502 ? 28.629 -1.185 -0.624 1.00 93.19 502 LYS A CA 1
ATOM 3989 C C . LYS A 1 502 ? 27.571 -0.168 -0.193 1.00 93.19 502 LYS A C 1
ATOM 3991 O O . LYS A 1 502 ? 27.738 0.478 0.837 1.00 93.19 502 LYS A O 1
ATOM 3996 N N . LEU A 1 503 ? 26.494 -0.003 -0.959 1.00 91.69 503 LEU A N 1
ATOM 3997 C CA . LEU A 1 503 ? 25.363 0.824 -0.538 1.00 91.69 503 LEU A CA 1
ATOM 3998 C C . LEU A 1 503 ? 24.605 0.161 0.626 1.00 91.69 503 LEU A C 1
ATOM 4000 O O . LEU A 1 503 ? 24.327 0.812 1.630 1.00 91.69 503 LEU A O 1
ATOM 4004 N N . ALA A 1 504 ? 24.356 -1.146 0.530 1.00 92.62 504 ALA A N 1
ATOM 4005 C CA . ALA A 1 504 ? 23.696 -1.952 1.558 1.00 92.62 504 ALA A CA 1
ATOM 4006 C C . ALA A 1 504 ? 24.513 -2.120 2.852 1.00 92.62 504 ALA A C 1
ATOM 4008 O O . ALA A 1 504 ? 23.951 -2.345 3.924 1.00 92.62 504 ALA A O 1
ATOM 4009 N N . SER A 1 505 ? 25.841 -1.982 2.813 1.00 91.19 505 SER A N 1
ATOM 4010 C CA . SER A 1 505 ? 26.639 -2.024 4.042 1.00 91.19 505 SER A CA 1
ATOM 4011 C C . SER A 1 505 ? 26.397 -0.805 4.937 1.00 91.19 505 SER A C 1
ATOM 4013 O O . SER A 1 505 ? 26.499 -0.935 6.154 1.00 91.19 505 SER A O 1
ATOM 4015 N N . ARG A 1 506 ? 26.020 0.339 4.349 1.00 90.06 506 ARG A N 1
ATOM 4016 C CA . ARG A 1 506 ? 25.841 1.629 5.038 1.00 90.06 506 ARG A CA 1
ATOM 4017 C C . ARG A 1 506 ? 24.437 1.859 5.589 1.00 90.06 506 ARG A C 1
ATOM 4019 O O . ARG A 1 506 ? 24.283 2.685 6.477 1.00 90.06 506 ARG A O 1
ATOM 4026 N N . ASN A 1 507 ? 23.427 1.168 5.062 1.00 89.50 507 ASN A N 1
ATOM 4027 C CA . ASN A 1 507 ? 22.042 1.319 5.501 1.00 89.50 507 ASN A CA 1
ATOM 4028 C C . ASN A 1 507 ? 21.393 -0.063 5.694 1.00 89.50 507 ASN A C 1
ATOM 4030 O O . ASN A 1 507 ? 21.267 -0.844 4.750 1.00 89.50 507 ASN A O 1
ATOM 4034 N N . VAL A 1 508 ? 20.996 -0.354 6.936 1.00 89.25 508 VAL A N 1
ATOM 4035 C CA . VAL A 1 508 ? 20.400 -1.634 7.358 1.00 89.25 508 VAL A CA 1
ATOM 4036 C C . VAL A 1 508 ? 19.031 -1.870 6.715 1.00 89.25 508 VAL A C 1
ATOM 4038 O O . VAL A 1 508 ? 18.763 -2.972 6.241 1.00 89.25 508 VAL A O 1
ATOM 4041 N N . SER A 1 509 ? 18.195 -0.835 6.641 1.00 89.75 509 SER A N 1
ATOM 4042 C CA . SER A 1 509 ? 16.862 -0.883 6.031 1.00 89.75 509 SER A CA 1
ATOM 4043 C C . SER A 1 509 ? 16.952 -1.179 4.529 1.00 89.75 509 SER A C 1
ATOM 4045 O O . SER A 1 509 ? 16.307 -2.105 4.030 1.00 89.75 509 SER A O 1
ATOM 4047 N N . PHE A 1 510 ? 17.855 -0.501 3.814 1.00 93.06 510 PHE A N 1
ATOM 4048 C CA . PHE A 1 510 ? 18.129 -0.791 2.406 1.00 93.06 510 PHE A CA 1
ATOM 4049 C C . PHE A 1 510 ? 18.733 -2.186 2.205 1.00 93.06 510 PHE A C 1
ATOM 4051 O O . PHE A 1 510 ? 18.401 -2.859 1.232 1.00 93.06 510 PHE A O 1
ATOM 4058 N N . ARG A 1 511 ? 19.599 -2.655 3.113 1.00 92.69 511 ARG A N 1
ATOM 4059 C CA . ARG A 1 511 ? 20.150 -4.019 3.054 1.00 92.69 511 ARG A CA 1
ATOM 4060 C C . ARG A 1 511 ? 19.054 -5.072 3.098 1.00 92.69 511 ARG A C 1
ATOM 4062 O O . ARG A 1 511 ? 19.097 -6.016 2.311 1.00 92.69 511 ARG A O 1
ATOM 4069 N N . GLN A 1 512 ? 18.098 -4.899 4.007 1.00 88.31 512 GLN A N 1
ATOM 4070 C CA . GLN A 1 512 ? 16.962 -5.797 4.146 1.00 88.31 512 GLN A CA 1
ATOM 4071 C C . GLN A 1 512 ? 16.114 -5.786 2.872 1.00 88.31 512 GLN A C 1
ATOM 4073 O O . GLN A 1 512 ? 15.894 -6.838 2.278 1.00 88.31 512 GLN A O 1
ATOM 4078 N N . PHE A 1 513 ? 15.755 -4.596 2.382 1.00 92.06 513 PHE A N 1
ATOM 4079 C CA . PHE A 1 513 ? 15.023 -4.452 1.124 1.00 92.06 513 PHE A CA 1
ATOM 4080 C C . PHE A 1 513 ? 15.746 -5.095 -0.065 1.00 92.06 513 PHE A C 1
ATOM 4082 O O . PHE A 1 513 ? 15.128 -5.823 -0.837 1.00 92.06 513 PHE A O 1
ATOM 4089 N N . LEU A 1 514 ? 17.052 -4.857 -0.220 1.00 94.00 514 LEU A N 1
ATOM 4090 C CA . LEU A 1 514 ? 17.834 -5.437 -1.309 1.00 94.00 514 LEU A CA 1
ATOM 4091 C C . LEU A 1 514 ? 17.821 -6.965 -1.226 1.00 94.00 514 LEU A C 1
ATOM 4093 O O . LEU A 1 514 ? 17.664 -7.630 -2.245 1.00 94.00 514 LEU A O 1
ATOM 4097 N N . PHE A 1 515 ? 17.965 -7.531 -0.029 1.00 91.12 515 PHE A N 1
ATOM 4098 C CA . PHE A 1 515 ? 17.898 -8.975 0.155 1.00 91.12 515 PHE A CA 1
ATOM 4099 C C . PHE A 1 515 ? 16.513 -9.541 -0.180 1.00 91.12 515 PHE A C 1
ATOM 4101 O O . PHE A 1 515 ? 16.431 -10.525 -0.912 1.00 91.12 515 PHE A O 1
ATOM 4108 N N . ASP A 1 516 ? 15.436 -8.908 0.283 1.00 88.50 516 ASP A N 1
ATOM 4109 C CA . ASP A 1 516 ? 14.063 -9.350 0.009 1.00 88.50 516 ASP A CA 1
ATOM 4110 C C . ASP A 1 516 ? 13.725 -9.235 -1.484 1.00 88.50 516 ASP A C 1
ATOM 4112 O O . ASP A 1 516 ? 13.160 -10.159 -2.081 1.00 88.50 516 ASP A O 1
ATOM 4116 N N . PHE A 1 517 ? 14.177 -8.150 -2.124 1.00 93.00 517 PHE A N 1
ATOM 4117 C CA . PHE A 1 517 ? 14.131 -8.005 -3.572 1.00 93.00 517 PHE A CA 1
ATOM 4118 C C . PHE A 1 517 ? 14.856 -9.172 -4.241 1.00 93.00 517 PHE A C 1
ATOM 4120 O O . PHE A 1 517 ? 14.310 -9.771 -5.156 1.00 93.00 517 PHE A O 1
ATOM 4127 N N . LEU A 1 518 ? 16.045 -9.565 -3.788 1.00 92.38 518 LEU A N 1
ATOM 4128 C CA . LEU A 1 518 ? 16.802 -10.669 -4.383 1.00 92.38 518 LEU A CA 1
ATOM 4129 C C . LEU A 1 518 ? 16.163 -12.045 -4.146 1.00 92.38 518 LEU A C 1
ATOM 4131 O O . LEU A 1 518 ? 16.138 -12.846 -5.084 1.00 92.38 518 LEU A O 1
ATOM 4135 N N . GLU A 1 519 ? 15.657 -12.335 -2.946 1.00 89.12 519 GLU A N 1
ATOM 4136 C CA . GLU A 1 519 ? 15.022 -13.626 -2.636 1.00 89.12 519 GLU A CA 1
ATOM 4137 C C . GLU A 1 519 ? 13.690 -13.821 -3.362 1.00 89.12 519 GLU A C 1
ATOM 4139 O O . GLU A 1 519 ? 13.313 -14.966 -3.612 1.00 89.12 519 GLU A O 1
ATOM 4144 N N . ALA A 1 520 ? 12.999 -12.731 -3.725 1.00 89.75 520 ALA A N 1
ATOM 4145 C CA . ALA A 1 520 ? 11.756 -12.771 -4.501 1.00 89.75 520 ALA A CA 1
ATOM 4146 C C . ALA A 1 520 ? 10.630 -13.580 -3.843 1.00 89.75 520 ALA A C 1
ATOM 4148 O O . ALA A 1 520 ? 9.738 -14.085 -4.526 1.00 89.75 520 ALA A O 1
ATOM 4149 N N . ARG A 1 521 ? 10.695 -13.756 -2.523 1.00 88.50 521 ARG A N 1
ATOM 4150 C CA . ARG A 1 521 ? 9.832 -14.676 -1.797 1.00 88.50 521 ARG A CA 1
ATOM 4151 C C . ARG A 1 521 ? 8.916 -13.891 -0.862 1.00 88.50 521 ARG A C 1
ATOM 4153 O O . ARG A 1 521 ? 9.425 -13.267 0.067 1.00 88.50 521 ARG A O 1
ATOM 4160 N N . PRO A 1 522 ? 7.587 -13.953 -1.057 1.00 87.81 522 PRO A N 1
ATOM 4161 C CA . PRO A 1 522 ? 6.638 -13.383 -0.114 1.00 87.81 522 PRO A CA 1
ATOM 4162 C C . PRO A 1 522 ? 6.873 -13.890 1.319 1.00 87.81 522 PRO A C 1
ATOM 4164 O O . PRO A 1 522 ? 7.325 -15.032 1.499 1.00 87.81 522 PRO A O 1
ATOM 4167 N N . PRO A 1 523 ? 6.538 -13.092 2.349 1.00 85.31 523 PRO A N 1
ATOM 4168 C CA . PRO A 1 523 ? 6.796 -13.444 3.746 1.00 85.31 523 PRO A CA 1
ATOM 4169 C C . PRO A 1 523 ? 6.263 -14.829 4.137 1.00 85.31 523 PRO A C 1
ATOM 4171 O O . PRO A 1 523 ? 6.994 -15.626 4.724 1.00 85.31 523 PRO A O 1
ATOM 4174 N N . PHE A 1 524 ? 5.047 -15.168 3.701 1.00 87.81 524 PHE A N 1
ATOM 4175 C CA . PHE A 1 524 ? 4.371 -16.432 4.014 1.00 87.81 524 PHE A CA 1
ATOM 4176 C C . PHE A 1 524 ? 4.980 -17.679 3.341 1.00 87.81 524 PHE A C 1
ATOM 4178 O O . PHE A 1 524 ? 4.677 -18.804 3.738 1.00 87.81 524 PHE A O 1
ATOM 4185 N N . LEU A 1 525 ? 5.861 -17.512 2.346 1.00 87.62 525 LEU A N 1
ATOM 4186 C CA . LEU A 1 525 ? 6.616 -18.614 1.732 1.00 87.62 525 LEU A CA 1
ATOM 4187 C C . LEU A 1 525 ? 8.006 -18.798 2.350 1.00 87.62 525 LEU A C 1
ATOM 4189 O O . LEU A 1 525 ? 8.686 -19.793 2.081 1.00 87.62 525 LEU A O 1
ATOM 4193 N N . SER A 1 526 ? 8.469 -17.843 3.155 1.00 73.19 526 SER A N 1
ATOM 4194 C CA . SER A 1 526 ? 9.797 -17.902 3.752 1.00 73.19 526 SER A CA 1
ATOM 4195 C C . SER A 1 526 ? 9.878 -19.027 4.781 1.00 73.19 526 SER A C 1
ATOM 4197 O O . SER A 1 526 ? 9.136 -19.056 5.758 1.00 73.19 526 SER A O 1
ATOM 4199 N N . ARG A 1 527 ? 10.819 -19.962 4.585 1.00 61.00 527 ARG A N 1
ATOM 4200 C CA . ARG A 1 527 ? 11.172 -20.939 5.622 1.00 61.00 527 ARG A CA 1
ATOM 4201 C C . ARG A 1 527 ? 11.714 -20.166 6.829 1.00 61.00 527 ARG A C 1
ATOM 4203 O O . ARG A 1 527 ? 12.707 -19.437 6.685 1.00 61.00 527 ARG A O 1
ATOM 4210 N N . GLN A 1 528 ? 11.060 -20.295 7.983 1.00 49.53 528 GLN A N 1
ATOM 4211 C CA . GLN A 1 528 ? 11.723 -20.008 9.253 1.00 49.53 528 GLN A CA 1
ATOM 4212 C C . GLN A 1 528 ? 12.907 -20.973 9.349 1.00 49.53 528 GLN A C 1
ATOM 4214 O O . GLN A 1 528 ? 12.793 -22.120 8.911 1.00 49.53 528 GLN A O 1
ATOM 4219 N N . GLY A 1 529 ? 14.070 -20.459 9.751 1.00 44.88 529 GLY A N 1
ATOM 4220 C CA . GLY A 1 529 ? 15.264 -21.287 9.882 1.00 44.88 529 GLY A CA 1
ATOM 4221 C C . GLY A 1 529 ? 14.940 -22.480 10.773 1.00 44.88 529 GLY A C 1
ATOM 4222 O O . GLY A 1 529 ? 14.378 -22.286 11.847 1.00 44.88 529 GLY A O 1
ATOM 4223 N N . GLN A 1 530 ? 15.220 -23.680 10.268 1.00 26.94 530 GLN A N 1
ATOM 4224 C CA . GLN A 1 530 ? 15.525 -24.803 11.145 1.00 26.94 530 GLN A CA 1
ATOM 4225 C C . GLN A 1 530 ? 16.819 -24.501 11.890 1.00 26.94 530 GLN A C 1
ATOM 4227 O O . GLN A 1 530 ? 17.694 -23.843 11.270 1.00 26.94 530 GLN A O 1
#

Secondary structure (DSSP, 8-state):
------------------------------------------------------------HHHHHHHHHHHHSPPHHHHHHHHHHHHHHHHHHHHHHTTSTTEEEEEEEHHHHTT-PPTT--EEEEEEEEETTS-HHHHHHHHHHHHHHHHHHTTPEEEEE-SSS-EEEEEETTEEEEEEEEEE--TT--SSSGGGHHHHHHHHHHH--TTHHHHHHHHHHHHHHTT-B--STTT--B-HHHHHHHHHHHTSHHHHHHHHHT--SSEEEESS--SSSHHHHHHHTTS-SEEEEETTEEEEETTTT--HHHHHHHHHHHHHHHHS--GGGTS--GGGTS---HHHHHHHHTT-EEEEEEEE-----HHHHHHHHHHHHHHHHHHHHHHT--EEEEEEEEETTEEEEEEEES-SB--SEEEEEEEETTSTHHHHHHHHHHS-TTEEEEEEEETTEEEEEEEPS--BHHHHHHHHHHHT-S---GGGHHHHHTPEEE-SHHHHHHHHHH-HHHHHHHHHHHH---GGGPPPP-

Solvent-accessible surface area (backbone atoms only — not comparable to full-atom values): 30577 Å² total; per-residue (Å²): 132,86,83,88,86,89,84,88,86,81,90,79,86,84,84,91,80,88,82,85,87,86,89,86,90,84,82,90,82,91,83,90,78,89,88,86,84,91,82,86,90,82,81,87,81,82,78,77,79,83,88,74,93,66,92,75,82,77,54,48,63,68,58,35,50,53,58,46,44,70,65,39,48,58,50,71,68,57,48,55,52,51,48,55,49,46,53,53,49,49,51,45,45,42,65,62,38,68,85,44,87,49,56,74,53,66,45,72,35,61,43,55,63,58,62,41,52,39,53,95,60,60,51,44,34,35,37,38,28,2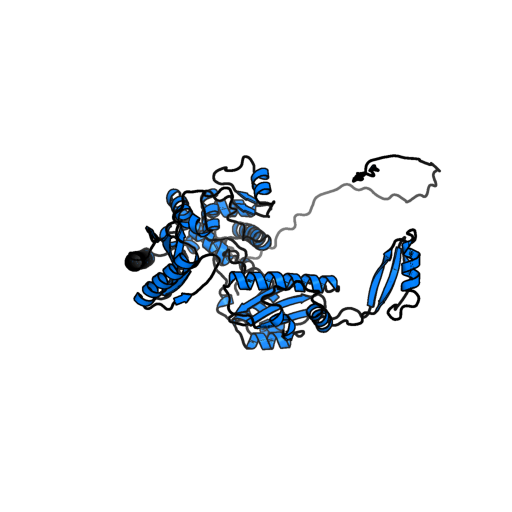5,41,74,83,54,53,69,72,57,52,39,54,51,36,50,50,40,28,50,52,44,36,46,74,68,74,20,58,76,47,85,44,64,60,103,56,50,35,23,35,27,45,47,97,88,30,40,34,37,32,33,54,30,45,60,60,62,90,82,59,67,91,49,83,61,40,48,49,66,58,52,45,50,55,49,49,79,69,61,53,91,66,44,40,57,26,30,31,50,40,47,32,32,32,42,4,45,70,29,52,37,44,51,61,80,67,17,11,45,32,75,66,45,41,42,53,47,21,60,73,47,72,25,37,66,52,32,36,57,51,40,42,67,64,58,79,64,40,70,48,57,86,75,57,84,48,99,40,70,66,56,49,34,58,77,66,72,59,52,59,48,39,30,44,31,82,80,38,76,93,37,53,65,36,71,42,41,36,69,65,36,51,50,51,48,27,50,50,29,44,49,38,74,77,54,42,53,61,62,37,44,36,68,61,70,67,76,77,54,73,72,52,71,66,59,46,51,60,66,33,62,97,56,37,44,42,34,38,40,29,63,48,79,89,60,39,67,51,62,48,33,48,40,48,53,51,23,52,51,21,50,50,51,47,41,44,74,76,66,41,55,71,78,50,70,56,74,50,72,56,90,48,40,33,40,40,41,36,36,32,79,52,61,55,53,67,64,52,47,80,48,81,53,53,44,63,91,42,80,67,29,60,57,52,45,69,63,37,61,78,33,87,53,44,77,42,58,61,44,76,58,91,65,26,34,34,31,32,28,52,48,97,66,36,44,50,68,59,50,48,49,53,36,56,72,72,60,75,40,55,56,34,79,94,44,47,70,32,58,75,68,35,49,75,37,77,44,53,67,57,51,47,59,53,30,72,77,32,68,71,55,32,47,50,52,43,50,63,62,66,69,60,57,53,58,72,55,79,74,82,128